Protein AF-A0A0J7KWU1-F1 (afdb_monomer)

Nearest PDB structures (foldseek):
  4lli-assembly2_B  TM=4.763E-01  e=1.725E-01  Homo sapiens
  7z87-assembly1_A  TM=1.620E-01  e=3.786E+00  Homo sapiens
  8j07-assembly1_3  TM=1.340E-01  e=7.946E+00  Homo sapiens
  5y81-assembly1_A  TM=1.396E-01  e=8.280E+00  Saccharomyces cerevisiae S288C

Structure (mmCIF, N/CA/C/O backbone):
data_AF-A0A0J7KWU1-F1
#
_entry.id   AF-A0A0J7KWU1-F1
#
loop_
_atom_site.group_PDB
_atom_site.id
_atom_site.type_symbol
_atom_site.label_atom_id
_atom_site.label_alt_id
_atom_site.label_comp_id
_atom_site.label_asym_id
_atom_site.label_entity_id
_atom_site.label_seq_id
_atom_site.pdbx_PDB_ins_code
_atom_site.Cartn_x
_atom_site.Cartn_y
_atom_site.Cartn_z
_atom_site.occupancy
_atom_site.B_iso_or_equiv
_atom_site.auth_seq_id
_atom_site.auth_comp_id
_atom_site.auth_asym_id
_atom_site.auth_atom_id
_atom_site.pdbx_PDB_model_num
ATOM 1 N N . ILE A 1 1 ? 26.276 33.000 -25.437 1.00 35.00 1 ILE A N 1
ATOM 2 C CA . ILE A 1 1 ? 26.823 32.645 -26.765 1.00 35.00 1 ILE A CA 1
ATOM 3 C C . ILE A 1 1 ? 26.092 31.384 -27.193 1.00 35.00 1 ILE A C 1
ATOM 5 O O . ILE A 1 1 ? 26.414 30.305 -26.711 1.00 35.00 1 ILE A O 1
ATOM 9 N N . GLU A 1 2 ? 25.012 31.550 -27.956 1.00 35.44 2 GLU A N 1
ATOM 10 C CA . GLU A 1 2 ? 24.309 30.435 -28.592 1.00 35.44 2 GLU A CA 1
ATOM 11 C C . GLU A 1 2 ? 25.286 29.764 -29.558 1.00 35.44 2 GLU A C 1
ATOM 13 O O . GLU A 1 2 ? 25.871 30.416 -30.420 1.00 35.44 2 GLU A O 1
ATOM 18 N N . THR A 1 3 ? 25.540 28.476 -29.362 1.00 36.31 3 THR A N 1
ATOM 19 C CA . THR A 1 3 ? 26.359 27.684 -30.277 1.00 36.31 3 THR A CA 1
ATOM 20 C C . THR A 1 3 ? 25.523 27.427 -31.527 1.00 36.31 3 THR A C 1
ATOM 22 O O . THR A 1 3 ? 24.647 26.562 -31.528 1.00 36.31 3 THR A O 1
ATOM 25 N N . GLU A 1 4 ? 25.758 28.209 -32.584 1.00 38.59 4 GLU A N 1
ATOM 26 C CA . GLU A 1 4 ? 25.229 27.937 -33.921 1.00 38.59 4 GLU A CA 1
ATOM 27 C C . GLU A 1 4 ? 25.581 26.493 -34.311 1.00 38.59 4 GLU A C 1
ATOM 29 O O . GLU A 1 4 ? 26.747 26.149 -34.517 1.00 38.59 4 GLU A O 1
ATOM 34 N N . LYS A 1 5 ? 24.572 25.616 -34.399 1.00 44.91 5 LYS A N 1
ATOM 35 C CA . LYS A 1 5 ? 24.733 24.302 -35.033 1.00 44.91 5 LYS A CA 1
ATOM 36 C C . LYS A 1 5 ? 25.151 24.547 -36.482 1.00 44.91 5 LYS A C 1
ATOM 38 O O . LYS A 1 5 ? 24.388 25.136 -37.247 1.00 44.91 5 LYS A O 1
ATOM 43 N N . SER A 1 6 ? 26.349 24.092 -36.847 1.00 48.72 6 SER A N 1
ATOM 44 C CA . SER A 1 6 ? 26.840 24.126 -38.224 1.00 48.72 6 SER A CA 1
ATOM 45 C C . SER A 1 6 ? 25.794 23.526 -39.168 1.00 48.72 6 SER A C 1
ATOM 47 O O . SER A 1 6 ? 25.198 22.484 -38.877 1.00 48.72 6 SER A O 1
ATOM 49 N N . ARG A 1 7 ? 25.521 24.209 -40.289 1.00 49.84 7 ARG A N 1
ATOM 50 C CA . ARG A 1 7 ? 24.571 23.713 -41.295 1.00 49.84 7 ARG A CA 1
ATOM 51 C C . ARG A 1 7 ? 25.030 22.319 -41.749 1.00 49.84 7 ARG A C 1
ATOM 53 O O . ARG A 1 7 ? 26.190 22.187 -42.147 1.00 49.84 7 ARG A O 1
ATOM 60 N N . PRO A 1 8 ? 24.171 21.285 -41.673 1.00 62.34 8 PRO A N 1
ATOM 61 C CA . PRO A 1 8 ? 24.564 19.935 -42.048 1.00 62.34 8 PRO A CA 1
ATOM 62 C C . PRO A 1 8 ? 24.969 19.913 -43.525 1.00 62.34 8 PRO A C 1
ATOM 64 O O . PRO A 1 8 ? 24.296 20.505 -44.368 1.00 62.34 8 PRO A O 1
ATOM 67 N N . SER A 1 9 ? 26.095 19.256 -43.820 1.00 75.19 9 SER A N 1
ATOM 68 C CA . SER A 1 9 ? 26.583 19.057 -45.189 1.00 75.19 9 SER A CA 1
ATOM 69 C C . SER A 1 9 ? 25.467 18.480 -46.072 1.00 75.19 9 SER A C 1
ATOM 71 O O . SER A 1 9 ? 24.746 17.595 -45.607 1.00 75.19 9 SER A O 1
ATOM 73 N N . PRO A 1 10 ? 25.341 18.893 -47.347 1.00 69.19 10 PRO A N 1
ATOM 74 C CA . PRO A 1 10 ? 24.378 18.297 -48.278 1.00 69.19 10 PRO A CA 1
ATOM 75 C C . PRO A 1 10 ? 24.605 16.790 -48.491 1.00 69.19 10 PRO A C 1
ATOM 77 O O . PRO A 1 10 ? 23.711 16.101 -48.971 1.00 69.19 10 PRO A O 1
ATOM 80 N N . PHE A 1 11 ? 25.775 16.269 -48.099 1.00 71.00 11 PHE A N 1
ATOM 81 C CA . PHE A 1 11 ? 26.112 14.847 -48.149 1.00 71.00 11 PHE A CA 1
ATOM 82 C C . PHE A 1 11 ? 25.804 14.075 -46.856 1.00 71.00 11 PHE A C 1
ATOM 84 O O . PHE A 1 11 ? 25.984 12.856 -46.808 1.00 71.00 11 PHE A O 1
ATOM 91 N N . ALA A 1 12 ? 25.353 14.754 -45.797 1.00 67.06 12 ALA A N 1
ATOM 92 C CA . ALA A 1 12 ? 25.044 14.112 -44.526 1.00 67.06 12 ALA A CA 1
ATOM 93 C C . ALA A 1 12 ? 23.902 13.094 -44.699 1.00 67.06 12 ALA A C 1
ATOM 95 O O . ALA A 1 12 ? 22.848 13.409 -45.249 1.00 67.06 12 ALA A O 1
ATOM 96 N N . ASN A 1 13 ? 24.119 11.866 -44.220 1.00 64.69 13 ASN A N 1
ATOM 97 C CA . ASN A 1 13 ? 23.164 10.749 -44.227 1.00 64.69 13 ASN A CA 1
ATOM 98 C C . ASN A 1 13 ? 22.720 10.223 -45.611 1.00 64.69 13 ASN A C 1
ATOM 100 O O . ASN A 1 13 ? 21.838 9.367 -45.666 1.00 64.69 13 ASN A O 1
ATOM 104 N N . LEU A 1 14 ? 23.341 10.646 -46.723 1.00 72.06 14 LEU A N 1
ATOM 105 C CA . LEU A 1 14 ? 22.993 10.138 -48.064 1.00 72.06 14 LEU A CA 1
ATOM 106 C C . LEU A 1 14 ? 23.242 8.629 -48.215 1.00 72.06 14 LEU A C 1
ATOM 108 O O . LEU A 1 14 ? 22.394 7.930 -48.757 1.00 72.06 14 LEU A O 1
ATOM 112 N N . ILE A 1 15 ? 24.371 8.121 -47.705 1.00 73.44 15 ILE A N 1
ATOM 113 C CA . ILE A 1 15 ? 24.688 6.682 -47.747 1.00 73.44 15 ILE A CA 1
ATOM 114 C C . ILE A 1 15 ? 23.747 5.900 -46.821 1.00 73.44 15 ILE A C 1
ATOM 116 O O . ILE A 1 15 ? 23.238 4.857 -47.214 1.00 73.44 15 ILE A O 1
ATOM 120 N N . GLY A 1 16 ? 23.466 6.424 -45.621 1.00 71.25 16 GLY A N 1
ATOM 121 C CA . GLY A 1 16 ? 22.577 5.781 -44.644 1.00 71.25 16 GLY A CA 1
ATOM 122 C C . GLY A 1 16 ? 21.168 5.538 -45.189 1.00 71.25 16 GLY A C 1
ATOM 123 O O . GLY A 1 16 ? 20.631 4.445 -45.025 1.00 71.25 16 GLY A O 1
ATOM 124 N N . ARG A 1 17 ? 20.618 6.498 -45.947 1.00 72.25 17 ARG A N 1
ATOM 125 C CA . ARG A 1 17 ? 19.301 6.377 -46.603 1.00 72.25 17 ARG A CA 1
ATOM 126 C C . ARG A 1 17 ? 19.184 5.182 -47.549 1.00 72.25 17 ARG A C 1
ATOM 128 O O . ARG A 1 17 ? 18.113 4.593 -47.641 1.00 72.25 17 ARG A O 1
ATOM 135 N N . CYS A 1 18 ? 20.264 4.785 -48.222 1.00 76.75 18 CYS A N 1
ATOM 136 C CA . CYS A 1 18 ? 20.250 3.614 -49.105 1.00 76.75 18 CYS A CA 1
ATOM 137 C C . CYS A 1 18 ? 20.049 2.297 -48.339 1.00 76.75 18 CYS A C 1
ATOM 139 O O . CYS A 1 18 ? 19.565 1.321 -48.910 1.00 76.75 18 CYS A O 1
ATOM 141 N N . PHE A 1 19 ? 20.416 2.266 -47.054 1.00 76.44 19 PHE A N 1
ATOM 142 C CA . PHE A 1 19 ? 20.331 1.077 -46.211 1.00 76.44 19 PHE A CA 1
ATOM 143 C C . PHE A 1 19 ? 19.084 1.046 -45.322 1.00 76.44 19 PHE A C 1
ATOM 145 O O . PHE A 1 19 ? 18.773 -0.015 -44.787 1.00 76.44 19 PHE A O 1
ATOM 152 N N . GLU A 1 20 ? 18.332 2.148 -45.207 1.00 74.62 20 GLU A N 1
ATOM 153 C CA . GLU A 1 20 ? 17.107 2.225 -44.395 1.00 74.62 20 GLU A CA 1
ATOM 154 C C . GLU A 1 20 ? 16.102 1.086 -44.648 1.00 74.62 20 GLU A C 1
ATOM 156 O O . GLU A 1 20 ? 15.631 0.518 -43.661 1.00 74.62 20 GLU A O 1
ATOM 161 N N . PRO A 1 21 ? 15.825 0.656 -45.900 1.00 78.12 21 PRO A N 1
ATOM 162 C CA . PRO A 1 21 ? 14.916 -0.468 -46.155 1.00 78.12 21 PRO A CA 1
ATOM 163 C C . PRO A 1 21 ? 15.378 -1.805 -45.551 1.00 78.12 21 PRO A C 1
ATOM 165 O O . PRO A 1 21 ? 14.559 -2.689 -45.310 1.00 78.12 21 PRO A O 1
ATOM 168 N N . TYR A 1 22 ? 16.680 -1.957 -45.296 1.00 81.56 22 TYR A N 1
ATOM 169 C CA . TYR A 1 22 ? 17.300 -3.188 -44.797 1.00 81.56 22 TYR A CA 1
ATOM 170 C C . TYR A 1 22 ? 17.599 -3.145 -43.291 1.00 81.56 22 TYR A C 1
ATOM 172 O O . TYR A 1 22 ? 17.928 -4.175 -42.700 1.00 81.56 22 TYR A O 1
ATOM 180 N N . LEU A 1 23 ? 17.449 -1.985 -42.638 1.00 83.19 23 LEU A N 1
ATOM 181 C CA . LEU A 1 23 ? 17.713 -1.824 -41.202 1.00 83.19 23 LEU A CA 1
ATOM 182 C C . LEU A 1 23 ? 16.728 -2.600 -40.307 1.00 83.19 23 LEU A C 1
ATOM 184 O O . LEU A 1 23 ? 17.005 -2.793 -39.126 1.00 83.19 23 LEU A O 1
ATOM 188 N N . ASN A 1 24 ? 15.636 -3.138 -40.855 1.00 83.44 24 ASN A N 1
ATOM 189 C CA . ASN A 1 24 ? 14.759 -4.067 -40.132 1.00 83.44 24 ASN A CA 1
ATOM 190 C C . ASN A 1 24 ? 15.507 -5.318 -39.640 1.00 83.44 24 ASN A C 1
ATOM 192 O O . ASN A 1 24 ? 15.252 -5.782 -38.533 1.00 83.44 24 ASN A O 1
ATOM 196 N N . ILE A 1 25 ? 16.503 -5.801 -40.393 1.00 88.00 25 ILE A N 1
ATOM 197 C CA . ILE A 1 25 ? 17.341 -6.946 -39.992 1.00 88.00 25 ILE A CA 1
ATOM 198 C C . ILE A 1 25 ? 18.116 -6.625 -38.703 1.00 88.00 25 ILE A C 1
ATOM 200 O O . ILE A 1 25 ? 18.295 -7.487 -37.838 1.00 88.00 25 ILE A O 1
ATOM 204 N N . TYR A 1 26 ? 18.552 -5.370 -38.542 1.00 87.38 26 TYR A N 1
ATOM 205 C CA . TYR A 1 26 ? 19.187 -4.912 -37.309 1.00 87.38 26 TYR A CA 1
ATOM 206 C C . TYR A 1 26 ? 18.194 -4.950 -36.141 1.00 87.38 26 TYR A C 1
ATOM 208 O O . TYR A 1 26 ? 18.527 -5.512 -35.100 1.00 87.38 26 TYR A O 1
ATOM 216 N N . ILE A 1 27 ? 16.963 -4.460 -36.323 1.00 91.81 27 ILE A N 1
ATOM 217 C CA . ILE A 1 27 ? 15.918 -4.514 -35.286 1.00 91.81 27 ILE A CA 1
ATOM 218 C C . ILE A 1 27 ? 15.585 -5.958 -34.890 1.00 91.81 27 ILE A C 1
ATOM 220 O O . ILE A 1 27 ? 15.532 -6.259 -33.701 1.00 91.81 27 ILE A O 1
ATOM 224 N N . GLU A 1 28 ? 15.455 -6.875 -35.848 1.00 92.50 28 GLU A N 1
ATOM 225 C CA . GLU A 1 28 ? 15.249 -8.300 -35.558 1.00 92.50 28 GLU A CA 1
ATOM 226 C C . GLU A 1 28 ? 16.415 -8.908 -34.770 1.00 92.50 28 GLU A C 1
ATOM 228 O O . GLU A 1 28 ? 16.214 -9.735 -33.879 1.00 92.50 28 GLU A O 1
ATOM 233 N N . SER A 1 29 ? 17.651 -8.502 -35.075 1.00 93.31 29 SER A N 1
ATOM 234 C CA . SER A 1 29 ? 18.819 -8.941 -34.309 1.00 93.31 29 SER A CA 1
ATOM 235 C C . SER A 1 29 ? 18.799 -8.404 -32.874 1.00 93.31 29 SER A C 1
ATOM 237 O O . SER A 1 29 ? 19.152 -9.133 -31.947 1.00 93.31 29 SER A O 1
ATOM 239 N N . LEU A 1 30 ? 18.341 -7.163 -32.669 1.00 93.06 30 LEU A N 1
ATOM 240 C CA . LEU A 1 30 ? 18.172 -6.576 -31.341 1.00 93.06 30 LEU A CA 1
ATOM 241 C C . LEU A 1 30 ? 17.066 -7.272 -30.547 1.00 93.06 30 LEU A C 1
ATOM 243 O O . LEU A 1 30 ? 17.256 -7.517 -29.358 1.00 93.06 30 LEU A O 1
ATOM 247 N N . ASP A 1 31 ? 15.951 -7.614 -31.194 1.00 95.25 31 ASP A N 1
ATOM 248 C CA . ASP A 1 31 ? 14.855 -8.368 -30.580 1.00 95.25 31 ASP A CA 1
ATOM 249 C C . ASP A 1 31 ? 15.355 -9.725 -30.065 1.00 95.25 31 ASP A C 1
ATOM 251 O O . ASP A 1 31 ? 15.197 -10.031 -28.885 1.00 95.25 31 ASP A O 1
ATOM 255 N N . ARG A 1 32 ? 16.085 -10.491 -30.891 1.00 96.00 32 ARG A N 1
ATOM 256 C CA . ARG A 1 32 ? 16.693 -11.764 -30.459 1.00 96.00 32 ARG A CA 1
ATOM 257 C C . ARG A 1 32 ? 17.649 -11.588 -29.277 1.00 96.00 32 ARG A C 1
ATOM 259 O O . ARG A 1 32 ? 17.499 -12.272 -28.272 1.00 96.00 32 ARG A O 1
ATOM 266 N N . ASN A 1 33 ? 18.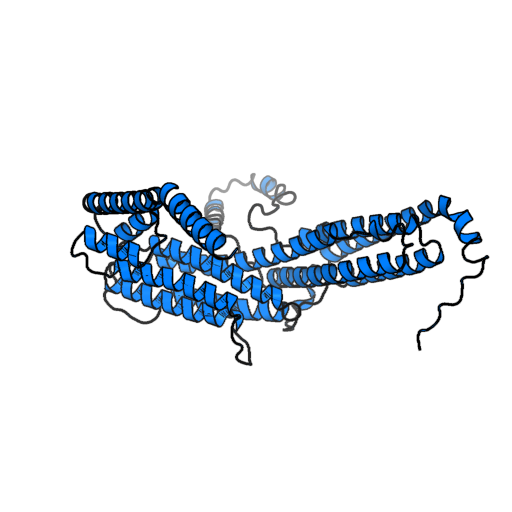562 -10.616 -29.348 1.00 95.62 33 ASN A N 1
ATOM 267 C CA . ASN A 1 33 ? 19.502 -10.344 -28.254 1.00 95.62 33 ASN A CA 1
ATOM 268 C C . ASN A 1 33 ? 18.788 -9.971 -26.941 1.00 95.62 33 ASN A C 1
ATOM 270 O O . ASN A 1 33 ? 19.231 -10.359 -25.861 1.00 95.62 33 ASN A O 1
ATOM 274 N N . LEU A 1 34 ? 17.692 -9.210 -27.015 1.00 96.19 34 LEU A N 1
ATOM 275 C CA . LEU A 1 34 ? 16.896 -8.842 -25.843 1.00 96.19 34 LEU A CA 1
ATOM 276 C C . LEU A 1 34 ? 16.072 -10.012 -25.302 1.00 96.19 34 LEU A C 1
ATOM 278 O O . LEU A 1 34 ? 15.903 -10.102 -24.086 1.00 96.19 34 LEU A O 1
ATOM 282 N N . ALA A 1 35 ? 15.593 -10.914 -26.165 1.00 96.69 35 ALA A N 1
ATOM 283 C CA . ALA A 1 35 ? 14.962 -12.162 -25.738 1.00 96.69 35 ALA A CA 1
ATOM 284 C C . ALA A 1 35 ? 15.938 -13.012 -24.918 1.00 96.69 35 ALA A C 1
ATOM 286 O O . ALA A 1 35 ? 15.632 -13.343 -23.773 1.00 96.69 35 ALA A O 1
ATOM 287 N N . ASP A 1 36 ? 17.140 -13.246 -25.450 1.00 96.50 36 ASP A N 1
ATOM 288 C CA . ASP A 1 36 ? 18.184 -14.023 -24.775 1.00 96.50 36 ASP A CA 1
ATOM 289 C C . ASP A 1 36 ? 18.595 -13.377 -23.442 1.00 96.50 36 ASP A C 1
ATOM 291 O O . ASP A 1 36 ? 18.768 -14.054 -22.425 1.00 96.50 36 ASP A O 1
ATOM 295 N N . LEU A 1 37 ? 18.711 -12.042 -23.417 1.00 95.06 37 LEU A N 1
ATOM 296 C CA . LEU A 1 37 ? 19.008 -11.297 -22.195 1.00 95.06 37 LEU A CA 1
ATOM 297 C C . LEU A 1 37 ? 17.896 -11.465 -21.147 1.00 95.06 37 LEU A C 1
ATOM 299 O O . LEU A 1 37 ? 18.186 -11.602 -19.958 1.00 95.06 37 LEU A O 1
ATOM 303 N N . MET A 1 38 ? 16.631 -11.484 -21.573 1.00 96.50 38 MET A N 1
ATOM 304 C CA . MET A 1 38 ? 15.495 -11.645 -20.670 1.00 96.50 38 MET A CA 1
ATOM 305 C C . MET A 1 38 ? 15.404 -13.064 -20.106 1.00 96.50 38 MET A C 1
ATOM 307 O O . MET A 1 38 ? 15.190 -13.226 -18.905 1.00 96.50 38 MET A O 1
ATOM 311 N N . ASP A 1 39 ? 15.647 -14.084 -20.928 1.00 95.25 39 ASP A N 1
ATOM 312 C CA . ASP A 1 39 ? 15.709 -15.477 -20.475 1.00 95.25 39 ASP A CA 1
ATOM 313 C C . ASP A 1 39 ? 16.848 -15.691 -19.475 1.00 95.25 39 ASP A C 1
ATOM 315 O O . ASP A 1 39 ? 16.664 -16.349 -18.442 1.00 95.25 39 ASP A O 1
ATOM 319 N N . LYS A 1 40 ? 18.000 -15.050 -19.711 1.00 94.69 40 LYS A N 1
ATOM 320 C CA . LYS A 1 40 ? 19.098 -15.016 -18.744 1.00 94.69 40 LYS A CA 1
ATOM 321 C C . LYS A 1 40 ? 18.660 -14.383 -17.422 1.00 94.69 40 LYS A C 1
ATOM 323 O O . LYS A 1 40 ? 18.870 -14.987 -16.375 1.00 94.69 40 LYS A O 1
ATOM 328 N N . PHE A 1 41 ? 18.002 -13.222 -17.448 1.00 94.25 41 PHE A N 1
ATOM 329 C CA . PHE A 1 41 ? 17.510 -12.579 -16.224 1.00 94.25 41 PHE A CA 1
ATOM 330 C C . PHE A 1 41 ? 16.499 -13.442 -15.460 1.00 94.25 41 PHE A C 1
ATOM 332 O O . PHE A 1 41 ? 16.544 -13.479 -14.231 1.00 94.25 41 PHE A O 1
ATOM 339 N N . VAL A 1 42 ? 15.615 -14.163 -16.158 1.00 93.56 42 VAL A N 1
ATOM 340 C CA . VAL A 1 42 ? 14.671 -15.108 -15.533 1.00 93.56 42 VAL A CA 1
ATOM 341 C C . VAL A 1 42 ? 15.410 -16.283 -14.885 1.00 93.56 42 VAL A C 1
ATOM 343 O O . VAL A 1 42 ? 15.024 -16.743 -13.809 1.00 93.56 42 VAL A O 1
ATOM 346 N N . SER A 1 43 ? 16.456 -16.802 -15.529 1.00 92.06 43 SER A N 1
ATOM 347 C CA . SER A 1 43 ? 17.288 -17.867 -14.960 1.00 92.06 43 SER A CA 1
ATOM 348 C C . SER A 1 43 ? 18.044 -17.381 -13.720 1.00 92.06 43 SER A C 1
ATOM 350 O O . SER A 1 43 ? 18.010 -18.034 -12.675 1.00 92.06 43 SER A O 1
ATOM 352 N N . ASP A 1 44 ? 18.658 -16.201 -13.804 1.00 88.56 44 ASP A N 1
ATOM 353 C CA . ASP A 1 44 ? 19.409 -15.589 -12.708 1.00 88.56 44 ASP A CA 1
ATOM 354 C C . ASP A 1 44 ? 18.496 -15.266 -11.515 1.00 88.56 44 ASP A C 1
ATOM 356 O O . ASP A 1 44 ? 18.884 -15.482 -10.369 1.00 88.56 44 ASP A O 1
ATOM 360 N N . SER A 1 45 ? 17.243 -14.850 -11.746 1.00 86.12 45 SER A N 1
ATOM 361 C CA . SER A 1 45 ? 16.293 -14.599 -10.652 1.00 86.12 45 SER A CA 1
ATOM 362 C C . SER A 1 45 ? 15.858 -15.873 -9.919 1.00 86.12 45 SER A C 1
ATOM 364 O O . SER A 1 45 ? 15.426 -15.800 -8.772 1.00 86.12 45 SER A O 1
ATOM 366 N N . LYS A 1 46 ? 15.952 -17.049 -10.559 1.00 84.88 46 LYS A N 1
ATOM 367 C CA . LYS A 1 46 ? 15.667 -18.341 -9.908 1.00 84.88 46 LYS A CA 1
ATOM 368 C C . LYS A 1 46 ? 16.819 -18.802 -9.020 1.00 84.88 46 LYS A C 1
ATOM 370 O O . LYS A 1 46 ? 16.569 -19.416 -7.988 1.00 84.88 46 LYS A O 1
ATOM 375 N N . THR A 1 47 ? 18.063 -18.534 -9.419 1.00 83.88 47 THR A N 1
ATOM 376 C CA . THR A 1 47 ? 19.258 -18.910 -8.646 1.00 83.88 47 THR A CA 1
ATOM 377 C C . THR A 1 47 ? 19.563 -17.899 -7.541 1.00 83.88 47 THR A C 1
ATOM 379 O O . THR A 1 47 ? 19.979 -18.285 -6.451 1.00 83.88 47 THR A O 1
ATOM 382 N N . GLN A 1 48 ? 19.317 -16.612 -7.797 1.00 79.62 48 GLN A N 1
ATOM 383 C CA . GLN A 1 48 ? 19.467 -15.511 -6.850 1.00 79.62 48 GLN A CA 1
ATOM 384 C C . GLN A 1 48 ? 18.176 -14.683 -6.816 1.00 79.62 48 GLN A C 1
ATOM 386 O O . GLN A 1 48 ? 18.027 -13.738 -7.597 1.00 79.62 48 GLN A O 1
ATOM 391 N N . PRO A 1 49 ? 17.227 -15.007 -5.917 1.00 78.88 49 PRO A N 1
ATOM 392 C CA . PRO A 1 49 ? 15.976 -14.270 -5.851 1.00 78.88 49 PRO A CA 1
ATOM 393 C C . PRO A 1 49 ? 16.206 -12.800 -5.463 1.00 78.88 49 PRO A C 1
ATOM 395 O O . PRO A 1 49 ? 17.152 -12.494 -4.726 1.00 78.88 49 PRO A O 1
ATOM 398 N N . PRO A 1 50 ? 15.341 -11.869 -5.914 1.00 78.25 50 PRO A N 1
ATOM 399 C CA . PRO A 1 50 ? 15.479 -10.455 -5.574 1.00 78.25 50 PRO A CA 1
ATOM 400 C C . PRO A 1 50 ? 15.556 -10.238 -4.057 1.00 78.25 50 PRO A C 1
ATOM 402 O O . PRO A 1 50 ? 14.810 -10.852 -3.293 1.00 78.25 50 PRO A O 1
ATOM 405 N N . GLY A 1 51 ? 16.484 -9.389 -3.614 1.00 69.31 51 GLY A N 1
ATOM 406 C CA . GLY A 1 51 ? 16.711 -9.103 -2.193 1.00 69.31 51 GLY A CA 1
ATOM 407 C C . GLY A 1 51 ? 17.457 -10.187 -1.396 1.00 69.31 51 GLY A C 1
ATOM 408 O O . GLY A 1 51 ? 17.676 -9.984 -0.204 1.00 69.31 51 GLY A O 1
ATOM 409 N N . ALA A 1 52 ? 17.894 -11.298 -2.012 1.00 66.62 52 ALA A N 1
ATOM 410 C CA . ALA A 1 52 ? 18.611 -12.379 -1.314 1.00 66.62 52 ALA A CA 1
ATOM 411 C C . ALA A 1 52 ? 19.969 -11.948 -0.727 1.00 66.62 52 ALA A C 1
ATOM 413 O O . ALA A 1 52 ? 20.342 -12.387 0.355 1.00 66.62 52 ALA A O 1
ATOM 414 N N . LYS A 1 53 ? 20.699 -11.056 -1.412 1.00 60.84 53 LYS A N 1
ATOM 415 C CA . LYS A 1 53 ? 22.010 -10.547 -0.953 1.00 60.84 53 LYS A CA 1
ATOM 416 C C . LYS A 1 53 ? 21.907 -9.520 0.181 1.00 60.84 53 LYS A C 1
ATOM 418 O O . LYS A 1 53 ? 22.897 -9.237 0.837 1.00 60.84 53 LYS A O 1
ATOM 423 N N . GLU A 1 54 ? 20.716 -8.976 0.427 1.00 56.38 54 GLU A N 1
ATOM 424 C CA . GLU A 1 54 ? 20.452 -7.998 1.496 1.00 56.38 54 GLU A CA 1
ATOM 425 C C . GLU A 1 54 ? 20.064 -8.661 2.825 1.00 56.38 54 GLU A C 1
ATOM 427 O O . GLU A 1 54 ? 19.693 -7.976 3.780 1.00 56.38 54 GLU A O 1
ATOM 432 N N . PHE A 1 55 ? 20.089 -9.996 2.881 1.00 51.84 55 PHE A N 1
ATOM 433 C CA . PHE A 1 55 ? 19.803 -10.760 4.091 1.00 51.84 55 PHE A CA 1
ATOM 434 C C . PHE A 1 55 ? 21.041 -10.982 4.973 1.00 51.84 55 PHE A C 1
ATOM 436 O O . PHE A 1 55 ? 20.902 -11.450 6.099 1.00 51.84 55 PHE A O 1
ATOM 443 N N . ASP A 1 56 ? 22.231 -10.556 4.536 1.00 50.31 56 ASP A N 1
ATOM 444 C CA . ASP A 1 56 ? 23.492 -10.710 5.282 1.00 50.31 56 ASP A CA 1
ATOM 445 C C . ASP A 1 56 ? 23.611 -9.764 6.506 1.00 50.31 56 ASP A C 1
ATOM 447 O O . ASP A 1 56 ? 24.691 -9.338 6.900 1.00 50.31 56 ASP A O 1
ATOM 451 N N . GLY A 1 57 ? 22.479 -9.377 7.106 1.00 50.72 57 GLY A N 1
ATOM 452 C CA . GLY A 1 57 ? 22.415 -8.543 8.310 1.00 50.72 57 GLY A CA 1
ATOM 453 C C . GLY A 1 57 ? 22.711 -7.055 8.098 1.00 50.72 57 GLY A C 1
ATOM 454 O O . GLY A 1 57 ? 22.781 -6.313 9.075 1.00 50.72 57 GLY A O 1
ATOM 455 N N . ILE A 1 58 ? 22.867 -6.596 6.853 1.00 50.34 58 ILE A N 1
ATOM 456 C CA . ILE A 1 58 ? 23.163 -5.191 6.552 1.00 50.34 58 ILE A CA 1
ATOM 457 C C . ILE A 1 58 ? 21.863 -4.375 6.575 1.00 50.34 58 ILE A C 1
ATOM 459 O O . ILE A 1 58 ? 21.032 -4.463 5.670 1.00 50.34 58 ILE A O 1
ATOM 463 N N . GLU A 1 59 ? 21.690 -3.564 7.619 1.00 54.69 59 GLU A N 1
ATOM 464 C CA . GLU A 1 59 ? 20.662 -2.522 7.672 1.00 54.69 59 GLU A CA 1
ATOM 465 C C . GLU A 1 59 ? 20.979 -1.437 6.628 1.00 54.69 59 GLU A C 1
ATOM 467 O O . GLU A 1 59 ? 22.047 -0.824 6.652 1.00 54.69 59 GLU A O 1
ATOM 472 N N . GLY A 1 60 ? 20.068 -1.201 5.679 1.00 61.66 60 GLY A N 1
ATOM 473 C CA . GLY A 1 60 ? 20.296 -0.237 4.604 1.00 61.66 60 GLY A CA 1
ATOM 474 C C . GLY A 1 60 ? 19.188 -0.199 3.546 1.00 61.66 60 GLY A C 1
ATOM 475 O O . GLY A 1 60 ? 18.244 -0.992 3.608 1.00 61.66 60 GLY A O 1
ATOM 476 N N . PRO A 1 61 ? 19.276 0.736 2.579 1.00 66.62 61 PRO A N 1
ATOM 477 C CA . PRO A 1 61 ? 18.352 0.802 1.450 1.00 66.62 61 PRO A CA 1
ATOM 478 C C . PRO A 1 61 ? 18.392 -0.493 0.645 1.00 66.62 61 PRO A C 1
ATOM 480 O O . PRO A 1 61 ? 19.472 -1.029 0.392 1.00 66.62 61 PRO A O 1
ATOM 483 N N . SER A 1 62 ? 17.232 -0.941 0.161 1.00 75.88 62 SER A N 1
ATOM 484 C CA . SER A 1 62 ? 17.223 -1.976 -0.863 1.00 75.88 62 SER A CA 1
ATOM 485 C C . SER A 1 62 ? 17.923 -1.466 -2.116 1.00 75.88 62 SER A C 1
ATOM 487 O O . SER A 1 62 ? 17.640 -0.380 -2.630 1.00 75.88 62 SER A O 1
ATOM 489 N N . SER A 1 63 ? 18.832 -2.291 -2.603 1.00 80.00 63 SER A N 1
ATOM 490 C CA . SER A 1 63 ? 19.520 -2.167 -3.868 1.00 80.00 63 SER A CA 1
ATOM 491 C C . SER A 1 63 ? 18.576 -2.467 -5.031 1.00 80.00 63 SER A C 1
ATOM 493 O O . SER A 1 63 ? 17.682 -3.316 -4.969 1.00 80.00 63 SER A O 1
ATOM 495 N N . VAL A 1 64 ? 18.773 -1.721 -6.114 1.00 86.31 64 VAL A N 1
ATOM 496 C CA . VAL A 1 64 ? 18.114 -1.970 -7.396 1.00 86.31 64 VAL A CA 1
ATOM 497 C C . VAL A 1 64 ? 18.738 -3.213 -8.028 1.00 86.31 64 VAL A C 1
ATOM 499 O O . VAL A 1 64 ? 19.957 -3.388 -7.981 1.00 86.31 64 VAL A O 1
ATOM 502 N N . LEU A 1 65 ? 17.919 -4.065 -8.647 1.00 87.56 65 LEU A N 1
ATOM 503 C CA . LEU A 1 65 ? 18.410 -5.248 -9.354 1.00 87.56 65 LEU A CA 1
ATOM 504 C C . LEU A 1 65 ? 19.397 -4.869 -10.465 1.00 87.56 65 LEU A C 1
ATOM 506 O O . LEU A 1 65 ? 19.108 -4.014 -11.305 1.00 87.56 65 LEU A O 1
ATOM 510 N N . SER A 1 66 ? 20.535 -5.565 -10.524 1.00 88.75 66 SER A N 1
ATOM 511 C CA . SER A 1 66 ? 21.557 -5.334 -11.553 1.00 88.75 66 SER A CA 1
ATOM 512 C C . SER A 1 66 ? 21.035 -5.603 -12.967 1.00 88.75 66 SER A C 1
ATOM 514 O O . SER A 1 66 ? 21.406 -4.887 -13.890 1.00 88.75 66 SER A O 1
ATOM 516 N N . SER A 1 67 ? 20.103 -6.551 -13.126 1.00 92.00 67 SER A N 1
ATOM 517 C CA . SER A 1 67 ? 19.428 -6.835 -14.401 1.00 92.00 67 SER A CA 1
ATOM 518 C C . SER A 1 67 ? 18.725 -5.606 -14.986 1.00 92.00 67 SER A C 1
ATOM 520 O O . SER A 1 67 ? 18.719 -5.414 -16.201 1.00 92.00 67 SER A O 1
ATOM 522 N N . CYS A 1 68 ? 18.191 -4.721 -14.138 1.00 93.12 68 CYS A N 1
ATOM 523 C CA . CYS A 1 68 ? 17.622 -3.458 -14.590 1.00 93.12 68 CYS A CA 1
ATOM 524 C C . CYS A 1 68 ? 18.702 -2.525 -15.152 1.00 93.12 68 CYS A C 1
ATOM 526 O O . CYS A 1 68 ? 18.511 -1.919 -16.206 1.00 93.12 68 CYS A O 1
ATOM 528 N N . ALA A 1 69 ? 19.832 -2.392 -14.453 1.00 91.19 69 ALA A N 1
ATOM 529 C CA . ALA A 1 69 ? 20.938 -1.556 -14.911 1.00 91.19 69 ALA A CA 1
ATOM 530 C C . ALA A 1 69 ? 21.485 -2.063 -16.255 1.00 91.19 69 ALA A C 1
ATOM 532 O O . ALA A 1 69 ? 21.654 -1.276 -17.188 1.00 91.19 69 ALA A O 1
ATOM 533 N N . ASP A 1 70 ? 21.668 -3.377 -16.383 1.00 93.25 70 ASP A N 1
ATOM 534 C CA . ASP A 1 70 ? 22.129 -4.023 -17.613 1.00 93.25 70 ASP A CA 1
ATOM 535 C C . ASP A 1 70 ? 21.165 -3.778 -18.787 1.00 93.25 70 ASP A C 1
ATOM 537 O O . ASP A 1 70 ? 21.611 -3.423 -19.883 1.00 93.25 70 ASP A O 1
ATOM 541 N N . LEU A 1 71 ? 19.847 -3.875 -18.555 1.00 95.75 71 LEU A N 1
ATOM 542 C CA . LEU A 1 71 ? 18.818 -3.601 -19.565 1.00 95.75 71 LEU A CA 1
ATOM 543 C C . LEU A 1 71 ? 18.900 -2.163 -20.098 1.00 95.75 71 LEU A C 1
ATOM 545 O O . LEU A 1 71 ? 18.964 -1.944 -21.309 1.00 95.75 71 LEU A O 1
ATOM 549 N N . PHE A 1 72 ? 18.945 -1.166 -19.212 1.00 95.56 72 PHE A N 1
ATOM 550 C CA . PHE A 1 72 ? 18.992 0.236 -19.640 1.00 95.56 72 PHE A CA 1
ATOM 551 C C . PHE A 1 72 ? 20.347 0.631 -20.244 1.00 95.56 72 PHE A C 1
ATOM 553 O O . PHE A 1 72 ? 20.398 1.464 -21.155 1.00 95.56 72 PHE A O 1
ATOM 560 N N . VAL A 1 73 ? 21.449 0.005 -19.817 1.00 94.62 73 VAL A N 1
ATOM 561 C CA . VAL A 1 73 ? 22.748 0.143 -20.492 1.00 94.62 73 VAL A CA 1
ATOM 562 C C . VAL A 1 73 ? 22.678 -0.423 -21.911 1.00 94.62 73 VAL A C 1
ATOM 564 O O . VAL A 1 73 ? 23.191 0.209 -22.840 1.00 94.62 73 VAL A O 1
ATOM 567 N N . PHE A 1 74 ? 22.021 -1.570 -22.106 1.00 95.19 74 PHE A N 1
ATOM 568 C CA . PHE A 1 74 ? 21.805 -2.149 -23.431 1.00 95.19 74 PHE A CA 1
ATOM 569 C C . PHE A 1 74 ? 20.960 -1.223 -24.319 1.00 95.19 74 PHE A C 1
ATOM 571 O O . PHE A 1 74 ? 21.372 -0.916 -25.440 1.00 95.19 74 PHE A O 1
ATOM 578 N N . TYR A 1 75 ? 19.851 -0.679 -23.806 1.00 96.69 75 TYR A N 1
ATOM 579 C CA . TYR A 1 75 ? 19.027 0.296 -24.534 1.00 96.69 75 TYR A CA 1
ATOM 580 C C . TYR A 1 75 ? 19.807 1.544 -24.934 1.00 96.69 75 TYR A C 1
ATOM 582 O O . TYR A 1 75 ? 19.729 1.983 -26.081 1.00 96.69 75 TYR A O 1
ATOM 590 N N . LYS A 1 76 ? 20.626 2.088 -24.027 1.00 94.06 76 LYS A N 1
ATOM 591 C CA . LYS A 1 76 ? 21.492 3.232 -24.333 1.00 94.06 76 LYS A CA 1
ATOM 592 C C . LYS A 1 76 ? 22.458 2.917 -25.476 1.00 94.06 76 LYS A C 1
ATOM 594 O O . LYS A 1 76 ? 22.622 3.748 -26.368 1.00 94.06 76 LYS A O 1
ATOM 599 N N . LYS A 1 77 ? 23.090 1.737 -25.467 1.00 93.19 77 LYS A N 1
ATOM 600 C CA . LYS A 1 77 ? 23.999 1.301 -26.541 1.00 93.19 77 LYS A CA 1
ATOM 601 C C . LYS A 1 77 ? 23.264 1.176 -27.878 1.00 93.19 77 LYS A C 1
ATOM 603 O O . LYS A 1 77 ? 23.734 1.739 -28.862 1.00 93.19 77 LYS A O 1
ATOM 608 N N . CYS A 1 78 ? 22.103 0.522 -27.892 1.00 92.56 78 CYS A N 1
ATOM 609 C CA . CYS A 1 78 ? 21.295 0.341 -29.101 1.00 92.56 78 CYS A CA 1
ATOM 610 C C . CYS A 1 78 ? 20.806 1.676 -29.666 1.00 92.56 78 CYS A C 1
ATOM 612 O O . CYS A 1 78 ? 20.912 1.913 -30.863 1.00 92.56 78 CYS A O 1
ATOM 614 N N . MET A 1 79 ? 20.350 2.590 -28.807 1.00 92.75 79 MET A N 1
ATOM 615 C CA . MET A 1 79 ? 19.946 3.933 -29.219 1.00 92.75 79 MET A CA 1
ATOM 616 C C . MET A 1 79 ? 21.118 4.702 -29.841 1.00 92.75 79 MET A C 1
ATOM 618 O O . MET A 1 79 ? 20.968 5.266 -30.919 1.00 92.75 79 MET A O 1
ATOM 622 N N . LEU A 1 80 ? 22.299 4.703 -29.209 1.00 90.88 80 LEU A N 1
ATOM 623 C CA . LEU A 1 80 ? 23.475 5.391 -29.755 1.00 90.88 80 LEU A CA 1
ATOM 624 C C . LEU A 1 80 ? 23.891 4.826 -31.119 1.00 90.88 80 LEU A C 1
ATOM 626 O O . LEU A 1 80 ? 24.160 5.601 -32.032 1.00 90.88 80 LEU A O 1
ATOM 630 N N . GLN A 1 81 ? 23.895 3.501 -31.272 1.00 88.75 81 GLN A N 1
ATOM 631 C CA . GLN A 1 81 ? 24.188 2.847 -32.549 1.00 88.75 81 GLN A CA 1
ATOM 632 C C . GLN A 1 81 ? 23.134 3.175 -33.610 1.00 88.75 81 GLN A C 1
ATOM 634 O O . GLN A 1 81 ? 23.484 3.588 -34.711 1.00 88.75 81 GLN A O 1
ATOM 639 N N . CYS A 1 82 ? 21.848 3.076 -33.269 1.00 87.50 82 CYS A N 1
ATOM 640 C CA . CYS A 1 82 ? 20.760 3.367 -34.196 1.00 87.50 82 CYS A CA 1
ATOM 641 C C . CYS A 1 82 ? 20.823 4.814 -34.701 1.00 87.50 82 CYS A C 1
ATOM 643 O O . CYS A 1 82 ? 20.700 5.040 -35.899 1.00 87.50 82 CYS A O 1
ATOM 645 N N . THR A 1 83 ? 21.142 5.780 -33.830 1.00 87.12 83 THR A N 1
ATOM 646 C CA . THR A 1 83 ? 21.264 7.197 -34.226 1.00 87.12 83 THR A CA 1
ATOM 647 C C . THR A 1 83 ? 22.418 7.495 -35.184 1.00 87.12 83 THR A C 1
ATOM 649 O O . THR A 1 83 ? 22.406 8.541 -35.828 1.00 87.12 83 THR A O 1
ATOM 652 N N . GLN A 1 84 ? 23.409 6.604 -35.294 1.00 84.94 84 GLN A N 1
ATOM 653 C CA . GLN A 1 84 ? 24.465 6.707 -36.309 1.00 84.94 84 GLN A CA 1
ATOM 654 C C . GLN A 1 84 ? 24.001 6.196 -37.681 1.00 84.94 84 GLN A C 1
ATOM 656 O O . GLN A 1 84 ? 24.609 6.543 -38.690 1.00 84.94 84 GLN A O 1
ATOM 661 N N . LEU A 1 85 ? 22.946 5.375 -37.718 1.00 81.88 85 LEU A N 1
ATOM 662 C CA . LEU A 1 85 ? 22.444 4.711 -38.922 1.00 81.88 85 LEU A CA 1
ATOM 663 C C . LEU A 1 85 ? 21.213 5.419 -39.505 1.00 81.88 85 LEU A C 1
ATOM 665 O O . LEU A 1 85 ? 21.168 5.669 -40.707 1.00 81.88 85 LEU A O 1
ATOM 669 N N . SER A 1 86 ? 20.222 5.745 -38.669 1.00 82.69 86 SER A N 1
ATOM 670 C CA . SER A 1 86 ? 19.004 6.462 -39.066 1.00 82.69 86 SER A CA 1
ATOM 671 C C . SER A 1 86 ? 18.338 7.143 -37.864 1.00 82.69 86 SER A C 1
ATOM 673 O O . SER A 1 86 ? 18.432 6.683 -36.725 1.00 82.69 86 SER A O 1
ATOM 675 N N . THR A 1 87 ? 17.630 8.241 -38.127 1.00 81.88 87 THR A N 1
ATOM 676 C CA . THR A 1 87 ? 16.824 8.998 -37.151 1.00 81.88 87 THR A CA 1
ATOM 677 C C . THR A 1 87 ? 15.324 8.978 -37.478 1.00 81.88 87 THR A C 1
ATOM 679 O O . THR A 1 87 ? 14.535 9.643 -36.804 1.00 81.88 87 THR A O 1
ATOM 682 N N . GLY A 1 88 ? 14.928 8.211 -38.502 1.00 83.88 88 GLY A N 1
ATOM 683 C CA . GLY A 1 88 ? 13.568 8.148 -39.038 1.00 83.88 88 GLY A CA 1
ATOM 684 C C . GLY A 1 88 ? 12.745 6.973 -38.500 1.00 83.88 88 GLY A C 1
ATOM 685 O O . GLY A 1 88 ? 12.688 6.725 -37.299 1.00 83.88 88 GLY A O 1
ATOM 686 N N . LEU A 1 89 ? 12.101 6.223 -39.401 1.00 85.69 89 LEU A N 1
ATOM 687 C CA . LEU A 1 89 ? 11.179 5.126 -39.062 1.00 85.69 89 LEU A CA 1
ATOM 688 C C . LEU A 1 89 ? 11.813 4.021 -38.201 1.00 85.69 89 LEU A C 1
ATOM 690 O O . LEU A 1 89 ? 11.148 3.471 -37.330 1.00 85.6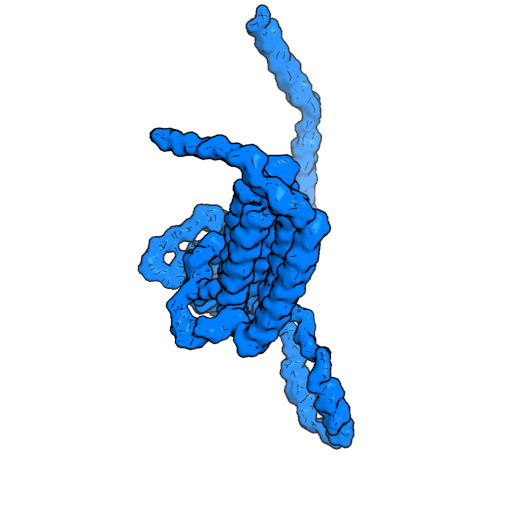9 89 LEU A O 1
ATOM 694 N N . ILE A 1 90 ? 13.103 3.739 -38.384 1.00 88.12 90 ILE A N 1
ATOM 695 C CA . ILE A 1 90 ? 13.811 2.696 -37.626 1.00 88.12 90 ILE A CA 1
ATOM 696 C C . ILE A 1 90 ? 13.888 3.028 -36.128 1.00 88.12 90 ILE A C 1
ATOM 698 O O . ILE A 1 90 ? 13.841 2.121 -35.300 1.00 88.12 90 ILE A O 1
ATOM 702 N N . MET A 1 91 ? 13.919 4.313 -35.754 1.00 90.19 91 MET A N 1
ATOM 703 C CA . MET A 1 91 ? 13.846 4.726 -34.346 1.00 90.19 91 MET A CA 1
ATOM 704 C C . MET A 1 91 ? 12.491 4.389 -33.712 1.00 90.19 91 MET A C 1
ATOM 706 O O . MET A 1 91 ? 12.430 4.100 -32.515 1.00 90.19 91 MET A O 1
ATOM 710 N N . LEU A 1 92 ? 11.409 4.390 -34.501 1.00 91.38 92 LEU A N 1
ATOM 711 C CA . LEU A 1 92 ? 10.096 3.947 -34.032 1.00 91.38 92 LEU A CA 1
ATOM 712 C C . LEU A 1 92 ? 10.089 2.440 -33.798 1.00 91.38 92 LEU A C 1
ATOM 714 O O . LEU A 1 92 ? 9.716 2.011 -32.713 1.00 91.38 92 LEU A O 1
ATOM 718 N N . SER A 1 93 ? 10.600 1.653 -34.746 1.00 92.38 93 SER A N 1
ATOM 719 C CA . SER A 1 93 ? 10.717 0.199 -34.577 1.00 92.38 93 SER A CA 1
ATOM 720 C C . SER A 1 93 ? 11.621 -0.174 -33.397 1.00 92.38 93 SER A C 1
ATOM 722 O O . SER A 1 93 ? 11.286 -1.063 -32.621 1.00 92.38 93 SER A O 1
ATOM 724 N N . LEU A 1 94 ? 12.724 0.553 -33.180 1.00 94.38 94 LEU A N 1
ATOM 725 C CA . LEU A 1 94 ? 13.563 0.393 -31.987 1.00 94.38 94 LEU A CA 1
ATOM 726 C C . LEU A 1 94 ? 12.779 0.674 -30.696 1.00 94.38 94 LEU A C 1
ATOM 728 O O . LEU A 1 94 ? 12.910 -0.055 -29.712 1.00 94.38 94 LEU A O 1
ATOM 732 N N . THR A 1 95 ? 11.968 1.734 -30.700 1.00 95.38 95 THR A N 1
ATOM 733 C CA . THR A 1 95 ? 11.118 2.101 -29.562 1.00 95.38 95 THR A CA 1
ATOM 734 C C . THR A 1 95 ? 10.094 1.006 -29.269 1.00 95.38 95 THR A C 1
ATOM 736 O O . THR A 1 95 ? 9.930 0.637 -28.109 1.00 95.38 95 THR A O 1
ATOM 739 N N . GLU A 1 96 ? 9.451 0.441 -30.292 1.00 96.06 96 GLU A N 1
ATOM 740 C CA . GLU A 1 96 ? 8.507 -0.677 -30.152 1.00 96.06 96 GLU A CA 1
ATOM 741 C C . GLU A 1 96 ? 9.179 -1.914 -29.537 1.00 96.06 96 GLU A C 1
ATOM 743 O O . GLU A 1 96 ? 8.630 -2.531 -28.617 1.00 96.06 96 GLU A O 1
ATOM 748 N N . THR A 1 97 ? 10.407 -2.232 -29.960 1.00 96.31 97 THR A N 1
ATOM 749 C CA . THR A 1 97 ? 11.208 -3.293 -29.337 1.00 96.31 97 THR A CA 1
ATOM 750 C C . THR A 1 97 ? 11.477 -2.982 -27.862 1.00 96.31 97 THR A C 1
ATOM 752 O O . THR A 1 97 ? 11.249 -3.832 -27.001 1.00 96.31 97 THR A O 1
ATOM 755 N N . PHE A 1 98 ? 11.891 -1.759 -27.513 1.00 97.62 98 PHE A N 1
ATOM 756 C CA . PHE A 1 98 ? 12.106 -1.387 -26.107 1.00 97.62 98 PHE A CA 1
ATOM 757 C C . PHE A 1 98 ? 10.824 -1.476 -25.274 1.00 97.62 98 PHE A C 1
ATOM 759 O O . PHE A 1 98 ? 10.862 -1.978 -24.150 1.00 97.62 98 PHE A O 1
ATOM 766 N N . GLN A 1 99 ? 9.684 -1.044 -25.816 1.00 98.19 99 GLN A N 1
ATOM 767 C CA . GLN A 1 99 ? 8.386 -1.169 -25.154 1.00 98.19 99 GLN A CA 1
ATOM 768 C C . GLN A 1 99 ? 8.062 -2.634 -24.846 1.00 98.19 99 GLN A C 1
ATOM 770 O O . GLN A 1 99 ? 7.721 -2.961 -23.708 1.00 98.19 99 GLN A O 1
ATOM 775 N N . LYS A 1 100 ? 8.218 -3.532 -25.831 1.00 97.94 100 LYS A N 1
ATOM 776 C CA . LYS A 1 100 ? 8.013 -4.979 -25.659 1.00 97.94 100 LYS A CA 1
ATOM 777 C C . LYS A 1 100 ? 8.833 -5.517 -24.484 1.00 97.94 100 LYS A C 1
ATOM 779 O O . LYS A 1 100 ? 8.267 -6.141 -23.588 1.00 97.94 100 LYS A O 1
ATOM 784 N N . TYR A 1 101 ? 10.133 -5.229 -24.437 1.00 98.06 101 TYR A N 1
ATOM 785 C CA . TYR A 1 101 ? 11.006 -5.777 -23.394 1.00 98.06 101 TYR A CA 1
ATOM 786 C C . TYR A 1 101 ? 10.890 -5.076 -22.035 1.00 98.06 101 TYR A C 1
ATOM 788 O O . TYR A 1 101 ? 11.130 -5.715 -21.013 1.00 98.06 101 TYR A O 1
ATOM 796 N N . LEU A 1 102 ? 10.431 -3.819 -21.976 1.00 98.31 102 LEU A N 1
ATOM 797 C CA . LEU A 1 102 ? 10.042 -3.180 -20.711 1.00 98.31 102 LEU A CA 1
ATOM 798 C C . LEU A 1 102 ? 8.809 -3.854 -20.098 1.00 98.31 102 LEU A C 1
ATOM 800 O O . LEU A 1 102 ? 8.784 -4.107 -18.892 1.00 98.31 102 LEU A O 1
ATOM 804 N N . ARG A 1 103 ? 7.804 -4.194 -20.920 1.00 98.00 103 ARG A N 1
ATOM 805 C CA . ARG A 1 103 ? 6.621 -4.954 -20.473 1.00 98.00 103 ARG A CA 1
ATOM 806 C C . ARG A 1 103 ? 7.015 -6.346 -19.985 1.00 98.00 103 ARG A C 1
ATOM 808 O O . ARG A 1 103 ? 6.593 -6.755 -18.906 1.00 98.00 103 ARG A O 1
ATOM 815 N N . GLU A 1 104 ? 7.847 -7.044 -20.751 1.00 97.12 104 GLU A N 1
ATOM 816 C CA . GLU A 1 104 ? 8.361 -8.366 -20.381 1.00 97.12 104 GLU A CA 1
ATOM 817 C C . GLU A 1 104 ? 9.157 -8.320 -19.076 1.00 97.12 104 GLU A C 1
ATOM 819 O O . GLU A 1 104 ? 8.929 -9.146 -18.198 1.00 97.12 104 GLU A O 1
ATOM 824 N N . TYR A 1 105 ? 10.019 -7.318 -18.887 1.00 97.62 105 TYR A N 1
ATOM 825 C CA . TYR A 1 105 ? 10.762 -7.147 -17.640 1.00 97.62 105 TYR A CA 1
ATOM 826 C C . TYR A 1 105 ? 9.826 -6.915 -16.443 1.00 97.62 105 TYR A C 1
ATOM 828 O O . TYR A 1 105 ? 9.962 -7.570 -15.405 1.00 97.62 105 TYR A O 1
ATOM 836 N N . ALA A 1 106 ? 8.826 -6.039 -16.591 1.00 97.38 106 ALA A N 1
ATOM 837 C CA . ALA A 1 106 ? 7.839 -5.785 -15.543 1.00 97.38 106 ALA A CA 1
ATOM 838 C C . ALA A 1 106 ? 7.076 -7.061 -15.142 1.00 97.38 106 ALA A C 1
ATOM 840 O O . ALA A 1 106 ? 6.851 -7.291 -13.956 1.00 97.38 106 ALA A O 1
ATOM 841 N N . ILE A 1 107 ? 6.711 -7.912 -16.101 1.00 94.94 107 ILE A N 1
ATOM 842 C CA . ILE A 1 107 ? 5.935 -9.131 -15.840 1.00 94.94 107 ILE A CA 1
ATOM 843 C C . ILE A 1 107 ? 6.843 -10.275 -15.364 1.00 94.94 107 ILE A C 1
ATOM 845 O O . ILE A 1 107 ? 6.680 -10.793 -14.258 1.00 94.94 107 ILE A O 1
ATOM 849 N N . LYS A 1 108 ? 7.816 -10.676 -16.188 1.00 94.44 108 LYS A N 1
ATOM 850 C CA . LYS A 1 108 ? 8.623 -11.884 -15.977 1.00 94.44 108 LYS A CA 1
ATOM 851 C C . LYS A 1 108 ? 9.625 -11.750 -14.839 1.00 94.44 108 LYS A C 1
ATOM 853 O O . LYS A 1 108 ? 9.871 -12.743 -14.159 1.00 94.44 108 LYS A O 1
ATOM 858 N N . ILE A 1 109 ? 10.186 -10.559 -14.627 1.00 94.25 109 ILE A N 1
ATOM 859 C CA . ILE A 1 109 ? 11.222 -10.339 -13.610 1.00 94.25 109 ILE A CA 1
ATOM 860 C C . ILE A 1 109 ? 10.629 -9.724 -12.349 1.00 94.25 109 ILE A C 1
ATOM 862 O O . ILE A 1 109 ? 10.919 -10.204 -11.259 1.00 94.25 109 ILE A O 1
ATOM 866 N N . LEU A 1 110 ? 9.782 -8.699 -12.460 1.00 95.38 110 LEU A N 1
ATOM 867 C CA . LEU A 1 110 ? 9.260 -8.029 -11.267 1.00 95.38 110 LEU A CA 1
ATOM 868 C C . LEU A 1 110 ? 8.021 -8.740 -10.705 1.00 95.38 110 LEU A C 1
ATOM 870 O O . LEU A 1 110 ? 8.066 -9.224 -9.578 1.00 95.38 110 LEU A O 1
ATOM 874 N N . GLN A 1 111 ? 6.933 -8.860 -11.472 1.00 94.06 111 GLN A N 1
ATOM 875 C CA . GLN A 1 111 ? 5.672 -9.424 -10.962 1.00 94.06 111 GLN A CA 1
ATOM 876 C C . GLN A 1 111 ? 5.783 -10.903 -10.585 1.00 94.06 111 GLN A C 1
ATOM 878 O O . GLN A 1 111 ? 5.350 -11.287 -9.503 1.00 94.06 111 GLN A O 1
ATOM 883 N N . ASN A 1 112 ? 6.397 -11.732 -11.432 1.00 93.06 112 ASN A N 1
ATOM 884 C CA . ASN A 1 112 ? 6.489 -13.175 -11.184 1.00 93.06 112 ASN A CA 1
ATOM 885 C C . ASN A 1 112 ? 7.376 -13.550 -9.985 1.00 93.06 112 ASN A C 1
ATOM 887 O O . ASN A 1 112 ? 7.260 -14.666 -9.478 1.00 93.06 112 ASN A O 1
ATOM 891 N N . ASN A 1 113 ? 8.248 -12.642 -9.533 1.00 91.06 113 ASN A N 1
ATOM 892 C CA . ASN A 1 113 ? 9.080 -12.846 -8.347 1.00 91.06 113 ASN A CA 1
ATOM 893 C C . ASN A 1 113 ? 8.431 -12.323 -7.054 1.00 91.06 113 ASN A C 1
ATOM 895 O O . ASN A 1 113 ? 8.983 -12.547 -5.973 1.00 91.06 113 ASN A O 1
ATOM 899 N N . LEU A 1 114 ? 7.276 -11.651 -7.127 1.00 91.50 114 LEU A N 1
ATOM 900 C CA . LEU A 1 114 ? 6.543 -11.242 -5.930 1.00 91.50 114 LEU A CA 1
ATOM 901 C C . LEU A 1 114 ? 5.877 -12.448 -5.248 1.00 91.50 114 LEU A C 1
ATOM 903 O O . LEU A 1 114 ? 5.432 -13.377 -5.931 1.00 91.50 114 LEU A O 1
ATOM 907 N N . PRO A 1 115 ? 5.780 -12.449 -3.905 1.00 86.25 115 PRO A N 1
ATOM 908 C CA . PRO A 1 115 ? 5.026 -13.464 -3.183 1.00 86.25 115 PRO A CA 1
ATOM 909 C C . PRO A 1 115 ? 3.574 -13.500 -3.664 1.00 86.25 115 PRO A C 1
ATOM 911 O O . PRO A 1 115 ? 2.910 -12.467 -3.769 1.00 86.25 115 PRO A O 1
ATOM 914 N N . LYS A 1 116 ? 3.067 -14.699 -3.959 1.00 78.69 116 LYS A N 1
ATOM 915 C CA . LYS A 1 116 ? 1.655 -14.880 -4.302 1.00 78.69 116 LYS A CA 1
ATOM 916 C C . LYS A 1 116 ? 0.838 -14.769 -3.019 1.00 78.69 116 LYS A C 1
ATOM 918 O O . LYS A 1 116 ? 1.049 -15.546 -2.091 1.00 78.69 116 LYS A O 1
ATOM 923 N N . VAL A 1 117 ? -0.088 -13.812 -2.977 1.00 56.94 117 VAL A N 1
ATOM 924 C CA . VAL A 1 117 ? -1.037 -13.646 -1.867 1.00 56.94 117 VAL A CA 1
ATOM 925 C C . VAL A 1 117 ? -1.770 -14.965 -1.630 1.00 56.94 117 VAL A C 1
ATOM 927 O O . VAL A 1 117 ? -2.289 -15.551 -2.578 1.00 56.94 117 VAL A O 1
ATOM 930 N N . GLY A 1 118 ? -1.790 -15.426 -0.377 1.00 48.66 118 GLY A N 1
ATOM 931 C CA . GLY A 1 118 ? -2.368 -16.697 0.060 1.00 48.66 118 GLY A CA 1
ATOM 932 C C . GLY A 1 118 ? -3.705 -17.033 -0.607 1.00 48.66 118 GLY A C 1
ATOM 933 O O . GLY A 1 118 ? -4.736 -16.433 -0.317 1.00 48.66 118 GLY A O 1
ATOM 934 N N . GLY A 1 119 ? -3.636 -18.022 -1.495 1.00 39.72 119 GLY A N 1
ATOM 935 C CA . GLY A 1 119 ? -4.715 -18.563 -2.309 1.00 39.72 119 GLY A CA 1
ATOM 936 C C . GLY A 1 119 ? -4.089 -19.447 -3.383 1.00 39.72 119 GLY A C 1
ATOM 937 O O . GLY A 1 119 ? -3.853 -18.999 -4.497 1.00 39.72 119 GLY A O 1
ATOM 938 N N . ASN A 1 120 ? -3.770 -20.684 -3.002 1.00 31.12 120 ASN A N 1
ATOM 939 C CA . ASN A 1 120 ? -2.988 -21.682 -3.736 1.00 31.12 120 ASN A CA 1
ATOM 940 C C . ASN A 1 120 ? -1.473 -21.479 -3.642 1.00 31.12 120 ASN A C 1
ATOM 942 O O . ASN A 1 120 ? -0.803 -20.982 -4.550 1.00 31.12 120 ASN A O 1
ATOM 946 N N . ALA A 1 121 ? -0.912 -22.062 -2.579 1.00 35.38 121 ALA A N 1
ATOM 947 C CA . ALA A 1 121 ? 0.309 -22.822 -2.762 1.00 35.38 121 ALA A CA 1
ATOM 948 C C . ALA A 1 121 ? 0.164 -23.644 -4.050 1.00 35.38 121 ALA A C 1
ATOM 950 O O . ALA A 1 121 ? -0.800 -24.389 -4.235 1.00 35.38 121 ALA A O 1
ATOM 951 N N . SER A 1 122 ? 1.123 -23.474 -4.947 1.00 33.50 122 SER A N 1
ATOM 952 C CA . SER A 1 122 ? 1.400 -24.385 -6.043 1.00 33.50 122 SER A CA 1
ATOM 953 C C . SER A 1 122 ? 1.790 -25.756 -5.470 1.00 33.50 122 SER A C 1
ATOM 955 O O . SER A 1 122 ? 2.938 -26.181 -5.571 1.00 33.50 122 SER A O 1
ATOM 957 N N . ILE A 1 123 ? 0.831 -26.472 -4.876 1.00 41.53 123 ILE A N 1
ATOM 958 C CA . ILE A 1 123 ? 0.844 -27.931 -4.786 1.00 41.53 123 ILE A CA 1
ATOM 959 C C . ILE A 1 123 ? 0.403 -28.411 -6.166 1.00 41.53 123 ILE A C 1
ATOM 961 O O . ILE A 1 123 ? -0.745 -28.764 -6.409 1.00 41.53 123 ILE A O 1
ATOM 965 N N . GLY A 1 124 ? 1.318 -28.311 -7.116 1.00 39.16 124 GLY A N 1
ATOM 966 C CA . GLY A 1 124 ? 1.046 -28.607 -8.508 1.00 39.16 124 GLY A CA 1
ATOM 967 C C . GLY A 1 124 ? 2.344 -28.918 -9.212 1.00 39.16 124 GLY A C 1
ATOM 968 O O . GLY A 1 124 ? 2.748 -28.122 -10.039 1.00 39.16 124 GLY A O 1
ATOM 969 N N . THR A 1 125 ? 3.004 -30.000 -8.770 1.00 35.88 125 THR A N 1
ATOM 970 C CA . THR A 1 125 ? 3.629 -31.053 -9.610 1.00 35.88 125 THR A CA 1
ATOM 971 C C . THR A 1 125 ? 4.538 -32.020 -8.835 1.00 35.88 125 THR A C 1
ATOM 973 O O . THR A 1 125 ? 4.924 -33.028 -9.411 1.00 35.88 125 THR A O 1
ATOM 976 N N . SER A 1 126 ? 4.834 -31.806 -7.542 1.00 41.12 126 SER A N 1
ATOM 977 C CA . SER A 1 126 ? 5.833 -32.651 -6.838 1.00 41.12 126 SER A CA 1
ATOM 978 C C . SER A 1 126 ? 5.339 -33.462 -5.630 1.00 41.12 126 SER A C 1
ATOM 980 O O . SER A 1 126 ? 6.108 -34.254 -5.101 1.00 41.12 126 SER A O 1
ATOM 982 N N . MET A 1 127 ? 4.075 -33.338 -5.201 1.00 41.31 127 MET A N 1
ATOM 983 C CA . MET A 1 127 ? 3.534 -34.117 -4.062 1.00 41.31 127 MET A CA 1
ATOM 984 C C . MET A 1 127 ? 2.554 -35.231 -4.456 1.00 41.31 127 MET A C 1
ATOM 986 O O . MET A 1 127 ? 2.261 -36.099 -3.638 1.00 41.31 127 MET A O 1
ATOM 990 N N . SER A 1 128 ? 2.107 -35.284 -5.714 1.00 39.91 128 SER A N 1
ATOM 991 C CA . SER A 1 128 ? 1.222 -36.348 -6.217 1.00 39.91 128 SER A CA 1
ATOM 992 C C . SER A 1 128 ? 1.876 -37.735 -6.199 1.00 39.91 128 SER A C 1
ATOM 994 O O . SER A 1 128 ? 1.168 -38.740 -6.192 1.00 39.91 128 SER A O 1
ATOM 996 N N . ASN A 1 129 ? 3.212 -37.792 -6.168 1.00 40.81 129 ASN A N 1
ATOM 997 C CA . ASN A 1 129 ? 3.960 -39.049 -6.159 1.00 40.81 129 ASN A CA 1
ATOM 998 C C . ASN A 1 129 ? 4.190 -39.583 -4.733 1.00 40.81 129 ASN A C 1
ATOM 1000 O O . ASN A 1 129 ? 4.193 -40.790 -4.546 1.00 40.81 129 ASN A O 1
ATOM 1004 N N . ILE A 1 130 ? 4.272 -38.722 -3.709 1.00 48.97 130 ILE A N 1
ATOM 1005 C CA . ILE A 1 130 ? 4.478 -39.162 -2.313 1.00 48.97 130 ILE A CA 1
ATOM 1006 C C . ILE A 1 130 ? 3.190 -39.691 -1.666 1.00 48.97 130 ILE A C 1
ATOM 1008 O O . ILE A 1 130 ? 3.233 -40.576 -0.817 1.00 48.97 130 ILE A O 1
ATOM 1012 N N . THR A 1 131 ? 2.021 -39.185 -2.074 1.00 42.72 131 THR A N 1
ATOM 1013 C CA . THR A 1 131 ? 0.733 -39.632 -1.511 1.00 42.72 131 THR A CA 1
ATOM 1014 C C . THR A 1 131 ? 0.230 -40.938 -2.133 1.00 42.72 131 THR A C 1
ATOM 1016 O O . THR A 1 131 ? -0.657 -41.577 -1.569 1.00 42.72 131 THR A O 1
ATOM 1019 N N . ARG A 1 132 ? 0.779 -41.357 -3.282 1.00 46.75 132 ARG A N 1
ATOM 1020 C CA . ARG A 1 132 ? 0.433 -42.645 -3.898 1.00 46.75 132 ARG A CA 1
ATOM 1021 C C . ARG A 1 132 ? 1.132 -43.812 -3.202 1.00 46.75 132 ARG A C 1
ATOM 1023 O O . ARG A 1 132 ? 0.452 -44.774 -2.872 1.00 46.75 132 ARG A O 1
ATOM 1030 N N . ASP A 1 133 ? 2.413 -43.663 -2.869 1.00 44.62 133 ASP A N 1
ATOM 1031 C CA . ASP A 1 133 ? 3.207 -44.744 -2.264 1.00 44.62 133 ASP A CA 1
ATOM 1032 C C . ASP A 1 133 ? 2.926 -44.968 -0.766 1.00 44.62 133 ASP A C 1
ATOM 1034 O O . ASP A 1 133 ? 3.236 -46.026 -0.230 1.00 44.62 133 ASP A O 1
ATOM 1038 N N . PHE A 1 134 ? 2.288 -44.015 -0.074 1.00 41.78 134 PHE A N 1
ATOM 1039 C CA . PHE A 1 134 ? 1.917 -44.170 1.344 1.00 41.78 134 PHE A CA 1
ATOM 1040 C C . PHE A 1 134 ? 0.488 -44.674 1.578 1.00 41.78 134 PHE A C 1
ATOM 1042 O O . PHE A 1 134 ? 0.115 -44.969 2.714 1.00 41.78 134 PHE A O 1
ATOM 1049 N N . ARG A 1 135 ? -0.333 -44.767 0.524 1.00 47.25 135 ARG A N 1
ATOM 1050 C CA . ARG A 1 135 ? -1.732 -45.206 0.643 1.00 47.25 135 ARG A CA 1
ATOM 1051 C C . ARG A 1 135 ? -1.862 -46.720 0.847 1.00 47.25 135 ARG A C 1
ATOM 1053 O O . ARG A 1 135 ? -2.895 -47.160 1.343 1.00 47.25 135 ARG A O 1
ATOM 1060 N N . ASP A 1 136 ? -0.806 -47.473 0.544 1.00 41.56 136 ASP A N 1
ATOM 1061 C CA . ASP A 1 136 ? -0.761 -48.933 0.677 1.00 41.56 136 ASP A CA 1
ATOM 1062 C C . ASP A 1 136 ? -0.299 -49.420 2.060 1.00 41.56 136 ASP A C 1
ATOM 1064 O O . ASP A 1 136 ? -0.294 -50.623 2.316 1.00 41.56 136 ASP A O 1
ATOM 1068 N N . LEU A 1 137 ? 0.025 -48.516 2.995 1.00 45.25 137 LEU A N 1
ATOM 1069 C CA . LEU A 1 137 ? 0.318 -48.893 4.378 1.00 45.25 137 LEU A CA 1
ATOM 1070 C C . LEU A 1 137 ? -0.836 -48.496 5.300 1.00 45.25 137 LEU A C 1
ATOM 1072 O O . LEU A 1 137 ? -0.868 -47.434 5.921 1.00 45.25 137 LEU A O 1
ATOM 1076 N N . SER A 1 138 ? -1.822 -49.384 5.372 1.00 48.25 138 SER A N 1
ATOM 1077 C CA . SER A 1 138 ? -2.929 -49.321 6.318 1.00 48.25 138 SER A CA 1
ATOM 1078 C C . SER A 1 138 ? -2.434 -49.483 7.761 1.00 48.25 138 SER A C 1
ATOM 1080 O O . SER A 1 138 ? -2.396 -50.589 8.296 1.00 48.25 138 SER A O 1
ATOM 1082 N N . THR A 1 139 ? -2.112 -48.368 8.416 1.00 44.97 139 THR A N 1
ATOM 1083 C CA . THR A 1 139 ? -1.983 -48.283 9.879 1.00 44.97 139 THR A CA 1
ATOM 1084 C C . THR A 1 139 ? -2.762 -47.067 10.374 1.00 44.97 139 THR A C 1
ATOM 1086 O O . THR A 1 139 ? -2.290 -45.931 10.410 1.00 44.97 139 THR A O 1
ATOM 1089 N N . SER A 1 140 ? -4.015 -47.324 10.744 1.00 51.31 140 SER A N 1
ATOM 1090 C CA . SER A 1 140 ? -5.071 -46.385 11.142 1.00 51.31 140 SER A CA 1
ATOM 1091 C C . SER A 1 140 ? -4.847 -45.672 12.490 1.00 51.31 140 SER A C 1
ATOM 1093 O O . SER A 1 140 ? -5.803 -45.420 13.215 1.00 51.31 140 SER A O 1
ATOM 1095 N N . GLY A 1 141 ? -3.601 -45.338 12.844 1.00 47.47 141 GLY A N 1
ATOM 1096 C CA . GLY A 1 141 ? -3.247 -44.717 14.132 1.00 47.47 141 GLY A CA 1
ATOM 1097 C C . GLY A 1 141 ? -2.404 -43.439 14.056 1.00 47.47 141 GLY A C 1
ATOM 1098 O O . GLY A 1 141 ? -2.298 -42.739 15.055 1.00 47.47 141 GLY A O 1
ATOM 1099 N N . PHE A 1 142 ? -1.828 -43.094 12.897 1.00 41.75 142 PHE A N 1
ATOM 1100 C CA . PHE A 1 142 ? -0.904 -41.948 12.771 1.00 41.75 142 PHE A CA 1
ATOM 1101 C C . PHE A 1 142 ? -1.442 -40.758 11.953 1.00 41.75 142 PHE A C 1
ATOM 1103 O O . PHE A 1 142 ? -0.843 -39.684 11.962 1.00 41.75 142 PHE A O 1
ATOM 1110 N N . ILE A 1 143 ? -2.593 -40.898 11.286 1.00 45.81 143 ILE A N 1
ATOM 1111 C CA . ILE A 1 143 ? -3.132 -39.867 10.371 1.00 45.81 143 ILE A CA 1
ATOM 1112 C C . ILE A 1 143 ? -3.974 -38.805 11.108 1.00 45.81 143 ILE A C 1
ATOM 1114 O O . ILE A 1 143 ? -4.115 -37.677 10.633 1.00 45.81 143 ILE A O 1
ATOM 1118 N N . GLN A 1 144 ? -4.466 -39.101 12.314 1.00 45.00 144 GLN A N 1
ATOM 1119 C CA . GLN A 1 144 ? -5.344 -38.185 13.051 1.00 45.00 144 GLN A CA 1
ATOM 1120 C C . GLN A 1 144 ? -4.603 -36.944 13.593 1.00 45.00 144 GLN A C 1
ATOM 1122 O O . GLN A 1 144 ? -5.178 -35.859 13.646 1.00 45.00 144 GLN A O 1
ATOM 1127 N N . ASN A 1 145 ? -3.300 -37.060 13.884 1.00 39.53 145 ASN A N 1
ATOM 1128 C CA . ASN A 1 145 ? -2.486 -35.930 14.353 1.00 39.53 145 ASN A CA 1
ATOM 1129 C C . ASN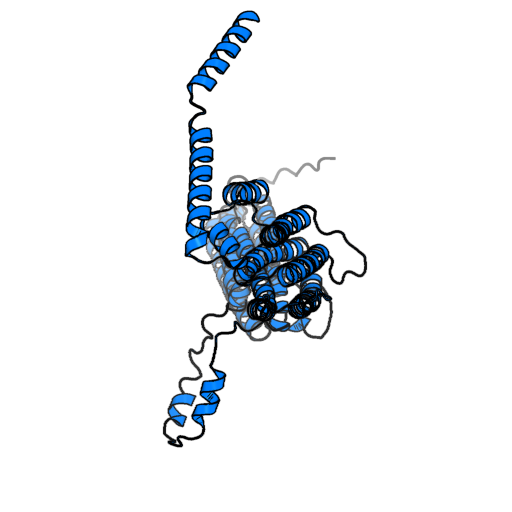 A 1 145 ? -2.008 -35.009 13.218 1.00 39.53 145 ASN A C 1
ATOM 1131 O O . ASN A 1 145 ? -1.774 -33.828 13.459 1.00 39.53 145 ASN A O 1
ATOM 1135 N N . PHE A 1 146 ? -1.926 -35.497 11.976 1.00 39.75 146 PHE A N 1
ATOM 1136 C CA . PHE A 1 146 ? -1.565 -34.664 10.820 1.00 39.75 146 PHE A CA 1
ATOM 1137 C C . PHE A 1 146 ? -2.755 -33.867 10.265 1.00 39.75 146 PHE A C 1
ATOM 1139 O O . PHE A 1 146 ? -2.572 -32.749 9.789 1.00 39.75 146 PHE A O 1
ATOM 1146 N N . GLN A 1 147 ? -3.987 -34.372 10.397 1.00 39.41 147 GLN A N 1
ATOM 1147 C CA . GLN A 1 147 ? -5.195 -33.603 10.062 1.00 39.41 147 GLN A CA 1
ATOM 1148 C C . GLN A 1 147 ? -5.478 -32.457 11.048 1.00 39.41 147 GLN A C 1
ATOM 1150 O O . GLN A 1 147 ? -6.104 -31.471 10.665 1.00 39.41 147 GLN A O 1
ATOM 1155 N N . SER A 1 148 ? -4.969 -32.531 12.284 1.00 31.34 148 SER A N 1
ATOM 1156 C CA . SER A 1 148 ? -5.061 -31.436 13.263 1.00 31.34 148 SER A CA 1
ATOM 1157 C C . SER A 1 148 ? -4.132 -30.252 12.944 1.00 31.34 148 SER A C 1
ATOM 1159 O O . SER A 1 148 ? -4.396 -29.146 13.404 1.00 31.34 148 SER A O 1
ATOM 1161 N N . PHE A 1 149 ? -3.082 -30.457 12.139 1.00 37.00 149 PHE A N 1
ATOM 1162 C CA . PHE A 1 149 ? -2.170 -29.400 11.669 1.00 37.00 149 PHE A CA 1
ATOM 1163 C C . PHE A 1 149 ? -2.655 -28.674 10.401 1.00 37.00 149 PHE A C 1
ATOM 1165 O O . PHE A 1 149 ? -2.042 -27.699 9.982 1.00 37.00 149 PHE A O 1
ATOM 1172 N N . LEU A 1 150 ? -3.763 -29.121 9.799 1.00 42.31 150 LEU A N 1
ATOM 1173 C CA . LEU A 1 150 ? -4.397 -28.492 8.630 1.00 42.31 150 LEU A CA 1
ATOM 1174 C C . LEU A 1 150 ? -5.708 -27.777 8.995 1.00 42.31 150 LEU A C 1
ATOM 1176 O O . LEU A 1 150 ? -6.588 -27.596 8.151 1.00 42.31 150 LEU A O 1
ATOM 1180 N N . LYS A 1 151 ? -5.859 -27.387 10.265 1.00 35.88 151 LYS A N 1
ATOM 1181 C CA . LYS A 1 151 ? -7.022 -26.647 10.745 1.00 35.88 151 LYS A CA 1
ATOM 1182 C C . LYS A 1 151 ? -6.738 -25.143 10.690 1.00 35.88 151 LYS A C 1
ATOM 1184 O O . LYS A 1 151 ? -5.854 -24.661 11.380 1.00 35.88 151 LYS A O 1
ATOM 1189 N N . GLU A 1 152 ? -7.568 -24.461 9.903 1.00 34.72 152 GLU A N 1
ATOM 1190 C CA . GLU A 1 152 ? -7.743 -23.004 9.790 1.00 34.72 152 GLU A CA 1
ATOM 1191 C C . GLU A 1 152 ? -6.709 -22.255 8.935 1.00 34.72 152 GLU A C 1
ATOM 1193 O O . GLU A 1 152 ? -5.508 -22.251 9.174 1.00 34.72 152 GLU A O 1
ATOM 1198 N N . GLY A 1 153 ? -7.221 -21.618 7.876 1.00 41.34 153 GLY A N 1
ATOM 1199 C CA . GLY A 1 153 ? -6.462 -20.800 6.939 1.00 41.34 153 GLY A CA 1
ATOM 1200 C C . GLY A 1 153 ? -5.996 -19.493 7.567 1.00 41.34 153 GLY A C 1
ATOM 1201 O O . GLY A 1 153 ? -6.551 -18.434 7.279 1.00 41.34 153 GLY A O 1
ATOM 1202 N N . GLU A 1 154 ? -4.956 -19.560 8.391 1.00 43.91 154 GLU A N 1
ATOM 1203 C CA . GLU A 1 154 ? -4.120 -18.400 8.667 1.00 43.91 154 GLU A CA 1
ATOM 1204 C C . GLU A 1 154 ? -3.304 -18.092 7.408 1.00 43.91 154 GLU A C 1
ATOM 1206 O O . GLU A 1 154 ? -2.519 -18.908 6.922 1.00 43.91 154 GLU A O 1
ATOM 1211 N N . ILE A 1 155 ? -3.516 -16.905 6.837 1.00 56.59 155 ILE A N 1
ATOM 1212 C CA . ILE A 1 155 ? -2.625 -16.373 5.807 1.00 56.59 155 ILE A CA 1
ATOM 1213 C C . ILE A 1 155 ? -1.254 -16.246 6.473 1.00 56.59 155 ILE A C 1
ATOM 1215 O O . ILE A 1 155 ? -1.084 -15.448 7.393 1.00 56.59 155 ILE A O 1
ATOM 1219 N N . ALA A 1 156 ? -0.295 -17.070 6.054 1.00 68.06 156 ALA A N 1
ATOM 1220 C CA . ALA A 1 156 ? 1.042 -17.039 6.624 1.00 68.06 156 ALA A CA 1
ATOM 1221 C C . ALA A 1 156 ? 1.662 -15.647 6.421 1.00 68.06 156 ALA A C 1
ATOM 1223 O O . ALA A 1 156 ? 1.657 -15.102 5.315 1.00 68.06 156 ALA A O 1
ATOM 1224 N N . ARG A 1 157 ? 2.180 -15.080 7.514 1.00 81.94 157 ARG A N 1
ATOM 1225 C CA . ARG A 1 157 ? 3.019 -13.875 7.528 1.00 81.94 157 ARG A CA 1
ATOM 1226 C C . ARG A 1 157 ? 4.182 -14.028 6.548 1.00 81.94 157 ARG A C 1
ATOM 1228 O O . ARG A 1 157 ? 4.797 -15.094 6.507 1.00 81.94 157 ARG A O 1
ATOM 1235 N N . TYR A 1 158 ? 4.555 -12.950 5.864 1.00 84.19 158 TYR A N 1
ATOM 1236 C CA . TYR A 1 158 ? 5.777 -12.957 5.069 1.00 84.19 158 TYR A CA 1
ATOM 1237 C C . TYR A 1 158 ? 7.008 -13.028 5.972 1.00 84.19 158 TYR A C 1
ATOM 1239 O O . TYR A 1 158 ? 7.096 -12.369 7.020 1.00 84.19 158 TYR A O 1
ATOM 1247 N N . SER A 1 159 ? 7.983 -13.823 5.538 1.00 85.38 159 SER A N 1
ATOM 1248 C CA . SER A 1 159 ? 9.303 -13.868 6.153 1.00 85.38 159 SER A CA 1
ATOM 1249 C C . SER A 1 159 ? 10.039 -12.536 5.944 1.00 85.38 159 SER A C 1
ATOM 1251 O O . SER A 1 159 ? 9.709 -11.738 5.061 1.00 85.38 159 SER A O 1
ATOM 1253 N N . LYS A 1 160 ? 11.086 -12.279 6.738 1.00 82.44 160 LYS A N 1
ATOM 1254 C CA . LYS A 1 160 ? 11.938 -11.090 6.539 1.00 82.44 160 LYS A CA 1
ATOM 1255 C C . LYS A 1 160 ? 12.574 -11.063 5.141 1.00 82.44 160 LYS A C 1
ATOM 1257 O O . LYS A 1 160 ? 12.780 -9.985 4.586 1.00 82.44 160 LYS A O 1
ATOM 1262 N N . GLU A 1 161 ? 12.867 -12.232 4.576 1.00 83.19 161 GLU A N 1
ATOM 1263 C CA . GLU A 1 161 ? 13.404 -12.381 3.220 1.00 83.19 161 GLU A CA 1
ATOM 1264 C C . GLU A 1 161 ? 12.371 -11.986 2.161 1.00 83.19 161 GLU A C 1
ATOM 1266 O O . GLU A 1 161 ? 12.691 -11.267 1.218 1.00 83.19 161 GLU A O 1
ATOM 1271 N N . GLU A 1 162 ? 11.113 -12.393 2.332 1.00 88.31 162 GLU A N 1
ATOM 1272 C CA . GLU A 1 162 ? 10.020 -12.031 1.426 1.00 88.31 162 GLU A CA 1
ATOM 1273 C C . GLU A 1 162 ? 9.693 -10.536 1.500 1.00 88.31 162 GLU A C 1
ATOM 1275 O O . GLU A 1 162 ? 9.531 -9.889 0.466 1.00 88.31 162 GLU A O 1
ATOM 1280 N N . GLN A 1 163 ? 9.680 -9.952 2.701 1.00 88.56 163 GLN A N 1
ATOM 1281 C CA . GLN A 1 163 ? 9.551 -8.502 2.873 1.00 88.56 163 GLN A CA 1
ATOM 1282 C C . GLN A 1 163 ? 10.693 -7.744 2.178 1.00 88.56 163 GLN A C 1
ATOM 1284 O O . GLN A 1 163 ? 10.449 -6.743 1.499 1.00 88.56 163 GLN A O 1
ATOM 1289 N N . SER A 1 164 ? 11.933 -8.234 2.310 1.00 87.88 164 SER A N 1
ATOM 1290 C CA . SER A 1 164 ? 13.104 -7.686 1.611 1.00 87.88 164 SER A CA 1
ATOM 1291 C C . SER A 1 164 ? 12.937 -7.761 0.096 1.00 87.88 164 SER A C 1
ATOM 1293 O O . SER A 1 164 ? 13.118 -6.767 -0.606 1.00 87.88 164 SER A O 1
ATOM 1295 N N . ARG A 1 165 ? 12.494 -8.917 -0.408 1.00 90.06 165 ARG A N 1
ATOM 1296 C CA . ARG A 1 165 ? 12.215 -9.138 -1.827 1.00 90.06 165 ARG A CA 1
ATOM 1297 C C . ARG A 1 165 ? 11.193 -8.141 -2.366 1.00 90.06 165 ARG A C 1
ATOM 1299 O O . ARG A 1 165 ? 11.440 -7.529 -3.404 1.00 90.06 165 ARG A O 1
ATOM 1306 N N . ILE A 1 166 ? 10.078 -7.940 -1.659 1.00 93.69 166 ILE A N 1
ATOM 1307 C CA . ILE A 1 166 ? 9.044 -6.971 -2.054 1.00 93.69 166 ILE A CA 1
ATOM 1308 C C . ILE A 1 166 ? 9.626 -5.549 -2.108 1.00 93.69 166 ILE A C 1
ATOM 1310 O O . ILE A 1 166 ? 9.371 -4.825 -3.071 1.00 93.69 166 ILE A O 1
ATOM 1314 N N . CYS A 1 167 ? 10.435 -5.154 -1.118 1.00 93.69 167 CYS A N 1
ATOM 1315 C CA . CYS A 1 167 ? 11.076 -3.834 -1.093 1.00 93.69 167 CYS A CA 1
ATOM 1316 C C . CYS A 1 167 ? 12.077 -3.650 -2.246 1.00 93.69 167 CYS A C 1
ATOM 1318 O O . CYS A 1 167 ? 12.046 -2.623 -2.919 1.00 93.69 167 CYS A O 1
ATOM 1320 N N . CYS A 1 168 ? 12.911 -4.653 -2.528 1.00 92.81 168 CYS A N 1
ATOM 1321 C CA . CYS A 1 168 ? 13.861 -4.639 -3.643 1.00 92.81 168 CYS A CA 1
ATOM 1322 C C . CYS A 1 168 ? 13.152 -4.521 -5.002 1.00 92.81 168 CYS A C 1
ATOM 1324 O O . CYS A 1 168 ? 13.536 -3.700 -5.842 1.00 92.81 168 CYS A O 1
ATOM 1326 N N . ILE A 1 169 ? 12.068 -5.277 -5.207 1.00 95.25 169 ILE A N 1
ATOM 1327 C CA . ILE A 1 169 ? 11.253 -5.195 -6.428 1.00 95.25 169 ILE A CA 1
ATOM 1328 C C . ILE A 1 169 ? 10.592 -3.818 -6.550 1.00 95.25 169 ILE A C 1
ATOM 1330 O O . ILE A 1 169 ? 10.590 -3.248 -7.639 1.00 95.25 169 ILE A O 1
ATOM 1334 N N . LEU A 1 170 ? 10.082 -3.251 -5.451 1.00 96.62 170 LEU A N 1
ATOM 1335 C CA . LEU A 1 170 ? 9.501 -1.905 -5.430 1.00 96.62 170 LEU A CA 1
ATOM 1336 C C . LEU A 1 170 ? 10.534 -0.843 -5.834 1.00 96.62 170 LEU A C 1
ATOM 1338 O O . LEU A 1 170 ? 10.272 -0.063 -6.749 1.00 96.62 170 LEU A O 1
ATOM 1342 N N . THR A 1 171 ? 11.714 -0.841 -5.209 1.00 94.62 171 THR A N 1
ATOM 1343 C CA . THR A 1 171 ? 12.803 0.095 -5.536 1.00 94.62 171 THR A CA 1
ATOM 1344 C C . THR A 1 171 ? 13.267 -0.076 -6.984 1.00 94.62 171 THR A C 1
ATOM 1346 O O . THR A 1 171 ? 13.516 0.906 -7.680 1.00 94.62 171 THR A O 1
ATOM 1349 N N . THR A 1 172 ? 13.328 -1.314 -7.479 1.00 95.50 172 THR A N 1
ATOM 1350 C CA . THR A 1 172 ? 13.684 -1.581 -8.877 1.00 95.50 172 THR A CA 1
ATOM 1351 C C . THR A 1 172 ? 12.621 -1.057 -9.839 1.00 95.50 172 THR A C 1
ATOM 1353 O O . THR A 1 172 ? 12.969 -0.410 -10.820 1.00 95.50 172 THR A O 1
ATOM 1356 N N . ALA A 1 173 ? 11.336 -1.282 -9.556 1.00 97.38 173 ALA A N 1
ATOM 1357 C CA . ALA A 1 173 ? 10.240 -0.780 -10.379 1.00 97.38 173 ALA A CA 1
ATOM 1358 C C . ALA A 1 173 ? 10.220 0.756 -10.434 1.00 97.38 173 ALA A C 1
ATOM 1360 O O . ALA A 1 173 ? 9.975 1.320 -11.497 1.00 97.38 173 ALA A O 1
ATOM 1361 N N . GLU A 1 174 ? 10.527 1.423 -9.320 1.00 95.75 174 GLU A N 1
ATOM 1362 C CA . GLU A 1 174 ? 10.686 2.879 -9.278 1.00 95.75 174 GLU A CA 1
ATOM 1363 C C . GLU A 1 174 ? 11.833 3.353 -10.172 1.00 95.75 174 GLU A C 1
ATOM 1365 O O . GLU A 1 174 ? 11.663 4.257 -10.989 1.00 95.75 174 GLU A O 1
ATOM 1370 N N . TYR A 1 175 ? 12.990 2.700 -10.079 1.00 95.31 175 TYR A N 1
ATOM 1371 C CA . TYR A 1 175 ? 14.114 3.026 -10.945 1.00 95.31 175 TYR A CA 1
ATOM 1372 C C . TYR A 1 175 ? 13.779 2.790 -12.429 1.00 95.31 175 TYR A C 1
ATOM 1374 O O . TYR A 1 175 ? 14.104 3.625 -13.276 1.00 95.31 175 TYR A O 1
ATOM 1382 N N . CYS A 1 176 ? 13.084 1.693 -12.761 1.00 97.25 176 CYS A N 1
ATOM 1383 C CA . CYS A 1 176 ? 12.604 1.439 -14.120 1.00 97.25 176 CYS A CA 1
ATOM 1384 C C . CYS A 1 176 ? 11.654 2.534 -14.605 1.00 97.25 176 CYS A C 1
ATOM 1386 O O . CYS A 1 176 ? 11.766 2.960 -15.752 1.00 97.25 176 CYS A O 1
ATOM 1388 N N . LEU A 1 177 ? 10.729 2.984 -13.756 1.00 97.00 177 LEU A N 1
ATOM 1389 C CA . LEU A 1 177 ? 9.766 4.032 -14.073 1.00 97.00 177 LEU A CA 1
ATOM 1390 C C . LEU A 1 177 ? 10.478 5.343 -14.433 1.00 97.00 177 LEU A C 1
ATOM 1392 O O . LEU A 1 177 ? 10.292 5.859 -15.537 1.00 97.00 177 LEU A O 1
ATOM 1396 N N . GLU A 1 178 ? 11.339 5.841 -13.541 1.00 95.94 178 GLU A N 1
ATOM 1397 C CA . GLU A 1 178 ? 12.087 7.085 -13.763 1.00 95.94 178 GLU A CA 1
ATOM 1398 C C . GLU A 1 178 ? 12.998 6.981 -14.994 1.00 95.94 178 GLU A C 1
ATOM 1400 O O . GLU A 1 178 ? 13.056 7.892 -15.824 1.00 95.94 178 GLU A O 1
ATOM 1405 N N . THR A 1 179 ? 13.681 5.846 -15.163 1.00 96.56 179 THR A N 1
ATOM 1406 C CA . THR A 1 179 ? 14.599 5.646 -16.293 1.00 96.56 179 THR A CA 1
ATOM 1407 C C . THR A 1 179 ? 13.847 5.487 -17.616 1.00 96.56 179 THR A C 1
ATOM 1409 O O . THR A 1 179 ? 14.321 5.961 -18.647 1.00 96.56 179 THR A O 1
ATOM 1412 N N . THR A 1 180 ? 12.646 4.900 -17.609 1.00 97.69 180 THR A N 1
ATOM 1413 C CA . THR A 1 180 ? 11.769 4.826 -18.792 1.00 97.69 180 THR A CA 1
ATOM 1414 C C . THR A 1 180 ? 11.319 6.219 -19.225 1.00 97.69 180 THR A C 1
ATOM 1416 O O . THR A 1 180 ? 11.356 6.529 -20.416 1.00 97.69 180 THR A O 1
ATOM 1419 N N . GLN A 1 181 ? 10.977 7.094 -18.274 1.00 96.75 181 GLN A N 1
ATOM 1420 C CA . GLN A 1 181 ? 10.638 8.488 -18.568 1.00 96.75 181 GLN A CA 1
ATOM 1421 C C . GLN A 1 181 ? 11.826 9.241 -19.197 1.00 96.75 181 GLN A C 1
ATOM 1423 O O . GLN A 1 181 ? 11.667 9.967 -20.181 1.00 96.75 181 GLN A O 1
ATOM 1428 N N . GLN A 1 182 ? 13.040 9.041 -18.672 1.00 96.81 182 GLN A N 1
ATOM 1429 C CA . GLN A 1 182 ? 14.259 9.623 -19.245 1.00 96.81 182 GLN A CA 1
ATOM 1430 C C . GLN A 1 182 ? 14.570 9.061 -20.641 1.00 96.81 182 GLN A C 1
ATOM 1432 O O . GLN A 1 182 ? 14.974 9.810 -21.535 1.00 96.81 182 GLN A O 1
ATOM 1437 N N . LEU A 1 183 ? 14.366 7.755 -20.839 1.00 96.38 183 LEU A N 1
ATOM 1438 C CA . LEU A 1 183 ? 14.551 7.073 -22.117 1.00 96.38 183 LEU A CA 1
ATOM 1439 C C . LEU A 1 183 ? 13.602 7.625 -23.184 1.00 96.38 183 LEU A C 1
ATOM 1441 O O . LEU A 1 183 ? 14.064 7.936 -24.278 1.00 96.38 183 LEU A O 1
ATOM 1445 N N . GLU A 1 184 ? 12.319 7.814 -22.864 1.00 96.50 184 GLU A N 1
ATOM 1446 C CA . GLU A 1 184 ? 11.339 8.432 -23.766 1.00 96.50 184 GLU A CA 1
ATOM 1447 C C . GLU A 1 184 ? 11.808 9.817 -24.228 1.00 96.50 184 GLU A C 1
ATOM 1449 O O . GLU A 1 184 ? 11.851 10.096 -25.428 1.00 96.50 184 GLU A O 1
ATOM 1454 N N . GLY A 1 185 ? 12.243 10.665 -23.289 1.00 95.75 185 GLY A N 1
ATOM 1455 C CA . GLY A 1 185 ? 12.773 11.991 -23.608 1.00 95.75 185 GLY A CA 1
ATOM 1456 C C . GLY A 1 185 ? 13.995 11.935 -24.530 1.00 95.75 185 GLY A C 1
ATOM 1457 O O . GLY A 1 185 ? 14.090 12.704 -25.487 1.00 95.75 185 GLY A O 1
ATOM 1458 N N . LYS A 1 186 ? 14.914 10.992 -24.290 1.00 95.38 186 LYS A N 1
ATOM 1459 C CA . LYS A 1 186 ? 16.119 10.824 -25.115 1.00 95.38 186 LYS A CA 1
ATOM 1460 C C . LYS A 1 186 ? 15.821 10.265 -26.502 1.00 95.38 186 LYS A C 1
ATOM 1462 O O . LYS A 1 186 ? 16.402 10.747 -27.471 1.00 95.38 186 LYS A O 1
ATOM 1467 N N . LEU A 1 187 ? 14.907 9.307 -26.613 1.00 94.69 187 LEU A N 1
ATOM 1468 C CA . LEU A 1 187 ? 14.450 8.782 -27.898 1.00 94.69 187 LEU A CA 1
ATOM 1469 C C . LEU A 1 187 ? 13.795 9.890 -28.730 1.00 94.69 187 LEU A C 1
ATOM 1471 O O . LEU A 1 187 ? 14.128 10.048 -29.904 1.00 94.69 187 LEU A O 1
ATOM 1475 N N . ARG A 1 188 ? 12.953 10.727 -28.110 1.00 95.50 188 ARG A N 1
ATOM 1476 C CA . ARG A 1 188 ? 12.343 11.895 -28.764 1.00 95.50 188 ARG A CA 1
ATOM 1477 C C . ARG A 1 188 ? 13.363 12.925 -29.236 1.00 95.50 188 ARG A C 1
ATOM 1479 O O . ARG A 1 188 ? 13.228 13.427 -30.348 1.00 95.50 188 ARG A O 1
ATOM 1486 N N . GLU A 1 189 ? 14.379 13.223 -28.423 1.00 93.81 189 GLU A N 1
ATOM 1487 C CA . GLU A 1 189 ? 15.461 14.165 -28.758 1.00 93.81 189 GLU A CA 1
ATOM 1488 C C . GLU A 1 189 ? 16.280 13.700 -29.974 1.00 93.81 189 GLU A C 1
ATOM 1490 O O . GLU A 1 189 ? 16.771 14.516 -30.756 1.00 93.81 189 GLU A O 1
ATOM 1495 N N . LYS A 1 190 ? 16.450 12.383 -30.119 1.00 89.94 190 LYS A N 1
ATOM 1496 C CA . LYS A 1 190 ? 17.284 11.757 -31.150 1.00 89.94 190 LYS A CA 1
ATOM 1497 C C . LYS A 1 190 ? 16.536 11.373 -32.429 1.00 89.94 190 LYS A C 1
ATOM 1499 O O . LYS A 1 190 ? 17.183 10.972 -33.392 1.00 89.94 190 LYS A O 1
ATOM 1504 N N . THR A 1 191 ? 15.214 11.497 -32.439 1.00 91.94 191 THR A N 1
ATOM 1505 C CA . THR A 1 191 ? 14.352 11.130 -33.568 1.00 91.94 191 THR A CA 1
ATOM 1506 C C . THR A 1 191 ? 13.940 12.371 -34.354 1.00 91.94 191 THR A C 1
ATOM 1508 O O . THR A 1 191 ? 13.757 13.449 -33.785 1.00 91.94 191 THR A O 1
ATOM 1511 N N . ASP A 1 192 ? 13.762 12.229 -35.667 1.00 88.38 192 ASP A N 1
ATOM 1512 C CA . ASP A 1 192 ? 13.282 13.311 -36.526 1.00 88.38 192 ASP A CA 1
ATOM 1513 C C . ASP A 1 192 ? 11.930 13.859 -36.039 1.00 88.38 192 ASP A C 1
ATOM 1515 O O . ASP A 1 192 ? 11.051 13.113 -35.594 1.00 88.38 192 ASP A O 1
ATOM 1519 N N . LYS A 1 193 ? 11.723 15.179 -36.172 1.00 88.00 193 LYS A N 1
ATOM 1520 C CA . LYS A 1 193 ? 10.530 15.874 -35.644 1.00 88.00 193 LYS A CA 1
ATOM 1521 C C . LYS A 1 193 ? 9.206 15.240 -36.087 1.00 88.00 193 LYS A C 1
ATOM 1523 O O . LYS A 1 193 ? 8.279 15.179 -35.293 1.00 88.00 193 LYS A O 1
ATOM 1528 N N . CYS A 1 194 ? 9.134 14.730 -37.318 1.00 89.19 194 CYS A N 1
ATOM 1529 C CA . CYS A 1 194 ? 7.937 14.091 -37.876 1.00 89.19 194 CYS A CA 1
ATOM 1530 C C . CYS A 1 194 ? 7.540 12.780 -37.172 1.00 89.19 194 CYS A C 1
ATOM 1532 O O . CYS A 1 194 ? 6.391 12.355 -37.277 1.00 89.19 194 CYS A O 1
ATOM 1534 N N . TYR A 1 195 ? 8.479 12.126 -36.483 1.00 88.38 195 TYR A N 1
ATOM 1535 C CA . TYR A 1 195 ? 8.270 10.841 -35.812 1.00 88.38 195 TYR A CA 1
ATOM 1536 C C . TYR A 1 195 ? 8.380 10.940 -34.286 1.00 88.38 195 TYR A C 1
ATOM 1538 O O . TYR A 1 195 ? 7.842 10.086 -33.590 1.00 88.38 195 TYR A O 1
ATOM 1546 N N . SER A 1 196 ? 9.011 11.992 -33.759 1.00 90.69 196 SER A N 1
ATOM 1547 C CA . SER A 1 196 ? 9.236 12.192 -32.321 1.00 90.69 196 SER A CA 1
ATOM 1548 C C . SER A 1 196 ? 7.947 12.107 -31.485 1.00 90.69 196 SER A C 1
ATOM 1550 O O . SER A 1 196 ? 7.920 11.433 -30.459 1.00 90.69 196 SER A O 1
ATOM 1552 N N . GLU A 1 197 ? 6.837 12.687 -31.954 1.00 91.94 197 GLU A N 1
ATOM 1553 C CA . GLU A 1 197 ? 5.547 12.643 -31.239 1.00 91.94 197 GLU A CA 1
ATOM 1554 C C . GLU A 1 197 ? 4.933 11.235 -31.148 1.00 91.94 197 GLU A C 1
ATOM 1556 O O . GLU A 1 197 ? 4.125 10.975 -30.260 1.00 91.94 197 GLU A O 1
ATOM 1561 N N . LYS A 1 198 ? 5.335 10.303 -32.023 1.00 92.94 198 LYS A N 1
ATOM 1562 C CA . LYS A 1 198 ? 4.855 8.911 -32.003 1.00 92.94 198 LYS A CA 1
ATOM 1563 C C . LYS A 1 198 ? 5.549 8.057 -30.939 1.00 92.94 198 LYS A C 1
ATOM 1565 O O . LYS A 1 198 ? 5.077 6.967 -30.632 1.00 92.94 198 LYS A O 1
ATOM 1570 N N . ILE A 1 199 ? 6.658 8.533 -30.373 1.00 94.75 199 ILE A N 1
ATOM 1571 C CA . ILE A 1 199 ? 7.386 7.844 -29.304 1.00 94.75 199 ILE A CA 1
ATOM 1572 C C . ILE A 1 199 ? 6.665 8.125 -27.991 1.00 94.75 199 ILE A C 1
ATOM 1574 O O . ILE A 1 199 ? 6.733 9.238 -27.470 1.00 94.75 199 ILE A O 1
ATOM 1578 N N . VAL A 1 200 ? 5.976 7.122 -27.455 1.00 95.19 200 VAL A N 1
ATOM 1579 C CA . VAL A 1 200 ? 5.214 7.212 -26.202 1.00 95.19 200 VAL A CA 1
ATOM 1580 C C . VAL A 1 200 ? 5.483 5.957 -25.384 1.00 95.19 200 VAL A C 1
ATOM 1582 O O . VAL A 1 200 ? 5.236 4.862 -25.875 1.00 95.19 200 VAL A O 1
ATOM 1585 N N . LEU A 1 201 ? 5.992 6.088 -24.155 1.00 97.06 201 LEU A N 1
ATOM 1586 C CA . LEU A 1 201 ? 6.254 4.948 -23.264 1.00 97.06 201 LEU A CA 1
ATOM 1587 C C . LEU A 1 201 ? 5.355 4.982 -22.011 1.00 97.06 201 LEU A C 1
ATOM 1589 O O . LEU A 1 201 ? 5.687 4.416 -20.967 1.00 97.06 201 LEU A O 1
ATOM 1593 N N . SER A 1 202 ? 4.211 5.673 -22.082 1.00 96.62 202 SER A N 1
ATOM 1594 C CA . SER A 1 202 ? 3.285 5.817 -20.951 1.00 96.62 202 SER A CA 1
ATOM 1595 C C . SER A 1 202 ? 2.725 4.473 -20.481 1.00 96.62 202 SER A C 1
ATOM 1597 O O . SER A 1 202 ? 2.616 4.242 -19.281 1.00 96.62 202 SER A O 1
ATOM 1599 N N . GLN A 1 203 ? 2.442 3.547 -21.402 1.00 97.12 203 GLN A N 1
ATOM 1600 C CA . GLN A 1 203 ? 1.904 2.233 -21.052 1.00 97.12 203 GLN A CA 1
ATOM 1601 C C . GLN A 1 203 ? 2.907 1.389 -20.250 1.00 97.12 203 GLN A C 1
ATOM 1603 O O . GLN A 1 203 ? 2.515 0.617 -19.370 1.00 97.12 203 GLN A O 1
ATOM 1608 N N . GLU A 1 204 ? 4.198 1.527 -20.546 1.00 97.19 204 GLU A N 1
ATOM 1609 C CA . GLU A 1 204 ? 5.298 0.863 -19.848 1.00 97.19 204 GLU A CA 1
ATOM 1610 C C . GLU A 1 204 ? 5.497 1.478 -18.462 1.00 97.19 204 GLU A C 1
ATOM 1612 O O . GLU A 1 204 ? 5.611 0.742 -17.481 1.00 97.19 204 GLU A O 1
ATOM 1617 N N . GLN A 1 205 ? 5.454 2.812 -18.367 1.00 97.88 205 GLN A N 1
ATOM 1618 C CA . GLN A 1 205 ? 5.460 3.537 -17.092 1.00 97.88 205 GLN A CA 1
ATOM 1619 C C . GLN A 1 205 ? 4.289 3.091 -16.198 1.00 97.88 205 GLN A C 1
ATOM 1621 O O . GLN A 1 205 ? 4.492 2.750 -15.030 1.00 97.88 205 GLN A O 1
ATOM 1626 N N . ASP A 1 206 ? 3.082 2.970 -16.756 1.00 97.81 206 ASP A N 1
ATOM 1627 C CA . ASP A 1 206 ? 1.903 2.468 -16.043 1.00 97.81 206 ASP A CA 1
ATOM 1628 C C . ASP A 1 206 ? 2.098 1.040 -15.518 1.00 97.81 206 ASP A C 1
ATOM 1630 O O . ASP A 1 206 ? 1.632 0.703 -14.427 1.00 97.81 206 ASP A O 1
ATOM 1634 N N . ASN A 1 207 ? 2.800 0.179 -16.259 1.00 97.75 207 ASN A N 1
ATOM 1635 C CA . ASN A 1 207 ? 3.091 -1.177 -15.798 1.00 97.75 207 ASN A CA 1
ATOM 1636 C C . ASN A 1 207 ? 4.023 -1.174 -14.581 1.00 97.75 207 ASN A C 1
ATOM 1638 O O . ASN A 1 207 ? 3.748 -1.894 -13.620 1.00 97.75 207 ASN A O 1
ATOM 1642 N N . PHE A 1 208 ? 5.055 -0.328 -14.555 1.00 98.12 208 PHE A N 1
ATOM 1643 C CA . PHE A 1 208 ? 5.895 -0.167 -13.363 1.00 98.12 208 PHE A CA 1
ATOM 1644 C C . PHE A 1 208 ? 5.118 0.440 -12.188 1.00 98.12 208 PHE A C 1
ATOM 1646 O O . PHE A 1 208 ? 5.219 -0.060 -11.067 1.00 98.12 208 PHE A O 1
ATOM 1653 N N . HIS A 1 209 ? 4.245 1.424 -12.432 1.00 97.81 209 HIS A N 1
ATOM 1654 C CA . HIS A 1 209 ? 3.334 1.948 -11.408 1.00 97.81 209 HIS A CA 1
ATOM 1655 C C . HIS A 1 209 ? 2.420 0.869 -10.806 1.00 97.81 209 HIS A C 1
ATOM 1657 O O . HIS A 1 209 ? 2.196 0.860 -9.588 1.00 97.81 209 HIS A O 1
ATOM 1663 N N . LYS A 1 210 ? 1.906 -0.057 -11.627 1.00 97.75 210 LYS A N 1
ATOM 1664 C CA . LYS A 1 210 ? 1.116 -1.210 -11.160 1.00 97.75 210 LYS A CA 1
ATOM 1665 C C . LYS A 1 210 ? 1.948 -2.139 -10.277 1.00 97.75 210 LYS A C 1
ATOM 1667 O O . LYS A 1 210 ? 1.461 -2.538 -9.223 1.00 97.75 210 LYS A O 1
ATOM 1672 N N . VAL A 1 211 ? 3.197 -2.433 -10.657 1.00 97.75 211 VAL A N 1
ATOM 1673 C CA . VAL A 1 211 ? 4.122 -3.237 -9.833 1.00 97.75 211 VAL A CA 1
ATOM 1674 C C . VAL A 1 211 ? 4.351 -2.581 -8.474 1.00 97.75 211 VAL A C 1
ATOM 1676 O O . VAL A 1 211 ? 4.132 -3.220 -7.450 1.00 97.75 211 VAL A O 1
ATOM 1679 N N . ILE A 1 212 ? 4.702 -1.292 -8.450 1.00 97.75 212 ILE A N 1
ATOM 1680 C CA . ILE A 1 212 ? 4.910 -0.528 -7.209 1.00 97.75 212 ILE A CA 1
ATOM 1681 C C . ILE A 1 212 ? 3.658 -0.581 -6.325 1.00 97.75 212 ILE A C 1
ATOM 1683 O O . ILE A 1 212 ? 3.736 -0.869 -5.130 1.00 97.75 212 ILE A O 1
ATOM 1687 N N . SER A 1 213 ? 2.486 -0.338 -6.918 1.00 97.31 213 SER A N 1
ATOM 1688 C CA . SER A 1 213 ? 1.207 -0.361 -6.203 1.00 97.31 213 SER A CA 1
ATOM 1689 C C . SER A 1 213 ? 0.903 -1.734 -5.604 1.00 97.31 213 SER A C 1
ATOM 1691 O O . SER A 1 213 ? 0.407 -1.801 -4.477 1.00 97.31 213 SER A O 1
ATOM 1693 N N . HIS A 1 214 ? 1.225 -2.810 -6.328 1.00 97.12 214 HIS A N 1
ATOM 1694 C CA . HIS A 1 214 ? 1.065 -4.177 -5.848 1.00 97.12 214 HIS A CA 1
ATOM 1695 C C . HIS A 1 214 ? 2.022 -4.479 -4.689 1.00 97.12 214 HIS A C 1
ATOM 1697 O O . HIS A 1 214 ? 1.566 -4.947 -3.651 1.00 97.12 214 HIS A O 1
ATOM 1703 N N . CYS A 1 215 ? 3.304 -4.107 -4.787 1.00 97.00 215 CYS A N 1
ATOM 1704 C CA . CYS A 1 215 ? 4.265 -4.247 -3.687 1.00 97.00 215 CYS A CA 1
ATOM 1705 C C . CYS A 1 215 ? 3.779 -3.562 -2.401 1.00 97.00 215 CYS A C 1
ATOM 1707 O O . CYS A 1 215 ? 3.813 -4.157 -1.326 1.00 97.00 215 CYS A O 1
ATOM 1709 N N . ILE A 1 216 ? 3.275 -2.327 -2.506 1.00 96.94 216 ILE A N 1
ATOM 1710 C CA . ILE A 1 216 ? 2.724 -1.599 -1.354 1.00 96.94 216 ILE A CA 1
ATOM 1711 C C . ILE A 1 216 ? 1.535 -2.355 -0.755 1.00 96.94 216 ILE A C 1
ATOM 1713 O O . ILE A 1 216 ? 1.439 -2.466 0.463 1.00 96.94 216 ILE A O 1
ATOM 1717 N N . GLN A 1 217 ? 0.636 -2.882 -1.589 1.00 96.12 217 GLN A N 1
ATOM 1718 C CA . GLN A 1 217 ? -0.516 -3.655 -1.123 1.00 96.12 217 GLN A CA 1
ATOM 1719 C C . GLN A 1 217 ? -0.095 -4.933 -0.384 1.00 96.12 217 GLN A C 1
ATOM 1721 O O . GLN A 1 217 ? -0.665 -5.222 0.665 1.00 96.12 217 GLN A O 1
ATOM 1726 N N . LEU A 1 218 ? 0.915 -5.654 -0.881 1.00 95.06 218 LEU A N 1
ATOM 1727 C CA . LEU A 1 218 ? 1.454 -6.848 -0.221 1.00 95.06 218 LEU A CA 1
ATOM 1728 C C . LEU A 1 218 ? 2.010 -6.521 1.169 1.00 95.06 218 LEU A C 1
ATOM 1730 O O . LEU A 1 218 ? 1.706 -7.224 2.129 1.00 95.06 218 LEU A O 1
ATOM 1734 N N . LEU A 1 219 ? 2.779 -5.434 1.293 1.00 95.50 219 LEU A N 1
ATOM 1735 C CA . LEU A 1 219 ? 3.316 -4.993 2.584 1.00 95.50 219 LEU A CA 1
ATOM 1736 C C . LEU A 1 219 ? 2.203 -4.573 3.553 1.00 95.50 219 LEU A C 1
ATOM 1738 O O . LEU A 1 219 ? 2.274 -4.893 4.738 1.00 95.50 219 LEU A O 1
ATOM 1742 N N . VAL A 1 220 ? 1.175 -3.861 3.067 1.00 96.12 220 VAL A N 1
ATOM 1743 C CA . VAL A 1 220 ? 0.010 -3.486 3.890 1.00 96.12 220 VAL A CA 1
ATOM 1744 C C . VAL A 1 220 ? -0.682 -4.739 4.416 1.00 96.12 220 VAL A C 1
ATOM 1746 O O . VAL A 1 220 ? -0.884 -4.851 5.621 1.00 96.12 220 VAL A O 1
ATOM 1749 N N . GLN A 1 221 ? -0.975 -5.696 3.534 1.00 93.56 221 GLN A N 1
ATOM 1750 C CA . GLN A 1 221 ? -1.654 -6.935 3.897 1.00 93.56 221 GLN A CA 1
ATOM 1751 C C . GLN A 1 221 ? -0.859 -7.755 4.922 1.00 93.56 221 GLN A C 1
ATOM 1753 O O . GLN A 1 221 ? -1.439 -8.304 5.857 1.00 93.56 221 GLN A O 1
ATOM 1758 N N . ASP A 1 222 ? 0.462 -7.832 4.775 1.00 93.38 222 ASP A N 1
ATOM 1759 C CA . ASP A 1 222 ? 1.336 -8.532 5.720 1.00 93.38 222 ASP A CA 1
ATOM 1760 C C . ASP A 1 222 ? 1.297 -7.918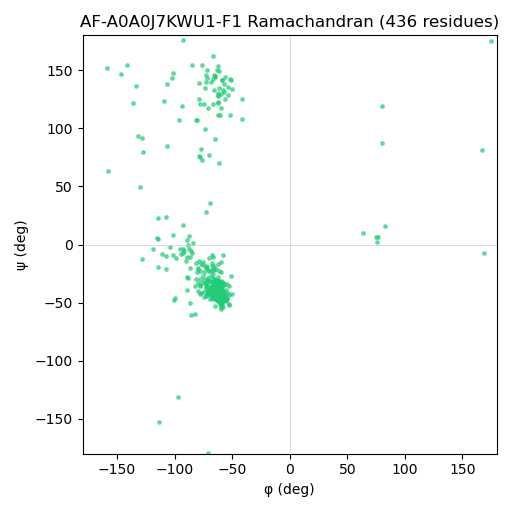 7.127 1.00 93.38 222 ASP A C 1
ATOM 1762 O O . ASP A 1 222 ? 1.242 -8.636 8.133 1.00 93.38 222 ASP A O 1
ATOM 1766 N N . LEU A 1 223 ? 1.284 -6.584 7.208 1.00 94.62 223 LEU A N 1
ATOM 1767 C CA . LEU A 1 223 ? 1.182 -5.883 8.483 1.00 94.62 223 LEU A CA 1
ATOM 1768 C C . LEU A 1 223 ? -0.219 -6.015 9.095 1.00 94.62 223 LEU A C 1
ATOM 1770 O O . LEU A 1 223 ? -0.339 -6.241 10.295 1.00 94.62 223 LEU A O 1
ATOM 1774 N N . GLU A 1 224 ? -1.280 -5.941 8.289 1.00 93.88 224 GLU A N 1
ATOM 1775 C CA . GLU A 1 224 ? -2.651 -6.186 8.759 1.00 93.88 224 GLU A CA 1
ATOM 1776 C C . GLU A 1 224 ? -2.827 -7.609 9.294 1.00 93.88 224 GLU A C 1
ATOM 1778 O O . GLU A 1 224 ? -3.449 -7.805 10.337 1.00 93.88 224 GLU A O 1
ATOM 1783 N N . THR A 1 225 ? -2.248 -8.594 8.605 1.00 92.44 225 THR A N 1
ATOM 1784 C CA . THR A 1 225 ? -2.280 -10.003 9.016 1.00 92.44 225 THR A CA 1
ATOM 1785 C C . THR A 1 225 ? -1.575 -10.192 10.359 1.00 92.44 225 THR A C 1
ATOM 1787 O O . THR A 1 225 ? -2.072 -10.925 11.210 1.00 92.44 225 THR A O 1
ATOM 1790 N N . ALA A 1 226 ? -0.481 -9.460 10.611 1.00 92.38 226 ALA A N 1
ATOM 1791 C CA . ALA A 1 226 ? 0.190 -9.467 11.914 1.00 92.38 226 ALA A CA 1
ATOM 1792 C C . ALA A 1 226 ? -0.704 -8.960 13.058 1.00 92.38 226 ALA A C 1
ATOM 1794 O O . ALA A 1 226 ? -0.565 -9.403 14.193 1.00 92.38 226 ALA A O 1
ATOM 1795 N N . CYS A 1 227 ? -1.628 -8.040 12.779 1.00 95.19 227 CYS A N 1
ATOM 1796 C CA . CYS A 1 227 ? -2.531 -7.494 13.790 1.00 95.19 227 CYS A CA 1
ATOM 1797 C C . CYS A 1 227 ? -3.805 -8.338 14.001 1.00 95.19 227 CYS A C 1
ATOM 1799 O O . CYS A 1 227 ? -4.542 -8.084 14.956 1.00 95.19 227 CYS A O 1
ATOM 1801 N N . GLU A 1 228 ? -4.089 -9.325 13.143 1.00 92.69 228 GLU A N 1
ATOM 1802 C CA . GLU A 1 228 ? -5.391 -10.008 13.119 1.00 92.69 228 GLU A CA 1
ATOM 1803 C C . GLU A 1 228 ? -5.660 -10.860 14.361 1.00 92.69 228 GLU A C 1
ATOM 1805 O O . GLU A 1 228 ? -6.775 -10.860 14.890 1.00 92.69 228 GLU A O 1
ATOM 1810 N N . SER A 1 229 ? -4.644 -11.562 14.862 1.00 92.88 229 SER A N 1
ATOM 1811 C CA . SER A 1 229 ? -4.770 -12.406 16.057 1.00 92.88 229 SER A CA 1
ATOM 1812 C C . SER A 1 229 ? -5.102 -11.573 17.301 1.00 92.88 229 SER A C 1
ATOM 1814 O O . SER A 1 229 ? -5.974 -11.935 18.096 1.00 92.88 229 SER A O 1
ATOM 1816 N N . ALA A 1 230 ? -4.475 -10.403 17.436 1.00 95.81 230 ALA A N 1
ATOM 1817 C CA . ALA A 1 230 ? -4.745 -9.453 18.508 1.00 95.81 230 ALA A CA 1
ATOM 1818 C C . ALA A 1 230 ? -6.158 -8.854 18.400 1.00 95.81 230 ALA A C 1
ATOM 1820 O O . ALA A 1 230 ? -6.893 -8.830 19.388 1.00 95.81 230 ALA A O 1
ATOM 1821 N N . LEU A 1 231 ? -6.589 -8.458 17.197 1.00 95.88 231 LEU A N 1
ATOM 1822 C CA . LEU A 1 231 ? -7.961 -7.995 16.955 1.00 95.88 231 LEU A CA 1
ATOM 1823 C C . LEU A 1 231 ? -9.003 -9.091 17.230 1.00 95.88 231 LEU A C 1
ATOM 1825 O O . LEU A 1 231 ? -10.063 -8.824 17.789 1.00 95.88 231 LEU A O 1
ATOM 1829 N N . THR A 1 232 ? -8.699 -10.344 16.899 1.00 94.56 232 THR A N 1
ATOM 1830 C CA . THR A 1 232 ? -9.565 -11.483 17.230 1.00 94.56 232 THR A CA 1
ATOM 1831 C C . THR A 1 232 ? -9.659 -11.671 18.743 1.00 94.56 232 THR A C 1
ATOM 1833 O O . THR A 1 232 ? -10.748 -11.887 19.275 1.00 94.56 232 THR A O 1
ATOM 1836 N N . THR A 1 233 ? -8.537 -11.533 19.450 1.00 95.38 233 THR A N 1
ATOM 1837 C CA . THR A 1 233 ? -8.479 -11.630 20.915 1.00 95.38 233 THR A CA 1
ATOM 1838 C C . THR A 1 233 ? -9.339 -10.550 21.568 1.00 95.38 233 THR A C 1
ATOM 1840 O O . THR A 1 233 ? -10.147 -10.871 22.434 1.00 95.38 233 THR A O 1
ATOM 1843 N N . MET A 1 234 ? -9.259 -9.306 21.085 1.00 96.19 234 MET A N 1
ATOM 1844 C CA . MET A 1 234 ? -10.101 -8.182 21.519 1.00 96.19 234 MET A CA 1
ATOM 1845 C C . MET A 1 234 ? -11.602 -8.507 21.454 1.00 96.19 234 MET A C 1
ATOM 1847 O O . MET A 1 234 ? -12.337 -8.216 22.395 1.00 96.19 234 MET A O 1
ATOM 1851 N N . THR A 1 235 ? -12.070 -9.153 20.382 1.00 95.44 235 THR A N 1
ATOM 1852 C CA . THR A 1 235 ? -13.497 -9.513 20.249 1.00 95.44 235 THR A CA 1
ATOM 1853 C C . THR A 1 235 ? -13.954 -10.638 21.176 1.00 95.44 235 THR A C 1
ATOM 1855 O O . THR A 1 235 ? -15.152 -10.776 21.409 1.00 95.44 235 THR A O 1
ATOM 1858 N N . LYS A 1 236 ? -13.023 -11.442 21.704 1.00 95.56 236 LYS A N 1
ATOM 1859 C CA . LYS A 1 236 ? -13.313 -12.551 22.627 1.00 95.56 236 LYS A CA 1
ATOM 1860 C C . LYS A 1 236 ? -13.313 -12.120 24.096 1.00 95.56 236 LYS A C 1
ATOM 1862 O O . LYS A 1 236 ? -13.713 -12.909 24.949 1.00 95.56 236 LYS A O 1
ATOM 1867 N N . VAL A 1 237 ? -12.860 -10.904 24.404 1.00 94.38 237 VAL A N 1
ATOM 1868 C CA . VAL A 1 237 ? -12.878 -10.368 25.769 1.00 94.38 237 VAL A CA 1
ATOM 1869 C C . VAL A 1 237 ? -14.324 -10.176 26.225 1.00 94.38 237 VAL A C 1
ATOM 1871 O O . VAL A 1 237 ? -15.148 -9.597 25.515 1.00 94.38 237 VAL A O 1
ATOM 1874 N N . GLN A 1 238 ? -14.632 -10.637 27.438 1.00 94.44 238 GLN A N 1
ATOM 1875 C CA . GLN A 1 238 ? -15.933 -10.425 28.062 1.00 94.44 238 GLN A CA 1
ATOM 1876 C C . GLN A 1 238 ? -16.019 -9.006 28.640 1.00 94.44 238 GLN A C 1
ATOM 1878 O O . GLN A 1 238 ? -15.918 -8.780 29.841 1.00 94.44 238 GLN A O 1
ATOM 1883 N N . TRP A 1 239 ? -16.208 -8.021 27.766 1.00 95.56 239 TRP A N 1
ATOM 1884 C CA . TRP A 1 239 ? -16.226 -6.602 28.136 1.00 95.56 239 TRP A CA 1
ATOM 1885 C C . TRP A 1 239 ? -17.307 -6.227 29.161 1.00 95.56 239 TRP A C 1
ATOM 1887 O O . TRP A 1 239 ? -17.159 -5.247 29.882 1.00 95.56 239 TRP A O 1
ATOM 1897 N N . SER A 1 240 ? -18.380 -7.012 29.266 1.00 93.19 240 SER A N 1
ATOM 1898 C CA . SER A 1 240 ? -19.434 -6.818 30.264 1.00 93.19 240 SER A CA 1
ATOM 1899 C C . SER A 1 240 ? -19.032 -7.199 31.693 1.00 93.19 240 SER A C 1
ATOM 1901 O O . SER A 1 240 ? -19.731 -6.806 32.623 1.00 93.19 240 SER A O 1
ATOM 1903 N N . SER A 1 241 ? -17.968 -7.991 31.877 1.00 93.56 241 SER A N 1
ATOM 1904 C CA . SER A 1 241 ? -17.464 -8.411 33.195 1.00 93.56 241 SER A CA 1
ATOM 1905 C C . SER A 1 241 ? -16.244 -7.608 33.648 1.00 93.56 241 SER A C 1
ATOM 1907 O O . SER A 1 241 ? -15.597 -7.972 34.624 1.00 93.56 241 SER A O 1
ATOM 1909 N N . VAL A 1 242 ? -15.883 -6.548 32.922 1.00 92.38 242 VAL A N 1
ATOM 1910 C CA . VAL A 1 242 ? -14.794 -5.652 33.316 1.00 92.38 242 VAL A CA 1
ATOM 1911 C C . VAL A 1 242 ? -15.317 -4.718 34.404 1.00 92.38 242 VAL A C 1
ATOM 1913 O O . VAL A 1 242 ? -16.290 -4.000 34.177 1.00 92.38 242 VAL A O 1
ATOM 1916 N N . GLU A 1 243 ? -14.690 -4.747 35.579 1.00 92.12 243 GLU A N 1
ATOM 1917 C CA . GLU A 1 243 ? -15.113 -3.969 36.757 1.00 92.12 243 GLU A CA 1
ATOM 1918 C C . GLU A 1 243 ? -14.184 -2.793 37.075 1.00 92.12 243 GLU A C 1
ATOM 1920 O O . GLU A 1 243 ? -14.607 -1.836 37.720 1.00 92.12 243 GLU A O 1
ATOM 1925 N N . VAL A 1 244 ? -12.938 -2.827 36.593 1.00 90.94 244 VAL A N 1
ATOM 1926 C CA . VAL A 1 244 ? -11.928 -1.790 36.842 1.00 90.94 244 VAL A CA 1
ATOM 1927 C C . VAL A 1 244 ? -11.237 -1.415 35.534 1.00 90.94 244 VAL A C 1
ATOM 1929 O O . VAL A 1 244 ? -10.875 -2.295 34.753 1.00 90.94 244 VAL A O 1
ATOM 1932 N N . VAL A 1 245 ? -11.041 -0.112 35.317 1.00 91.81 245 VAL A N 1
ATOM 1933 C CA . VAL A 1 245 ? -10.181 0.408 34.245 1.00 91.81 245 VAL A CA 1
ATOM 1934 C C . VAL A 1 245 ? -8.728 0.303 34.697 1.00 91.81 245 VAL A C 1
ATOM 1936 O O . VAL A 1 245 ? -8.371 0.797 35.766 1.00 91.81 245 VAL A O 1
ATOM 1939 N N . GLY A 1 246 ? -7.903 -0.362 33.897 1.00 90.69 246 GLY A N 1
ATOM 1940 C CA . GLY A 1 246 ? -6.469 -0.495 34.122 1.00 90.69 246 GLY A CA 1
ATOM 1941 C C . GLY A 1 246 ? -5.654 0.222 33.050 1.00 90.69 246 GLY A C 1
ATOM 1942 O O . GLY A 1 246 ? -6.107 1.176 32.418 1.00 90.69 246 GLY A O 1
ATOM 1943 N N . ASP A 1 247 ? -4.439 -0.274 32.831 1.00 92.94 247 ASP A N 1
ATOM 1944 C CA . ASP A 1 247 ? -3.599 0.136 31.706 1.00 92.94 247 ASP A CA 1
ATOM 1945 C C . ASP A 1 247 ? -4.139 -0.404 30.370 1.00 92.94 247 ASP A C 1
ATOM 1947 O O . ASP A 1 247 ? -5.151 -1.104 30.310 1.00 92.94 247 ASP A O 1
ATOM 1951 N N . GLN A 1 248 ? -3.445 -0.099 29.271 1.00 91.75 248 GLN A N 1
ATOM 1952 C CA . GLN A 1 248 ? -3.807 -0.607 27.949 1.00 91.75 248 GLN A CA 1
ATOM 1953 C C . GLN A 1 248 ? -3.853 -2.142 27.903 1.00 91.75 248 GLN A C 1
ATOM 1955 O O . GLN A 1 248 ? -2.962 -2.836 28.405 1.00 91.75 248 GLN A O 1
ATOM 1960 N N . SER A 1 249 ? -4.871 -2.673 27.233 1.00 95.69 249 SER A N 1
ATOM 1961 C CA . SER A 1 249 ? -5.095 -4.111 27.113 1.00 95.69 249 SER A CA 1
ATOM 1962 C C . SER A 1 249 ? -3.956 -4.834 26.382 1.00 95.69 249 SER A C 1
ATOM 1964 O O . SER A 1 249 ? -3.300 -4.300 25.486 1.00 95.69 249 SER A O 1
ATOM 1966 N N . ASN A 1 250 ? -3.780 -6.126 26.673 1.00 95.25 250 ASN A N 1
ATOM 1967 C CA . ASN A 1 250 ? -2.722 -6.943 26.066 1.00 95.25 250 ASN A CA 1
ATOM 1968 C C . ASN A 1 250 ? -2.769 -6.992 24.532 1.00 95.25 250 ASN A C 1
ATOM 1970 O O . ASN A 1 250 ? -1.718 -6.987 23.897 1.00 95.25 250 ASN A O 1
ATOM 1974 N N . TYR A 1 251 ? -3.956 -6.978 23.916 1.00 96.75 251 TYR A N 1
ATOM 1975 C CA . TYR A 1 251 ? -4.046 -6.956 22.453 1.00 96.75 251 TYR A CA 1
ATOM 1976 C C . TYR A 1 251 ? -3.457 -5.666 21.855 1.00 96.75 251 TYR A C 1
ATOM 1978 O O . TYR A 1 251 ? -2.856 -5.710 20.783 1.00 96.75 251 TYR A O 1
ATOM 1986 N N . VAL A 1 252 ? -3.565 -4.532 22.560 1.00 97.69 252 VAL A N 1
ATOM 1987 C CA . VAL A 1 252 ? -2.944 -3.260 22.164 1.00 97.69 252 VAL A CA 1
ATOM 1988 C C . VAL A 1 252 ? -1.425 -3.385 22.225 1.00 97.69 252 VAL A C 1
ATOM 1990 O O . VAL A 1 252 ? -0.750 -3.027 21.261 1.00 97.69 252 VAL A O 1
ATOM 1993 N N . ASN A 1 253 ? -0.888 -3.969 23.305 1.00 96.38 253 ASN A N 1
ATOM 1994 C CA . ASN A 1 253 ? 0.546 -4.251 23.438 1.00 96.38 253 ASN A CA 1
ATOM 1995 C C . ASN A 1 253 ? 1.065 -5.096 22.266 1.00 96.38 253 ASN A C 1
ATOM 1997 O O . ASN A 1 253 ? 2.078 -4.751 21.657 1.00 96.38 253 ASN A O 1
ATOM 2001 N N . THR A 1 254 ? 0.349 -6.166 21.912 1.00 96.06 254 THR A N 1
ATOM 2002 C CA . THR A 1 254 ? 0.702 -7.046 20.790 1.00 96.06 254 THR A CA 1
ATOM 2003 C C . THR A 1 254 ? 0.691 -6.303 19.454 1.00 96.06 254 THR A C 1
ATOM 2005 O O . THR A 1 254 ? 1.658 -6.399 18.698 1.00 96.06 254 THR A O 1
ATOM 2008 N N . ILE A 1 255 ? -0.348 -5.506 19.171 1.00 96.88 255 ILE A N 1
ATOM 2009 C CA . ILE A 1 255 ? -0.415 -4.697 17.943 1.00 96.88 255 ILE A CA 1
ATOM 2010 C C . ILE A 1 255 ? 0.771 -3.732 17.883 1.00 96.88 255 ILE A C 1
ATOM 2012 O O . ILE A 1 255 ? 1.509 -3.730 16.899 1.00 96.88 255 ILE A O 1
ATOM 2016 N N . ILE A 1 256 ? 1.006 -2.953 18.942 1.00 96.06 256 ILE A N 1
ATOM 2017 C CA . ILE A 1 256 ? 2.107 -1.982 18.997 1.00 96.06 256 ILE A CA 1
ATOM 2018 C C . ILE A 1 256 ? 3.464 -2.675 18.818 1.00 96.06 256 ILE A C 1
ATOM 2020 O O . ILE A 1 256 ? 4.326 -2.144 18.114 1.00 96.06 256 ILE A O 1
ATOM 2024 N N . ALA A 1 257 ? 3.662 -3.860 19.400 1.00 94.69 257 ALA A N 1
ATOM 2025 C CA . ALA A 1 257 ? 4.884 -4.638 19.225 1.00 94.69 257 ALA A CA 1
ATOM 2026 C C . ALA A 1 257 ? 5.110 -5.028 17.753 1.00 94.69 257 ALA A C 1
ATOM 2028 O O . ALA A 1 257 ? 6.201 -4.797 17.226 1.00 94.69 257 ALA A O 1
ATOM 2029 N N . HIS A 1 258 ? 4.080 -5.523 17.056 1.00 93.75 258 HIS A N 1
ATOM 2030 C CA . HIS A 1 258 ? 4.173 -5.851 15.628 1.00 93.75 258 HIS A CA 1
ATOM 2031 C C . HIS A 1 258 ? 4.494 -4.628 14.758 1.00 93.75 258 HIS A C 1
ATOM 2033 O O . HIS A 1 258 ? 5.335 -4.719 13.856 1.00 93.75 258 HIS A O 1
ATOM 2039 N N . LEU A 1 259 ? 3.884 -3.473 15.055 1.00 94.44 259 LEU A N 1
ATOM 2040 C CA . LEU A 1 259 ? 4.186 -2.212 14.371 1.00 94.44 259 LEU A CA 1
ATOM 2041 C C . LEU A 1 259 ? 5.651 -1.808 14.591 1.00 94.44 259 LEU A C 1
ATOM 2043 O O . LEU A 1 259 ? 6.375 -1.544 13.632 1.00 94.44 259 LEU A O 1
ATOM 2047 N N . ARG A 1 260 ? 6.121 -1.816 15.844 1.00 91.88 260 ARG A N 1
ATOM 2048 C CA . ARG A 1 260 ? 7.500 -1.435 16.198 1.00 91.88 260 ARG A CA 1
ATOM 2049 C C . ARG A 1 260 ? 8.552 -2.367 15.607 1.00 91.88 260 ARG A C 1
ATOM 2051 O O . ARG A 1 260 ? 9.647 -1.908 15.307 1.00 91.88 260 ARG A O 1
ATOM 2058 N N . GLN A 1 261 ? 8.225 -3.642 15.422 1.00 89.94 261 GLN A N 1
ATOM 2059 C CA . GLN A 1 261 ? 9.127 -4.616 14.816 1.00 89.94 261 GLN A CA 1
ATOM 2060 C C . GLN A 1 261 ? 9.207 -4.471 13.290 1.00 89.94 261 GLN A C 1
ATOM 2062 O O . GLN A 1 261 ? 10.288 -4.578 12.720 1.00 89.94 261 GLN A O 1
ATOM 2067 N N . THR A 1 262 ? 8.075 -4.238 12.621 1.00 90.94 262 THR A N 1
ATOM 2068 C CA . THR A 1 262 ? 7.993 -4.315 11.151 1.00 90.94 262 THR A CA 1
ATOM 2069 C C . THR A 1 262 ? 8.311 -2.983 10.472 1.00 90.94 262 THR A C 1
ATOM 2071 O O . THR A 1 262 ? 8.977 -2.945 9.435 1.00 90.94 262 THR A O 1
ATOM 2074 N N . ILE A 1 263 ? 7.847 -1.870 11.051 1.00 92.75 263 ILE A N 1
ATOM 2075 C CA . ILE A 1 263 ? 7.938 -0.548 10.422 1.00 92.75 263 ILE A CA 1
ATOM 2076 C C . ILE A 1 263 ? 9.385 -0.095 10.177 1.00 92.75 263 ILE A C 1
ATOM 2078 O O . ILE A 1 263 ? 9.653 0.334 9.052 1.00 92.75 263 ILE A O 1
ATOM 2082 N N . PRO A 1 264 ? 10.328 -0.191 11.140 1.00 90.50 264 PRO A N 1
ATOM 2083 C CA . PRO A 1 264 ? 11.707 0.237 10.906 1.00 90.50 264 PRO A CA 1
ATOM 2084 C C . PRO A 1 264 ? 12.369 -0.538 9.764 1.00 90.50 264 PRO A C 1
ATOM 2086 O O . PRO A 1 264 ? 12.968 0.070 8.885 1.00 90.50 264 PRO A O 1
ATOM 2089 N N . THR A 1 265 ? 12.163 -1.859 9.700 1.00 88.31 265 THR A N 1
ATOM 2090 C CA . THR A 1 265 ? 12.729 -2.700 8.637 1.00 88.31 265 THR A CA 1
ATOM 2091 C C . THR A 1 265 ? 12.238 -2.284 7.249 1.00 88.31 265 THR A C 1
ATOM 2093 O O . THR A 1 265 ? 13.050 -2.112 6.343 1.00 88.31 265 THR A O 1
ATOM 2096 N N . ILE A 1 266 ? 10.928 -2.077 7.067 1.00 91.44 266 ILE A N 1
ATOM 2097 C CA . ILE A 1 266 ? 10.381 -1.622 5.776 1.00 91.44 266 ILE A CA 1
ATOM 2098 C C . ILE A 1 266 ? 10.880 -0.209 5.448 1.00 91.44 266 ILE A C 1
ATOM 2100 O O . ILE A 1 266 ? 11.259 0.076 4.312 1.00 91.44 266 ILE A O 1
ATOM 2104 N N . ARG A 1 267 ? 10.901 0.685 6.440 1.00 91.12 267 ARG A N 1
ATOM 2105 C CA . ARG A 1 267 ? 11.361 2.067 6.276 1.00 91.12 267 ARG A CA 1
ATOM 2106 C C . ARG A 1 267 ? 12.805 2.133 5.789 1.00 91.12 267 ARG A C 1
ATOM 2108 O O . ARG A 1 267 ? 13.088 2.908 4.878 1.00 91.12 267 ARG A O 1
ATOM 2115 N N . ASP A 1 268 ? 13.698 1.362 6.400 1.00 88.81 268 ASP A N 1
ATOM 2116 C CA . ASP A 1 268 ? 15.128 1.415 6.093 1.00 88.81 268 ASP A CA 1
ATOM 2117 C C . ASP A 1 268 ? 15.405 0.884 4.686 1.00 88.81 268 ASP A C 1
ATOM 2119 O O . ASP A 1 268 ? 16.103 1.545 3.910 1.00 88.81 268 ASP A O 1
ATOM 2123 N N . ARG A 1 269 ? 14.725 -0.201 4.291 1.00 87.12 269 ARG A N 1
ATOM 2124 C CA . ARG A 1 269 ? 14.784 -0.736 2.922 1.00 87.12 269 ARG A CA 1
ATOM 2125 C C . ARG A 1 269 ? 14.224 0.231 1.877 1.00 87.12 269 ARG A C 1
ATOM 2127 O O . ARG A 1 269 ? 14.773 0.335 0.785 1.00 87.12 269 ARG A O 1
ATOM 2134 N N . LEU A 1 270 ? 13.170 0.979 2.205 1.00 90.94 270 LEU A N 1
ATOM 2135 C CA . LEU A 1 270 ? 12.549 1.966 1.308 1.00 90.94 270 LEU A CA 1
ATOM 2136 C C . LEU A 1 270 ? 13.104 3.391 1.480 1.00 90.94 270 LEU A C 1
ATOM 2138 O O . LEU A 1 270 ? 12.485 4.363 1.038 1.00 90.94 270 LEU A O 1
ATOM 2142 N N . SER A 1 271 ? 14.265 3.552 2.119 1.00 87.56 271 SER A N 1
ATOM 2143 C CA . SER A 1 271 ? 14.838 4.872 2.413 1.00 87.56 271 SER A CA 1
ATOM 2144 C C . SER A 1 271 ? 15.164 5.692 1.156 1.00 87.56 271 SER A C 1
ATOM 2146 O O . SER A 1 271 ? 14.988 6.913 1.171 1.00 87.56 271 SER A O 1
ATOM 2148 N N . SER A 1 272 ? 15.536 5.035 0.051 1.00 86.81 272 SER A N 1
ATOM 2149 C CA . SER A 1 272 ? 15.757 5.651 -1.269 1.00 86.81 272 SER A CA 1
ATOM 2150 C C . SER A 1 272 ? 14.464 6.107 -1.958 1.00 86.81 272 SER A C 1
ATOM 2152 O O . SER A 1 272 ? 14.497 7.010 -2.788 1.00 86.81 272 SER A O 1
ATOM 2154 N N . CYS A 1 273 ? 13.308 5.549 -1.585 1.00 88.50 273 CYS A N 1
ATOM 2155 C CA . CYS A 1 273 ? 12.011 5.820 -2.204 1.00 88.50 273 CYS A CA 1
ATOM 2156 C C . CYS A 1 273 ? 10.926 6.168 -1.161 1.00 88.50 273 CYS A C 1
ATOM 2158 O O . CYS A 1 273 ? 9.794 5.678 -1.174 1.00 88.50 273 CYS A O 1
ATOM 2160 N N . ARG A 1 274 ? 11.256 7.104 -0.258 1.00 89.56 274 ARG A N 1
ATOM 2161 C CA . ARG A 1 274 ? 10.451 7.504 0.918 1.00 89.56 274 ARG A CA 1
ATOM 2162 C C . ARG A 1 274 ? 8.975 7.845 0.643 1.00 89.56 274 ARG A C 1
ATOM 2164 O O . ARG A 1 274 ? 8.133 7.704 1.539 1.00 89.56 274 ARG A O 1
ATOM 2171 N N . LYS A 1 275 ? 8.639 8.297 -0.571 1.00 92.81 275 LYS A N 1
ATOM 2172 C CA . LYS A 1 275 ? 7.248 8.556 -0.986 1.00 92.81 275 LYS A CA 1
ATOM 2173 C C . LYS A 1 275 ? 6.379 7.295 -0.888 1.00 92.81 275 LYS A C 1
ATOM 2175 O O . LYS A 1 275 ? 5.247 7.379 -0.413 1.00 92.81 275 LYS A O 1
ATOM 2180 N N . TYR A 1 276 ? 6.930 6.127 -1.217 1.00 94.94 276 TYR A N 1
ATOM 2181 C CA . TYR A 1 276 ? 6.211 4.855 -1.154 1.00 94.94 276 TYR A CA 1
ATOM 2182 C C . TYR A 1 276 ? 6.098 4.307 0.260 1.00 94.94 276 TYR A C 1
ATOM 2184 O O . TYR A 1 276 ? 5.039 3.797 0.608 1.00 94.94 276 TYR A O 1
ATOM 2192 N N . PHE A 1 277 ? 7.104 4.512 1.115 1.00 94.38 277 PHE A N 1
ATOM 2193 C CA . PHE A 1 277 ? 6.962 4.232 2.548 1.00 94.38 277 PHE A CA 1
ATOM 2194 C C . PHE A 1 277 ? 5.818 5.050 3.170 1.00 94.38 277 PHE A C 1
ATOM 2196 O O . PHE A 1 277 ? 4.967 4.520 3.879 1.00 94.38 277 PHE A O 1
ATOM 2203 N N . THR A 1 278 ? 5.738 6.340 2.834 1.00 93.75 278 THR A N 1
ATOM 2204 C CA . THR A 1 278 ? 4.636 7.204 3.289 1.00 93.75 278 THR A CA 1
ATOM 2205 C C . THR A 1 278 ? 3.278 6.705 2.787 1.00 93.75 278 THR A C 1
ATOM 2207 O O . THR A 1 278 ? 2.307 6.675 3.545 1.00 93.75 278 THR A O 1
ATOM 2210 N N . GLN A 1 279 ? 3.201 6.293 1.517 1.00 95.56 279 GLN A N 1
ATOM 2211 C CA . GLN A 1 279 ? 1.984 5.734 0.928 1.00 95.56 279 GLN A CA 1
ATOM 2212 C C . GLN A 1 279 ? 1.585 4.402 1.581 1.00 95.56 279 GLN A C 1
ATOM 2214 O O . GLN A 1 279 ? 0.399 4.181 1.821 1.00 95.56 279 GLN A O 1
ATOM 2219 N N . PHE A 1 280 ? 2.557 3.549 1.905 1.00 97.12 280 PHE A N 1
ATOM 2220 C CA . PHE A 1 280 ? 2.369 2.317 2.666 1.00 97.12 280 PHE A CA 1
ATOM 2221 C C . PHE A 1 280 ? 1.752 2.602 4.040 1.00 97.12 280 PHE A C 1
ATOM 2223 O O . PHE A 1 280 ? 0.677 2.077 4.327 1.00 97.12 280 PHE A O 1
ATOM 2230 N N . CYS A 1 281 ? 2.345 3.500 4.840 1.00 96.75 281 CYS A N 1
ATOM 2231 C CA . CYS A 1 281 ? 1.789 3.881 6.143 1.00 96.75 281 CYS A CA 1
ATOM 2232 C C . CYS A 1 281 ? 0.355 4.404 6.008 1.00 96.75 281 CYS A C 1
ATOM 2234 O O . CYS A 1 281 ? -0.523 3.993 6.759 1.00 96.75 281 CYS A O 1
ATOM 2236 N N . LEU A 1 282 ? 0.100 5.287 5.035 1.00 96.38 282 LEU A N 1
ATOM 2237 C CA . LEU A 1 282 ? -1.228 5.856 4.800 1.00 96.38 282 LEU A CA 1
ATOM 2238 C C . LEU A 1 282 ? -2.269 4.786 4.456 1.00 96.38 282 LEU A C 1
ATOM 2240 O O . LEU A 1 282 ? -3.368 4.801 5.017 1.00 96.38 282 LEU A O 1
ATOM 2244 N N . LYS A 1 283 ? -1.940 3.867 3.540 1.00 97.44 283 LYS A N 1
ATOM 2245 C CA . LYS A 1 283 ? -2.842 2.778 3.148 1.00 97.44 283 LYS A CA 1
ATOM 2246 C C . LYS A 1 283 ? -3.092 1.816 4.306 1.00 97.44 283 LYS A C 1
ATOM 2248 O O . LYS A 1 283 ? -4.249 1.470 4.536 1.00 97.44 283 LYS A O 1
ATOM 2253 N N . PHE A 1 284 ? -2.049 1.453 5.053 1.00 98.00 284 PHE A N 1
ATOM 2254 C CA . PHE A 1 284 ? -2.177 0.632 6.255 1.00 98.00 284 PHE A CA 1
ATOM 2255 C C . PHE A 1 284 ? -3.076 1.301 7.294 1.00 98.00 284 PHE A C 1
ATOM 2257 O O . PHE A 1 284 ? -4.070 0.717 7.694 1.00 98.00 284 PHE A O 1
ATOM 2264 N N . ALA A 1 285 ? -2.806 2.550 7.677 1.00 97.75 285 ALA A N 1
ATOM 2265 C CA . ALA A 1 285 ? -3.617 3.236 8.679 1.00 97.75 285 ALA A CA 1
ATOM 2266 C C . ALA A 1 285 ? -5.088 3.344 8.251 1.00 97.75 285 ALA A C 1
ATOM 2268 O O . ALA A 1 285 ? -5.983 3.078 9.044 1.00 97.75 285 ALA A O 1
ATOM 2269 N N . SER A 1 286 ? -5.353 3.680 6.985 1.00 96.94 286 SER A N 1
ATOM 2270 C CA . SER A 1 286 ? -6.728 3.804 6.477 1.00 96.94 286 SER A CA 1
ATOM 2271 C C . SER A 1 286 ? -7.500 2.480 6.546 1.00 96.94 286 SER A C 1
ATOM 2273 O O . SER A 1 286 ? -8.655 2.460 6.970 1.00 96.94 286 SER A O 1
ATOM 2275 N N . SER A 1 287 ? -6.863 1.379 6.142 1.00 97.56 287 SER A N 1
ATOM 2276 C CA . SER A 1 287 ? -7.463 0.037 6.131 1.00 97.56 287 SER A CA 1
ATOM 2277 C C . SER A 1 287 ? -7.578 -0.555 7.539 1.00 97.56 287 SER A C 1
ATOM 2279 O O . SER A 1 287 ? -8.664 -0.982 7.938 1.00 97.56 287 SER A O 1
ATOM 2281 N N . PHE A 1 288 ? -6.519 -0.452 8.344 1.00 98.00 288 PHE A N 1
ATOM 2282 C CA . PHE A 1 288 ? -6.497 -0.882 9.739 1.00 98.00 288 PHE A CA 1
ATOM 2283 C C . PHE A 1 288 ? -7.550 -0.164 10.588 1.00 98.00 288 PHE A C 1
ATOM 2285 O O . PHE A 1 288 ? -8.261 -0.823 11.339 1.00 98.00 288 PHE A O 1
ATOM 2292 N N . ILE A 1 289 ? -7.711 1.160 10.458 1.00 98.00 289 ILE A N 1
ATOM 2293 C CA . ILE A 1 289 ? -8.731 1.908 11.215 1.00 98.00 289 ILE A CA 1
ATOM 2294 C C . ILE A 1 289 ? -10.138 1.428 10.847 1.00 98.00 289 ILE A C 1
ATOM 2296 O O . ILE A 1 289 ? -10.961 1.197 11.733 1.00 98.00 289 ILE A O 1
ATOM 2300 N N . ALA A 1 290 ? -10.419 1.235 9.554 1.00 96.31 290 ALA A N 1
ATOM 2301 C CA . ALA A 1 290 ? -11.705 0.699 9.118 1.00 96.31 290 ALA A CA 1
ATOM 2302 C C . ALA A 1 290 ? -11.957 -0.699 9.711 1.00 96.31 290 ALA A C 1
ATOM 2304 O O . ALA A 1 290 ? -13.052 -0.977 10.204 1.00 96.31 290 ALA A O 1
ATOM 2305 N N . LYS A 1 291 ? -10.931 -1.559 9.735 1.00 96.81 291 LYS A N 1
ATOM 2306 C CA . LYS A 1 291 ? -10.998 -2.894 10.340 1.00 96.81 291 LYS A CA 1
ATOM 2307 C C . LYS A 1 291 ? -11.191 -2.837 11.855 1.00 96.81 291 LYS A C 1
ATOM 2309 O O . LYS A 1 291 ? -12.042 -3.549 12.377 1.00 96.81 291 LYS A O 1
ATOM 2314 N N . LEU A 1 292 ? -10.476 -1.960 12.557 1.00 97.69 292 LEU A N 1
ATOM 2315 C CA . LEU A 1 292 ? -10.620 -1.739 13.996 1.00 97.69 292 LEU A CA 1
ATOM 2316 C C . LEU A 1 292 ? -12.059 -1.351 14.347 1.00 97.69 292 LEU A C 1
ATOM 2318 O O . LEU A 1 292 ? -12.651 -1.959 15.232 1.00 97.69 292 LEU A O 1
ATOM 2322 N N . VAL A 1 293 ? -12.659 -0.413 13.606 1.00 96.19 293 VAL A N 1
ATOM 2323 C CA . VAL A 1 293 ? -14.070 -0.027 13.784 1.00 96.19 293 VAL A CA 1
ATOM 2324 C C . VAL A 1 293 ? -15.008 -1.222 13.580 1.00 96.19 293 VAL A C 1
ATOM 2326 O O . VAL A 1 293 ? -15.933 -1.430 14.365 1.00 96.19 293 VAL A O 1
ATOM 2329 N N . GLN A 1 294 ? -14.753 -2.068 12.579 1.00 95.50 294 GLN A N 1
ATOM 2330 C CA . GLN A 1 294 ? -15.540 -3.288 12.377 1.00 95.50 294 GLN A CA 1
ATOM 2331 C C . GLN A 1 294 ? -15.418 -4.284 13.539 1.00 95.50 294 GLN A C 1
ATOM 2333 O O . GLN A 1 294 ? -16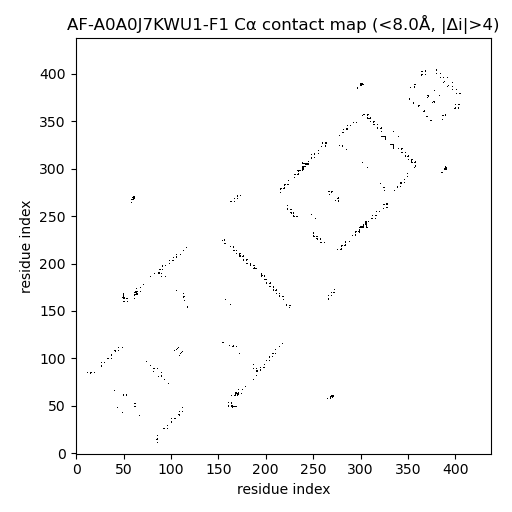.409 -4.939 13.867 1.00 95.50 294 GLN A O 1
ATOM 2338 N N . GLN A 1 295 ? -14.242 -4.411 14.160 1.00 96.56 295 GLN A N 1
ATOM 2339 C CA . GLN A 1 295 ? -14.033 -5.288 15.318 1.00 96.56 295 GLN A CA 1
ATOM 2340 C C . GLN A 1 295 ? -14.614 -4.686 16.607 1.00 96.56 295 GLN A C 1
ATOM 2342 O O . GLN A 1 295 ? -15.182 -5.420 17.414 1.00 96.56 295 GLN A O 1
ATOM 2347 N N . LEU A 1 296 ? -14.592 -3.356 16.764 1.00 96.75 296 LEU A N 1
ATOM 2348 C CA . LEU A 1 296 ? -15.258 -2.657 17.870 1.00 96.75 296 LEU A CA 1
ATOM 2349 C C . LEU A 1 296 ? -16.753 -2.984 17.917 1.00 96.75 296 LEU A C 1
ATOM 2351 O O . LEU A 1 296 ? -17.265 -3.340 18.972 1.00 96.75 296 LEU A O 1
ATOM 2355 N N . PHE A 1 297 ? -17.440 -2.990 16.771 1.00 96.00 297 PHE A N 1
ATOM 2356 C CA . PHE A 1 297 ? -18.857 -3.376 16.713 1.00 96.00 297 PHE A CA 1
ATOM 2357 C C . PHE A 1 297 ? -19.147 -4.827 17.134 1.00 96.00 297 PHE A C 1
ATOM 2359 O O . PHE A 1 297 ? -20.304 -5.175 17.390 1.00 96.00 297 PHE A O 1
ATOM 2366 N N . LYS A 1 298 ? -18.128 -5.693 17.175 1.00 96.19 298 LYS A N 1
ATOM 2367 C CA . LYS A 1 298 ? -18.247 -7.075 17.663 1.00 96.19 298 LYS A CA 1
ATOM 2368 C C . LYS A 1 298 ? -17.978 -7.196 19.162 1.00 96.19 298 LYS A C 1
ATOM 2370 O O . LYS A 1 298 ? -18.333 -8.217 19.739 1.00 96.19 298 LYS A O 1
ATOM 2375 N N . CYS A 1 299 ? -17.397 -6.175 19.789 1.00 95.25 299 CYS A N 1
ATOM 2376 C CA . CYS A 1 299 ? -17.184 -6.118 21.230 1.00 95.25 299 CYS A CA 1
ATOM 2377 C C . CYS A 1 299 ? -18.517 -5.780 21.907 1.00 95.25 299 CYS A C 1
ATOM 2379 O O . CYS A 1 299 ? -18.824 -4.617 22.157 1.00 95.25 299 CYS A O 1
ATOM 2381 N N . LYS A 1 300 ? -19.359 -6.796 22.109 1.00 92.88 300 LYS A N 1
ATOM 2382 C CA . LYS A 1 300 ? -20.700 -6.648 22.680 1.00 92.88 300 LYS A CA 1
ATOM 2383 C C . LYS A 1 300 ? -21.099 -7.869 23.518 1.00 92.88 300 LYS A C 1
ATOM 2385 O O . LYS A 1 300 ? -20.751 -8.985 23.132 1.00 92.88 300 LYS A O 1
ATOM 2390 N N . PRO A 1 301 ? -21.886 -7.693 24.593 1.00 93.62 301 PRO A N 1
ATOM 2391 C CA . PRO A 1 301 ? -22.337 -6.414 25.153 1.00 93.62 301 PRO A CA 1
ATOM 2392 C C . PRO A 1 301 ? -21.231 -5.695 25.951 1.00 93.62 301 PRO A C 1
ATOM 2394 O O . PRO A 1 301 ? -20.318 -6.335 26.470 1.00 93.62 301 PRO A O 1
ATOM 2397 N N . LEU A 1 302 ? -21.329 -4.367 26.056 1.00 94.38 302 LEU A N 1
ATOM 2398 C CA . LEU A 1 302 ? -20.444 -3.515 26.857 1.00 94.38 302 LEU A CA 1
ATOM 2399 C C . LEU A 1 302 ? -21.168 -3.019 28.114 1.00 94.38 302 LEU A C 1
ATOM 2401 O O . LEU A 1 302 ? -22.322 -2.598 28.042 1.00 94.38 302 LEU A O 1
ATOM 2405 N N . ASN A 1 303 ? -20.473 -3.022 29.253 1.00 92.62 303 ASN A N 1
ATOM 2406 C CA . ASN A 1 303 ? -20.852 -2.211 30.411 1.00 92.62 303 ASN A CA 1
ATOM 2407 C C . ASN A 1 303 ? -20.101 -0.855 30.355 1.00 92.62 303 ASN A C 1
ATOM 2409 O O . ASN A 1 303 ? -19.287 -0.630 29.456 1.00 92.62 303 ASN A O 1
ATOM 2413 N N . ALA A 1 304 ? -20.371 0.060 31.294 1.00 90.94 304 ALA A N 1
ATOM 2414 C CA . ALA A 1 304 ? -19.736 1.384 31.294 1.00 90.94 304 ALA A CA 1
ATOM 2415 C C . ALA A 1 304 ? -18.201 1.310 31.423 1.00 90.94 304 ALA A C 1
ATOM 2417 O O . ALA A 1 304 ? -17.495 1.975 30.670 1.00 90.94 304 ALA A O 1
ATOM 2418 N N . VAL A 1 305 ? -17.697 0.455 32.319 1.00 94.06 305 VAL A N 1
ATOM 2419 C CA . VAL A 1 305 ? -16.260 0.331 32.617 1.00 94.06 305 VAL A CA 1
ATOM 2420 C C . VAL A 1 305 ? -15.488 -0.324 31.464 1.00 94.06 305 VAL A C 1
ATOM 2422 O O . VAL A 1 305 ? -14.430 0.146 31.065 1.00 94.06 305 VAL A O 1
ATOM 2425 N N . GLY A 1 306 ? -16.028 -1.381 30.863 1.00 95.38 306 GLY A N 1
ATOM 2426 C CA . GLY A 1 306 ? -15.459 -2.046 29.693 1.00 95.38 306 GLY A CA 1
ATOM 2427 C C . GLY A 1 306 ? -15.461 -1.152 28.453 1.00 95.38 306 GLY A C 1
ATOM 2428 O O . GLY A 1 306 ? -14.516 -1.194 27.667 1.00 95.38 306 GLY A O 1
ATOM 2429 N N . ALA A 1 307 ? -16.478 -0.300 28.290 1.00 95.06 307 ALA A N 1
ATOM 2430 C CA . ALA A 1 307 ? -16.476 0.722 27.246 1.00 95.06 307 ALA A CA 1
ATOM 2431 C C . ALA A 1 307 ? -15.411 1.809 27.498 1.00 95.06 307 ALA A C 1
ATOM 2433 O O . ALA A 1 307 ? -14.760 2.244 26.548 1.00 95.06 307 ALA A O 1
ATOM 2434 N N . GLU A 1 308 ? -15.186 2.198 28.757 1.00 95.62 308 GLU A N 1
ATOM 2435 C CA . GLU A 1 308 ? -14.110 3.117 29.148 1.00 95.62 308 GLU A CA 1
ATOM 2436 C C . GLU A 1 308 ? -12.718 2.522 28.878 1.00 95.62 308 GLU A C 1
ATOM 2438 O O . GLU A 1 308 ? -11.872 3.181 28.273 1.00 95.62 308 GLU A O 1
ATOM 2443 N N . GLN A 1 309 ? -12.505 1.246 29.216 1.00 97.12 309 GLN A N 1
ATOM 2444 C CA . GLN A 1 309 ? -11.265 0.528 28.911 1.00 97.12 309 GLN A CA 1
ATOM 2445 C C . GLN A 1 309 ? -11.008 0.439 27.397 1.00 97.12 309 GLN A C 1
ATOM 2447 O O . GLN A 1 309 ? -9.902 0.720 26.936 1.00 97.12 309 GLN A O 1
ATOM 2452 N N . LEU A 1 310 ? -12.029 0.108 26.597 1.00 96.81 310 LEU A N 1
ATOM 2453 C CA . LEU A 1 310 ? -11.920 0.122 25.134 1.00 96.81 310 LEU A CA 1
ATOM 2454 C C . LEU A 1 310 ? -11.592 1.516 24.590 1.00 96.81 310 LEU A C 1
ATOM 2456 O O . LEU A 1 310 ? -10.861 1.637 23.606 1.00 96.81 310 LEU A O 1
ATOM 2460 N N . LEU A 1 311 ? -12.126 2.575 25.203 1.00 97.44 311 LEU A N 1
ATOM 2461 C CA . LEU A 1 311 ? -11.848 3.947 24.786 1.00 97.44 311 LEU A CA 1
ATOM 2462 C C . LEU A 1 311 ? -10.380 4.315 25.043 1.00 97.44 311 LEU A C 1
ATOM 2464 O O . LEU A 1 311 ? -9.752 4.923 24.171 1.00 97.44 311 LEU A O 1
ATOM 2468 N N . LEU A 1 312 ? -9.824 3.902 26.186 1.00 97.25 312 LEU A N 1
ATOM 2469 C CA . LEU A 1 312 ? -8.396 4.025 26.491 1.00 97.25 312 LEU A CA 1
ATOM 2470 C C . LEU A 1 312 ? -7.555 3.261 25.462 1.00 97.25 312 LEU A C 1
ATOM 2472 O O . LEU A 1 312 ? -6.637 3.827 24.868 1.00 97.25 312 LEU A O 1
ATOM 2476 N N . ASP A 1 313 ? -7.904 2.008 25.181 1.00 98.00 313 ASP A N 1
ATOM 2477 C CA . ASP A 1 313 ? -7.187 1.179 24.212 1.00 98.00 313 ASP A CA 1
ATOM 2478 C C . ASP A 1 313 ? -7.165 1.802 22.804 1.00 98.00 313 ASP A C 1
ATOM 2480 O O . ASP A 1 313 ? -6.118 1.870 22.152 1.00 98.00 313 ASP A O 1
ATOM 2484 N N . VAL A 1 314 ? -8.312 2.307 22.332 1.00 97.81 314 VAL A N 1
ATOM 2485 C CA . VAL A 1 314 ? -8.428 3.015 21.046 1.00 97.81 314 VAL A CA 1
ATOM 2486 C C . VAL A 1 314 ? -7.568 4.279 21.045 1.00 97.81 314 VAL A C 1
ATOM 2488 O O . VAL A 1 314 ? -6.911 4.571 20.042 1.00 97.81 314 VAL A O 1
ATOM 2491 N N . HIS A 1 315 ? -7.513 5.009 22.159 1.00 97.50 315 HIS A N 1
ATOM 2492 C CA . HIS A 1 315 ? -6.636 6.167 22.289 1.00 97.50 315 HIS A CA 1
ATOM 2493 C C . HIS A 1 315 ? -5.152 5.782 22.170 1.00 97.50 315 HIS A C 1
ATOM 2495 O O . HIS A 1 315 ? -4.397 6.441 21.455 1.00 97.50 315 HIS A O 1
ATOM 2501 N N . MET A 1 316 ? -4.735 4.677 22.786 1.00 97.75 316 MET A N 1
ATOM 2502 C CA . MET A 1 316 ? -3.356 4.188 22.688 1.00 97.75 316 MET A CA 1
ATOM 2503 C C . MET A 1 316 ? -2.997 3.699 21.281 1.00 97.75 316 MET A C 1
ATOM 2505 O O . MET A 1 316 ? -1.904 3.961 20.779 1.00 97.75 316 MET A O 1
ATOM 2509 N N . LEU A 1 317 ? -3.933 3.062 20.576 1.00 97.94 317 LEU A N 1
ATOM 2510 C CA . LEU A 1 317 ? -3.741 2.740 19.161 1.00 97.94 317 LEU A CA 1
ATOM 2511 C C . LEU A 1 317 ? -3.638 4.007 18.300 1.00 97.94 317 LEU A C 1
ATOM 2513 O O . LEU A 1 317 ? -2.862 4.041 17.347 1.00 97.94 317 LEU A O 1
ATOM 2517 N N . LYS A 1 318 ? -4.370 5.074 18.636 1.00 97.81 318 LYS A N 1
ATOM 2518 C CA . LYS A 1 318 ? -4.310 6.355 17.917 1.00 97.81 318 LYS A CA 1
ATOM 2519 C C . LYS A 1 318 ? -2.942 7.007 18.066 1.00 97.81 318 LYS A C 1
ATOM 2521 O O . LYS A 1 318 ? -2.397 7.459 17.061 1.00 97.81 318 LYS A O 1
ATOM 2526 N N . THR A 1 319 ? -2.378 7.043 19.273 1.00 95.81 319 THR A N 1
ATOM 2527 C CA . THR A 1 319 ? -1.028 7.589 19.490 1.00 95.81 319 THR A CA 1
ATOM 2528 C C . THR A 1 319 ? 0.018 6.771 18.733 1.00 95.81 319 THR A C 1
ATOM 2530 O O . THR A 1 319 ? 0.799 7.340 17.972 1.00 95.81 319 THR A O 1
ATOM 2533 N N . ALA A 1 320 ? -0.051 5.437 18.804 1.00 95.38 320 ALA A N 1
ATOM 2534 C CA . ALA A 1 320 ? 0.845 4.555 18.057 1.00 95.38 320 ALA A CA 1
ATOM 2535 C C . ALA A 1 320 ? 0.746 4.745 16.531 1.00 95.38 320 ALA A C 1
ATOM 2537 O O . ALA A 1 320 ? 1.766 4.791 15.843 1.00 95.38 320 ALA A O 1
ATOM 2538 N N . LEU A 1 321 ? -0.467 4.896 15.986 1.00 96.31 321 LEU A N 1
ATOM 2539 C CA . LEU A 1 321 ? -0.669 5.163 14.560 1.00 96.31 321 LEU A CA 1
ATOM 2540 C C . LEU A 1 321 ? -0.150 6.546 14.153 1.00 96.31 321 LEU A C 1
ATOM 2542 O O . LEU A 1 321 ? 0.388 6.684 13.057 1.00 96.31 321 LEU A O 1
ATOM 2546 N N . LEU A 1 322 ? -0.276 7.572 14.995 1.00 94.88 322 LEU A N 1
ATOM 2547 C CA . LEU A 1 322 ? 0.262 8.904 14.700 1.00 94.88 322 LEU A CA 1
ATOM 2548 C C . LEU A 1 322 ? 1.792 8.903 14.603 1.00 94.88 322 LEU A C 1
ATOM 2550 O O . LEU A 1 322 ? 2.345 9.568 13.722 1.00 94.88 322 LEU A O 1
ATOM 2554 N N . ASP A 1 323 ? 2.447 8.097 15.435 1.00 91.69 323 ASP A N 1
ATOM 2555 C CA . ASP A 1 323 ? 3.902 7.935 15.450 1.00 91.69 323 ASP A CA 1
ATOM 2556 C C . ASP A 1 323 ? 4.415 6.906 14.429 1.00 91.69 323 ASP A C 1
ATOM 2558 O O . ASP A 1 323 ? 5.625 6.791 14.212 1.00 91.69 323 ASP A O 1
ATOM 2562 N N . LEU A 1 324 ? 3.522 6.178 13.751 1.00 91.38 324 LEU A N 1
ATOM 2563 C CA . LEU A 1 324 ? 3.870 5.095 12.826 1.00 91.38 324 LEU A CA 1
ATOM 2564 C C . LEU A 1 324 ? 4.893 5.516 11.754 1.00 91.38 324 LEU A C 1
ATOM 2566 O O . LEU A 1 324 ? 5.932 4.865 11.659 1.00 91.38 324 LEU A O 1
ATOM 2570 N N . PRO A 1 325 ? 4.713 6.617 10.988 1.00 90.12 325 PRO A N 1
ATOM 2571 C CA . PRO A 1 325 ? 5.680 6.996 9.954 1.00 90.12 325 PRO A CA 1
ATOM 2572 C C . PRO A 1 325 ? 7.028 7.436 10.529 1.00 90.12 325 PRO A C 1
ATOM 2574 O O . PRO A 1 325 ? 8.005 7.538 9.791 1.00 90.12 325 PRO A O 1
ATOM 2577 N N . SER A 1 326 ? 7.068 7.732 11.828 1.00 87.38 326 SER A N 1
ATOM 2578 C CA . SER A 1 326 ? 8.238 8.218 12.551 1.00 87.38 326 SER A CA 1
ATOM 2579 C C . SER A 1 326 ? 8.894 7.135 13.415 1.00 87.38 326 SER A C 1
ATOM 2581 O O . SER A 1 326 ? 9.938 7.373 14.025 1.00 87.38 326 SER A O 1
ATOM 2583 N N . THR A 1 327 ? 8.314 5.935 13.448 1.00 83.62 327 THR A N 1
ATOM 2584 C CA . THR A 1 327 ? 8.751 4.844 14.316 1.00 83.62 327 THR A CA 1
ATOM 2585 C C . THR A 1 327 ? 10.179 4.421 13.976 1.00 83.62 327 THR A C 1
ATOM 2587 O O . THR A 1 327 ? 10.520 4.169 12.818 1.00 83.62 327 THR A O 1
ATOM 2590 N N . GLY A 1 328 ? 11.023 4.381 15.011 1.00 72.31 328 GLY A N 1
ATOM 2591 C CA . GLY A 1 328 ? 12.430 3.990 14.952 1.00 72.31 328 GLY A CA 1
ATOM 2592 C C . GLY A 1 328 ? 13.385 5.037 14.373 1.00 72.31 328 GLY A C 1
ATOM 2593 O O . GLY A 1 328 ? 14.508 4.671 14.028 1.00 72.31 328 GLY A O 1
ATOM 2594 N N . TYR A 1 329 ? 12.958 6.272 14.070 1.00 75.88 329 TYR A N 1
ATOM 2595 C CA . TYR A 1 329 ? 13.901 7.292 13.588 1.00 75.88 329 TYR A CA 1
ATOM 2596 C C . TYR A 1 329 ? 14.762 7.756 14.765 1.00 75.88 329 TYR A C 1
ATOM 2598 O O . TYR A 1 329 ? 14.228 8.070 15.823 1.00 75.88 329 TYR A O 1
ATOM 2606 N N . GLN A 1 330 ? 16.077 7.876 14.566 1.00 65.31 330 GLN A N 1
ATOM 2607 C CA . GLN A 1 330 ? 16.955 8.466 15.585 1.00 65.31 330 GLN A CA 1
ATOM 2608 C C . GLN A 1 330 ? 16.703 9.974 15.770 1.00 65.31 330 GLN A C 1
ATOM 2610 O O . GLN A 1 330 ? 16.904 10.510 16.854 1.00 65.31 330 GLN A O 1
ATOM 2615 N N . VAL A 1 331 ? 16.220 10.657 14.721 1.00 70.81 331 VAL A N 1
ATOM 2616 C CA . VAL A 1 331 ? 15.827 12.074 14.762 1.00 70.81 331 VAL A CA 1
ATOM 2617 C C . VAL A 1 331 ? 14.304 12.180 14.670 1.00 70.81 331 VAL A C 1
ATOM 2619 O O . VAL A 1 331 ? 13.740 11.713 13.675 1.00 70.81 331 VAL A O 1
ATOM 2622 N N . PRO A 1 332 ? 13.619 12.819 15.635 1.00 64.50 332 PRO A N 1
ATOM 2623 C CA . PRO A 1 332 ? 12.167 12.930 15.621 1.00 64.50 332 PRO A CA 1
ATOM 2624 C C . PRO A 1 332 ? 11.708 13.706 14.383 1.00 64.50 332 PRO A C 1
ATOM 2626 O O . PRO A 1 332 ? 11.938 14.907 14.239 1.00 64.50 332 PRO A O 1
ATOM 2629 N N . ARG A 1 333 ? 11.051 13.004 13.458 1.00 74.56 333 ARG A N 1
ATOM 2630 C CA . ARG A 1 333 ? 10.396 13.603 12.292 1.00 74.56 333 ARG A CA 1
ATOM 2631 C C . ARG A 1 333 ? 8.898 13.663 12.536 1.00 74.56 333 ARG A C 1
ATOM 2633 O O . ARG A 1 333 ? 8.325 12.748 13.115 1.00 74.56 333 ARG A O 1
ATOM 2640 N N . LYS A 1 334 ? 8.247 14.729 12.072 1.00 77.94 334 LYS A N 1
ATOM 2641 C CA . LYS A 1 334 ? 6.783 14.815 12.105 1.00 77.94 334 LYS A CA 1
ATOM 2642 C C . LYS A 1 334 ? 6.188 14.006 10.954 1.00 77.94 334 LYS A C 1
ATOM 2644 O O . LYS A 1 334 ? 6.701 14.056 9.833 1.00 77.94 334 LYS A O 1
ATOM 2649 N N . ALA A 1 335 ? 5.106 13.286 11.238 1.00 86.06 335 ALA A N 1
ATOM 2650 C CA . ALA A 1 335 ? 4.332 12.598 10.218 1.00 86.06 335 ALA A CA 1
ATOM 2651 C C . ALA A 1 335 ? 3.737 13.604 9.204 1.00 86.06 335 ALA A C 1
ATOM 2653 O O . ALA A 1 335 ? 3.438 14.748 9.570 1.00 86.06 335 ALA A O 1
ATOM 2654 N N . PRO A 1 336 ? 3.558 13.214 7.929 1.00 90.62 336 PRO A N 1
ATOM 2655 C CA . PRO A 1 336 ? 2.950 14.080 6.921 1.00 90.62 336 PRO A CA 1
ATOM 2656 C C . PRO A 1 336 ? 1.536 14.528 7.307 1.00 90.62 336 PRO A C 1
ATOM 2658 O O . PRO A 1 336 ? 0.732 13.733 7.784 1.00 90.62 336 PRO A O 1
ATOM 2661 N N . VAL A 1 337 ? 1.187 15.786 7.017 1.00 92.69 337 VAL A N 1
ATOM 2662 C CA . VAL A 1 337 ? -0.111 16.379 7.401 1.00 92.69 337 VAL A CA 1
ATOM 2663 C C . VAL A 1 337 ? -1.299 15.570 6.873 1.00 92.69 337 VAL A C 1
ATOM 2665 O O . VAL A 1 337 ? -2.262 15.341 7.602 1.00 92.69 337 VAL A O 1
ATOM 2668 N N . THR A 1 338 ? -1.233 15.112 5.621 1.00 93.06 338 THR A N 1
ATOM 2669 C CA . THR A 1 338 ? -2.284 14.283 5.009 1.00 93.06 338 THR A CA 1
ATOM 2670 C C . THR A 1 338 ? -2.486 12.973 5.769 1.00 93.06 338 THR A C 1
ATOM 2672 O O . THR A 1 338 ? -3.623 12.575 5.999 1.00 93.06 338 THR A O 1
ATOM 2675 N N . TYR A 1 339 ? -1.395 12.343 6.216 1.00 95.44 339 TYR A N 1
ATOM 2676 C CA . TYR A 1 339 ? -1.437 11.127 7.024 1.00 95.44 339 TYR A CA 1
ATOM 2677 C C . TYR A 1 339 ? -2.090 11.386 8.384 1.00 95.44 339 TYR A C 1
ATOM 2679 O O . TYR A 1 339 ? -3.081 10.745 8.734 1.00 95.44 339 TYR A O 1
ATOM 2687 N N . THR A 1 340 ? -1.599 12.392 9.111 1.00 95.94 340 THR A N 1
ATOM 2688 C CA . THR A 1 340 ? -2.115 12.762 10.433 1.00 95.94 340 THR A CA 1
ATOM 2689 C C . THR A 1 340 ? -3.610 13.071 10.391 1.00 95.94 340 THR A C 1
ATOM 2691 O O . THR A 1 340 ? -4.352 12.618 11.257 1.00 95.94 340 THR A O 1
ATOM 2694 N N . LYS A 1 341 ? -4.085 13.787 9.362 1.00 96.62 341 LYS A N 1
ATOM 2695 C CA . LYS A 1 341 ? -5.515 14.092 9.191 1.00 96.62 341 LYS A CA 1
ATOM 2696 C C . LYS A 1 341 ? -6.376 12.832 9.067 1.00 96.62 341 LYS A C 1
ATOM 2698 O O . LYS A 1 341 ? -7.445 12.781 9.671 1.00 96.62 341 LYS A O 1
ATOM 2703 N N . VAL A 1 342 ? -5.920 11.830 8.313 1.00 96.50 342 VAL A N 1
ATOM 2704 C CA . VAL A 1 342 ? -6.645 10.560 8.144 1.00 96.50 342 VAL A CA 1
ATOM 2705 C C . VAL A 1 342 ? -6.712 9.790 9.461 1.00 96.50 342 VAL A C 1
ATOM 2707 O O . VAL A 1 342 ? -7.802 9.383 9.860 1.00 96.50 342 VAL A O 1
ATOM 2710 N N . VAL A 1 343 ? -5.588 9.6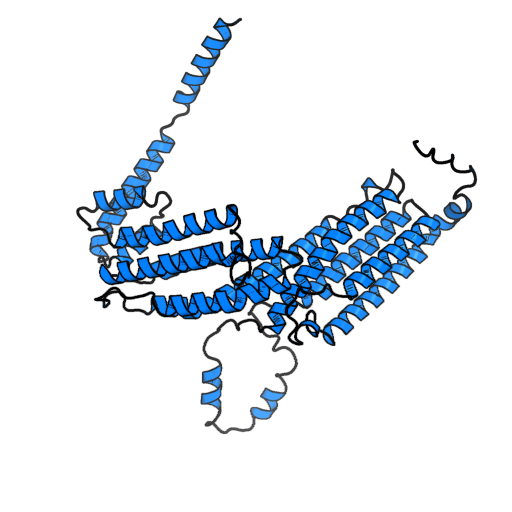61 10.175 1.00 97.62 343 VAL A N 1
ATOM 2711 C CA . VAL A 1 343 ? -5.544 8.962 11.472 1.00 97.62 343 VAL A CA 1
ATOM 2712 C C . VAL A 1 343 ? -6.423 9.660 12.506 1.00 97.62 343 VAL A C 1
ATOM 2714 O O . VAL A 1 343 ? -7.248 9.011 13.142 1.00 97.62 343 VAL A O 1
ATOM 2717 N N . VAL A 1 344 ? -6.304 10.986 12.649 1.00 97.19 344 VAL A N 1
ATOM 2718 C CA . VAL A 1 344 ? -7.104 11.754 13.615 1.00 97.19 344 VAL A CA 1
ATOM 2719 C C . VAL A 1 344 ? -8.593 11.624 13.318 1.00 97.19 344 VAL A C 1
ATOM 2721 O O . VAL A 1 344 ? -9.353 11.318 14.231 1.00 97.19 344 VAL A O 1
ATOM 2724 N N . LYS A 1 345 ? -9.017 11.816 12.061 1.00 95.56 345 LYS A N 1
ATOM 2725 C CA . LYS A 1 345 ? -10.434 11.711 11.682 1.00 95.56 345 LYS A CA 1
ATOM 2726 C C . LYS A 1 345 ? -10.971 10.296 11.913 1.00 95.56 345 LYS A C 1
ATOM 2728 O O . LYS A 1 345 ? -12.035 10.138 12.504 1.00 95.56 345 LYS A O 1
ATOM 2733 N N . GLY A 1 346 ? -10.241 9.279 11.457 1.00 94.69 346 GLY A N 1
ATOM 2734 C CA . GLY A 1 346 ? -10.664 7.884 11.558 1.00 94.69 346 GLY A CA 1
ATOM 2735 C C . GLY A 1 346 ? -10.739 7.387 13.004 1.00 94.69 346 GLY A C 1
ATOM 2736 O O . GLY A 1 346 ? -11.736 6.787 13.397 1.00 94.69 346 GLY A O 1
ATOM 2737 N N . MET A 1 347 ? -9.735 7.698 13.824 1.00 97.56 347 MET A N 1
ATOM 2738 C CA . MET A 1 347 ? -9.731 7.312 15.238 1.00 97.56 347 MET A CA 1
ATOM 2739 C C . MET A 1 347 ? -10.725 8.126 16.070 1.00 97.56 347 MET A C 1
ATOM 2741 O O . MET A 1 347 ? -11.336 7.568 16.972 1.00 97.56 347 MET A O 1
ATOM 2745 N N . ALA A 1 348 ? -10.961 9.405 15.748 1.00 96.00 348 ALA A N 1
ATOM 2746 C CA . ALA A 1 348 ? -12.003 10.195 16.412 1.00 96.00 348 ALA A CA 1
ATOM 2747 C C . ALA A 1 348 ? -13.403 9.597 16.201 1.00 96.00 348 ALA A C 1
ATOM 2749 O O . ALA A 1 348 ? -14.220 9.625 17.117 1.00 96.00 348 ALA A O 1
ATOM 2750 N N . ASN A 1 349 ? -13.667 9.015 15.026 1.00 94.44 349 ASN A N 1
ATOM 2751 C CA . ASN A 1 349 ? -14.900 8.271 14.774 1.00 94.44 349 ASN A CA 1
ATOM 2752 C C . ASN A 1 349 ? -15.022 7.045 15.701 1.00 94.44 349 ASN A C 1
ATOM 2754 O O . ASN A 1 349 ? -16.054 6.855 16.338 1.00 94.44 349 ASN A O 1
ATOM 2758 N N . ALA A 1 350 ? -13.951 6.253 15.838 1.00 95.81 350 ALA A N 1
ATOM 2759 C CA . ALA A 1 350 ? -13.913 5.102 16.745 1.00 95.81 350 ALA A CA 1
ATOM 2760 C C . ALA A 1 350 ? -14.106 5.506 18.222 1.00 95.81 350 ALA A C 1
ATOM 2762 O O . ALA A 1 350 ? -14.920 4.909 18.926 1.00 95.81 350 ALA A O 1
ATOM 2763 N N . GLU A 1 351 ? -13.415 6.560 18.671 1.00 96.94 351 GLU A N 1
ATOM 2764 C CA . GLU A 1 351 ? -13.570 7.141 20.012 1.00 96.94 351 GLU A CA 1
ATOM 2765 C C . GLU A 1 351 ? -15.017 7.614 20.245 1.00 96.94 351 GLU A C 1
ATOM 2767 O O . GLU A 1 351 ? -15.578 7.407 21.320 1.00 96.94 351 GLU A O 1
ATOM 2772 N N . MET A 1 352 ? -15.643 8.239 19.242 1.00 95.50 352 MET A N 1
ATOM 2773 C CA . MET A 1 352 ? -17.009 8.752 19.349 1.00 95.50 352 MET A CA 1
ATOM 2774 C C . MET A 1 352 ? -18.052 7.635 19.460 1.00 95.50 352 MET A C 1
ATOM 2776 O O . MET A 1 352 ? -18.978 7.758 20.261 1.00 95.50 352 MET A O 1
ATOM 2780 N N . ILE A 1 353 ? -17.889 6.532 18.720 1.00 95.00 353 ILE A N 1
ATOM 2781 C CA . ILE A 1 353 ? -18.759 5.349 18.839 1.00 95.00 353 ILE A CA 1
ATOM 2782 C C . ILE A 1 353 ? -18.784 4.855 20.290 1.00 95.00 353 ILE A C 1
ATOM 2784 O O . ILE A 1 353 ? -19.859 4.656 20.852 1.00 95.00 353 ILE A O 1
ATOM 2788 N N . LEU A 1 354 ? -17.616 4.715 20.924 1.00 95.44 354 LEU A N 1
ATOM 2789 C CA . LEU A 1 354 ? -17.518 4.259 22.313 1.00 95.44 354 LEU A CA 1
ATOM 2790 C C . LEU A 1 354 ? -18.119 5.268 23.299 1.00 95.44 354 LEU A C 1
ATOM 2792 O O . LEU A 1 354 ? -18.878 4.872 24.181 1.00 95.44 354 LEU A O 1
ATOM 2796 N N . LYS A 1 355 ? -17.880 6.572 23.106 1.00 94.75 355 LYS A N 1
ATOM 2797 C CA . LYS A 1 355 ? -18.487 7.633 23.933 1.00 94.75 355 LYS A CA 1
ATOM 2798 C C . LYS A 1 355 ? -20.016 7.623 23.881 1.00 94.75 355 LYS A C 1
ATOM 2800 O O . LYS A 1 355 ? -20.658 7.823 24.907 1.00 94.75 355 LYS A O 1
ATOM 2805 N N . ILE A 1 356 ? -20.601 7.362 22.712 1.00 93.31 356 ILE A N 1
ATOM 2806 C CA . ILE A 1 356 ? -22.055 7.206 22.556 1.00 93.31 356 ILE A CA 1
ATOM 2807 C C . ILE A 1 356 ? -22.545 5.940 23.266 1.00 93.31 356 ILE A C 1
ATOM 2809 O O . ILE A 1 356 ? -23.579 5.964 23.924 1.00 93.31 356 ILE A O 1
ATOM 2813 N N . VAL A 1 357 ? -21.816 4.825 23.178 1.00 92.50 357 VAL A N 1
ATOM 2814 C CA . VAL A 1 357 ? -22.199 3.607 23.913 1.00 92.50 357 VAL A CA 1
ATOM 2815 C C . VAL A 1 357 ? -22.153 3.835 25.429 1.00 92.50 357 VAL A C 1
ATOM 2817 O O . VAL A 1 357 ? -22.999 3.298 26.143 1.00 92.50 357 VAL A O 1
ATOM 2820 N N . MET A 1 358 ? -21.240 4.674 25.922 1.00 90.44 358 MET A N 1
ATOM 2821 C CA . MET A 1 358 ? -21.142 5.042 27.339 1.00 90.44 358 MET A CA 1
ATOM 2822 C C . MET A 1 358 ? -22.225 6.021 27.813 1.00 90.44 358 MET A C 1
ATOM 2824 O O . MET A 1 358 ? -22.511 6.047 29.008 1.00 90.44 358 MET A O 1
ATOM 2828 N N . SER A 1 359 ? -22.844 6.813 26.928 1.00 90.38 359 SER A N 1
ATOM 2829 C CA . SER A 1 359 ? -23.817 7.827 27.356 1.00 90.38 359 SER A CA 1
ATOM 2830 C C . SER A 1 359 ? -25.077 7.200 27.962 1.00 90.38 359 SER A C 1
ATOM 2832 O O . SER A 1 359 ? -25.513 6.113 27.572 1.00 90.38 359 SER A O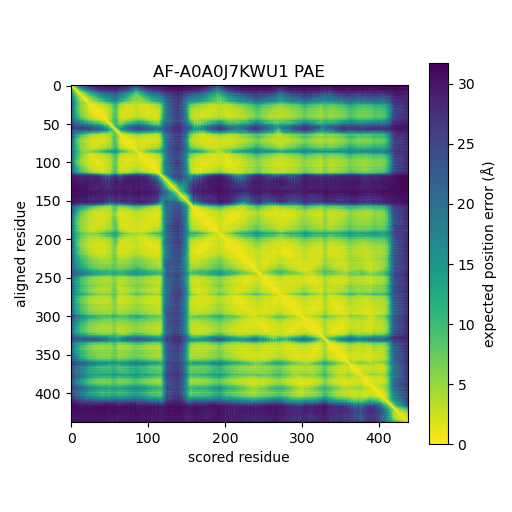 1
ATOM 2834 N N . SER A 1 360 ? -25.673 7.857 28.956 1.00 87.19 360 SER A N 1
ATOM 2835 C CA . SER A 1 360 ? -26.962 7.441 29.513 1.00 87.19 360 SER A CA 1
ATOM 2836 C C . SER A 1 360 ? -28.069 7.566 28.461 1.00 87.19 360 SER A C 1
ATOM 2838 O O . SER A 1 360 ? -28.061 8.473 27.631 1.00 87.19 360 SER A O 1
ATOM 2840 N N . ILE A 1 361 ? -29.039 6.647 28.492 1.00 87.44 361 ILE A N 1
ATOM 2841 C CA . ILE A 1 361 ? -30.263 6.772 27.693 1.00 87.44 361 ILE A CA 1
ATOM 2842 C C . ILE A 1 361 ? -31.329 7.384 28.592 1.00 87.44 361 ILE A C 1
ATOM 2844 O O . ILE A 1 361 ? -31.843 6.708 29.479 1.00 87.44 361 IL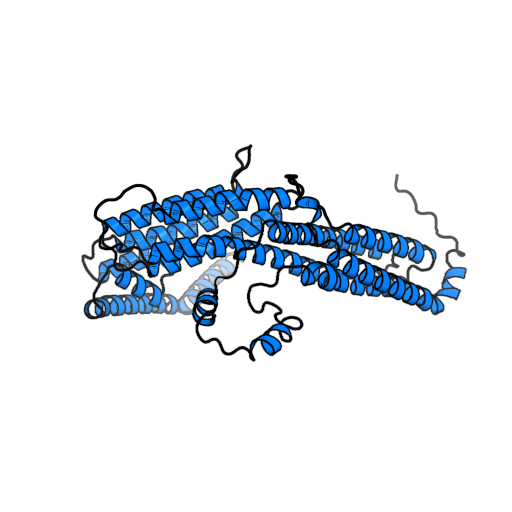E A O 1
ATOM 2848 N N . GLU A 1 362 ? -31.659 8.648 28.351 1.00 85.56 362 GLU A N 1
ATOM 2849 C CA . GLU A 1 362 ? -32.795 9.315 28.999 1.00 85.56 362 GLU A CA 1
ATOM 2850 C C . GLU A 1 362 ? -34.088 9.061 28.216 1.00 85.56 362 GLU A C 1
ATOM 2852 O O . GLU A 1 362 ? -35.088 8.606 28.766 1.00 85.56 362 GLU A O 1
ATOM 2857 N N . SER A 1 363 ? -34.049 9.291 26.900 1.00 89.62 363 SER A N 1
ATOM 2858 C CA . SER A 1 363 ? -35.143 9.005 25.975 1.00 89.62 363 SER A CA 1
ATOM 2859 C C . SER A 1 363 ? -34.601 8.472 24.645 1.00 89.62 363 SER A C 1
ATOM 2861 O O . SER A 1 363 ? -33.470 8.774 24.249 1.00 89.62 363 SER A O 1
ATOM 2863 N N . ALA A 1 364 ? -35.413 7.693 23.923 1.00 87.12 364 ALA A N 1
ATOM 2864 C CA . ALA A 1 364 ? -35.029 7.202 22.599 1.00 87.12 364 ALA A CA 1
ATOM 2865 C C . ALA A 1 364 ? -34.762 8.356 21.616 1.00 87.12 364 ALA A C 1
ATOM 2867 O O . ALA A 1 364 ? -33.805 8.308 20.838 1.00 87.12 364 ALA A O 1
ATOM 2868 N N . THR A 1 365 ? -35.552 9.429 21.718 1.00 88.56 365 THR A N 1
ATOM 2869 C CA . THR A 1 365 ? -35.494 10.566 20.798 1.00 88.56 365 THR A CA 1
ATOM 2870 C C . THR A 1 365 ? -34.197 11.341 20.979 1.00 88.56 365 THR A C 1
ATOM 2872 O O . THR A 1 365 ? -33.540 11.700 19.999 1.00 88.56 365 THR A O 1
ATOM 2875 N N . ASP A 1 366 ? -33.814 11.589 22.230 1.00 89.50 366 ASP A N 1
ATOM 2876 C CA . ASP A 1 366 ? -32.619 12.366 22.550 1.00 89.50 366 ASP A CA 1
ATOM 2877 C C . ASP A 1 366 ? -31.353 11.567 22.253 1.00 89.50 366 ASP A C 1
ATOM 2879 O O . ASP A 1 366 ? -30.405 12.109 21.685 1.00 89.50 366 ASP A O 1
ATOM 2883 N N . PHE A 1 367 ? -31.378 10.253 22.496 1.00 91.50 367 PHE A N 1
ATOM 2884 C CA . PHE A 1 367 ? -30.276 9.368 22.130 1.00 91.50 367 PHE A CA 1
ATOM 2885 C C . PHE A 1 367 ? -30.051 9.313 20.608 1.00 91.50 367 PHE A C 1
ATOM 2887 O O . PHE A 1 367 ? -28.918 9.435 20.136 1.00 91.50 367 PHE A O 1
ATOM 2894 N N . VAL A 1 368 ? -31.120 9.195 19.810 1.00 90.94 368 VAL A N 1
ATOM 2895 C CA . VAL A 1 368 ? -31.033 9.224 18.338 1.00 90.94 368 VAL A CA 1
ATOM 2896 C C . VAL A 1 368 ? -30.478 10.564 17.840 1.00 90.94 368 VAL A C 1
ATOM 2898 O O . VAL A 1 368 ? -29.609 10.579 16.962 1.00 90.94 368 VAL A O 1
ATOM 2901 N N . LYS A 1 369 ? -30.936 11.689 18.408 1.00 89.50 369 LYS A N 1
ATOM 2902 C CA . LYS A 1 369 ? -30.405 13.024 18.083 1.00 89.50 369 LYS A CA 1
ATOM 2903 C C . LYS A 1 369 ? -28.921 13.130 18.422 1.00 89.50 369 LYS A C 1
ATOM 2905 O O . LYS A 1 369 ? -28.147 13.572 17.578 1.00 89.50 369 LYS A O 1
ATOM 2910 N N . GLN A 1 370 ? -28.511 12.678 19.608 1.00 90.19 370 GLN A N 1
ATOM 2911 C CA . GLN A 1 370 ? -27.109 12.658 20.026 1.00 90.19 370 GLN A CA 1
ATOM 2912 C C . GLN A 1 370 ? -26.246 11.856 19.039 1.00 90.19 370 GLN A C 1
ATOM 2914 O O . GLN A 1 370 ? -25.203 12.341 18.597 1.00 90.19 370 GLN A O 1
ATOM 2919 N N . CYS A 1 371 ? -26.705 10.667 18.633 1.00 90.25 371 CYS A N 1
ATOM 2920 C CA . CYS A 1 371 ? -26.003 9.833 17.658 1.00 90.25 371 CYS A CA 1
ATOM 2921 C C . CYS A 1 371 ? -25.809 10.555 16.320 1.00 90.25 371 CYS A C 1
ATOM 2923 O O . CYS A 1 371 ? -24.707 10.552 15.787 1.00 90.25 371 CYS A O 1
ATOM 2925 N N . ARG A 1 372 ? -26.848 11.215 15.793 1.00 88.38 372 ARG A N 1
ATOM 2926 C CA . ARG A 1 372 ? -26.778 11.962 14.523 1.00 88.38 372 ARG A CA 1
ATOM 2927 C C . ARG A 1 372 ? -25.894 13.203 14.604 1.00 88.38 372 ARG A C 1
ATOM 2929 O O . ARG A 1 372 ? -25.203 13.515 13.642 1.00 88.38 372 ARG A O 1
ATOM 2936 N N . MET A 1 373 ? -25.907 13.900 15.738 1.00 89.38 373 MET A N 1
ATOM 2937 C CA . MET A 1 373 ? -25.077 15.088 15.945 1.00 89.38 373 MET A CA 1
ATOM 2938 C C . MET A 1 373 ? -23.588 14.745 15.984 1.00 89.38 373 MET A C 1
ATOM 2940 O O . MET A 1 373 ? -22.765 15.480 15.444 1.00 89.38 373 MET A O 1
ATOM 2944 N N . HIS A 1 374 ? -23.237 13.630 16.621 1.00 89.31 374 HIS A N 1
ATOM 2945 C CA . HIS A 1 374 ? -21.847 13.213 16.774 1.00 89.31 374 HIS A CA 1
ATOM 2946 C C . HIS A 1 374 ? -21.335 12.331 15.627 1.00 89.31 374 HIS A C 1
ATOM 2948 O O . HIS A 1 374 ? -20.140 12.358 15.338 1.00 89.31 374 HIS A O 1
ATOM 2954 N N . LEU A 1 375 ? -22.224 11.586 14.964 1.00 90.00 375 LEU A N 1
ATOM 2955 C CA . LEU A 1 375 ? -21.947 10.723 13.816 1.00 90.00 375 LEU A CA 1
ATOM 2956 C C . LEU A 1 375 ? -22.919 11.067 12.665 1.00 90.00 375 LEU A C 1
ATOM 2958 O O . LEU A 1 375 ? -23.920 10.373 12.466 1.00 90.00 375 LEU A O 1
ATOM 2962 N N . PRO A 1 376 ? -22.656 12.139 11.893 1.00 85.50 376 PRO A N 1
ATOM 2963 C CA . PRO A 1 376 ? -23.575 12.606 10.848 1.00 85.50 376 PRO A CA 1
ATOM 2964 C C . PRO A 1 376 ? -23.757 11.601 9.700 1.00 85.50 376 PRO A C 1
ATOM 2966 O O . PRO A 1 376 ? -24.856 11.478 9.161 1.00 85.50 376 PRO A O 1
ATOM 2969 N N . ASP A 1 377 ? -22.711 10.834 9.379 1.00 86.00 377 ASP A N 1
ATOM 2970 C CA . ASP A 1 377 ? -22.701 9.847 8.289 1.00 86.00 377 ASP A CA 1
ATOM 2971 C C . ASP A 1 377 ? -23.206 8.451 8.719 1.00 86.00 377 ASP A C 1
ATOM 2973 O O . ASP A 1 377 ? -23.118 7.489 7.950 1.00 86.00 377 ASP A O 1
ATOM 2977 N N . LEU A 1 378 ? -23.732 8.322 9.946 1.00 89.31 378 LEU A N 1
ATOM 2978 C CA . LEU A 1 378 ? -24.131 7.045 10.540 1.00 89.31 378 LEU A CA 1
ATOM 2979 C C . LEU A 1 378 ? -25.258 6.369 9.749 1.00 89.31 378 LEU A C 1
ATOM 2981 O O . LEU A 1 378 ? -26.354 6.916 9.600 1.00 89.31 378 LEU A O 1
ATOM 2985 N N . GLN A 1 379 ? -25.010 5.138 9.302 1.00 90.06 379 GLN A N 1
ATOM 2986 C CA . GLN A 1 379 ? -26.005 4.330 8.594 1.00 90.06 379 GLN A CA 1
ATOM 2987 C C . GLN A 1 379 ? -26.915 3.573 9.571 1.00 90.06 379 GLN A C 1
ATOM 2989 O O . GLN A 1 379 ? -26.501 3.222 10.677 1.00 90.06 379 GLN A O 1
ATOM 2994 N N . SER A 1 380 ? -28.143 3.229 9.160 1.00 90.12 380 SER A N 1
ATOM 2995 C CA . SER A 1 380 ? -29.082 2.503 10.036 1.00 90.12 380 SER A CA 1
ATOM 2996 C C . SER A 1 380 ? -28.530 1.141 10.497 1.00 90.12 380 SER A C 1
ATOM 2998 O O . SER A 1 380 ? -28.803 0.705 11.614 1.00 90.12 380 SER A O 1
ATOM 3000 N N . SER A 1 381 ? -27.715 0.478 9.666 1.00 91.50 381 SER A N 1
ATOM 3001 C CA . SER A 1 381 ? -27.046 -0.789 10.002 1.00 91.50 381 SER A CA 1
ATOM 3002 C C . SER A 1 381 ? -25.941 -0.629 11.052 1.00 91.50 381 SER A C 1
ATOM 3004 O O . SER A 1 381 ? -25.705 -1.546 11.836 1.00 91.50 381 SER A O 1
ATOM 3006 N N . GLU A 1 382 ? -25.267 0.520 11.092 1.00 91.88 382 GLU A N 1
ATOM 3007 C CA . GLU A 1 382 ? -24.258 0.846 12.103 1.00 91.88 382 GLU A CA 1
ATOM 3008 C C . GLU A 1 382 ? -24.913 1.299 13.403 1.00 91.88 382 GLU A C 1
ATOM 3010 O O . GLU A 1 382 ? -24.513 0.850 14.474 1.00 91.88 382 GLU A O 1
ATOM 3015 N N . PHE A 1 383 ? -25.985 2.091 13.320 1.00 94.44 383 PHE A N 1
ATOM 3016 C CA . PHE A 1 383 ? -26.782 2.465 14.487 1.00 94.44 383 PHE A CA 1
ATOM 3017 C C . PHE A 1 383 ? -27.322 1.227 15.218 1.00 94.44 383 PHE A C 1
ATOM 3019 O O . PHE A 1 383 ? -27.183 1.105 16.432 1.00 94.44 383 PHE A O 1
ATOM 3026 N N . GLN A 1 384 ? -27.820 0.240 14.470 1.00 94.44 384 GLN A N 1
ATOM 3027 C CA . GLN A 1 384 ? -28.214 -1.062 15.009 1.00 94.44 384 GLN A CA 1
ATOM 3028 C C . GLN A 1 384 ? -27.076 -1.767 15.777 1.00 94.44 384 GLN A C 1
ATOM 3030 O O . GLN A 1 384 ? -27.324 -2.390 16.811 1.00 94.44 384 GLN A O 1
ATOM 3035 N N . LYS A 1 385 ? -25.828 -1.675 15.298 1.00 95.50 385 LYS A N 1
ATOM 3036 C CA . LYS A 1 385 ? -24.660 -2.245 15.989 1.00 95.50 385 LYS A CA 1
ATOM 3037 C C . LYS A 1 385 ? -24.331 -1.482 17.274 1.00 95.50 385 LYS A C 1
ATOM 3039 O O . LYS A 1 385 ? -23.981 -2.124 18.254 1.00 95.50 385 LYS A O 1
ATOM 3044 N N . ILE A 1 386 ? -24.490 -0.156 17.298 1.00 94.94 386 ILE A N 1
ATOM 3045 C CA . ILE A 1 386 ? -24.309 0.668 18.508 1.00 94.94 386 ILE A CA 1
ATOM 3046 C C . ILE A 1 386 ? -25.312 0.260 19.597 1.00 94.94 386 ILE A C 1
ATOM 3048 O O . ILE A 1 386 ? -24.925 0.063 20.748 1.00 94.94 386 ILE A O 1
ATOM 3052 N N . LEU A 1 387 ? -26.585 0.060 19.236 1.00 94.50 387 LEU A N 1
ATOM 3053 C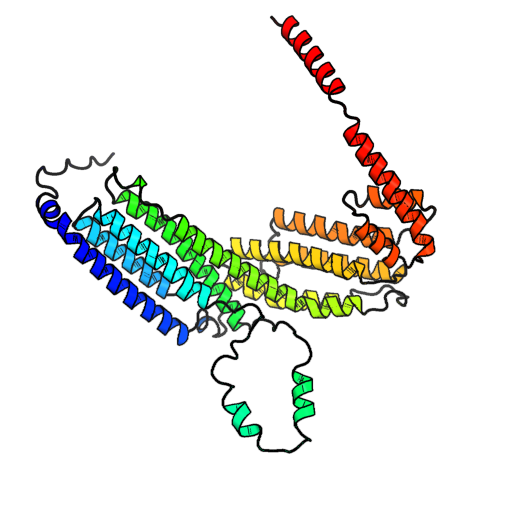 CA . LEU A 1 387 ? -27.607 -0.416 20.178 1.00 94.50 387 LEU A CA 1
ATOM 3054 C C . LEU A 1 387 ? -27.286 -1.820 20.718 1.00 94.50 387 LEU A C 1
ATOM 3056 O O . LEU A 1 387 ? -27.468 -2.086 21.906 1.00 94.50 387 LEU A O 1
ATOM 3060 N N . ASP A 1 388 ? -26.773 -2.704 19.857 1.00 94.50 388 ASP A N 1
ATOM 3061 C CA . ASP A 1 388 ? -26.314 -4.037 20.254 1.00 94.50 388 ASP A CA 1
ATOM 3062 C C . ASP A 1 388 ? -25.093 -3.975 21.195 1.00 94.50 388 ASP A C 1
ATOM 3064 O O . ASP A 1 388 ? -25.032 -4.739 22.156 1.00 94.50 388 ASP A O 1
ATOM 3068 N N . MET A 1 389 ? -24.130 -3.076 20.947 1.00 95.00 389 MET A N 1
ATOM 3069 C CA . MET A 1 389 ? -22.975 -2.857 21.833 1.00 95.00 389 MET A CA 1
ATOM 3070 C C . MET A 1 389 ? -23.412 -2.408 23.221 1.00 95.00 389 MET A C 1
ATOM 3072 O O . MET A 1 389 ? -22.879 -2.890 24.215 1.00 95.00 389 MET A O 1
ATOM 3076 N N . LYS A 1 390 ? -24.425 -1.542 23.292 1.00 92.31 390 LYS A N 1
ATOM 3077 C CA . LYS A 1 390 ? -24.995 -1.064 24.553 1.00 92.31 390 LYS A CA 1
ATOM 3078 C C . LYS A 1 390 ? -25.776 -2.135 25.327 1.00 92.31 390 LYS A C 1
ATOM 3080 O O . LYS A 1 390 ? -26.115 -1.917 26.484 1.00 92.31 390 LYS A O 1
ATOM 3085 N N . GLY A 1 391 ? -26.059 -3.285 24.707 1.00 91.56 391 GLY A N 1
ATOM 3086 C CA . GLY A 1 391 ? -26.732 -4.418 25.347 1.00 91.56 391 GLY A CA 1
ATOM 3087 C C . GLY A 1 391 ? -28.260 -4.320 25.401 1.00 91.56 391 GLY A C 1
ATOM 3088 O O . GLY A 1 391 ? -28.881 -5.067 26.153 1.00 91.56 391 GLY A O 1
ATOM 3089 N N . LEU A 1 392 ? -28.879 -3.434 24.609 1.00 90.75 392 LEU A N 1
ATOM 3090 C CA . LEU A 1 392 ? -30.341 -3.299 24.550 1.00 90.75 392 LEU A CA 1
ATOM 3091 C C . LEU A 1 392 ? -30.998 -4.548 23.954 1.00 90.75 392 LEU A C 1
ATOM 3093 O O . LEU A 1 392 ? -30.496 -5.120 22.980 1.00 90.75 392 LEU A O 1
ATOM 3097 N N . LYS A 1 393 ? -32.164 -4.940 24.478 1.00 91.06 393 LYS A N 1
ATOM 3098 C CA . LYS A 1 393 ? -32.919 -6.086 23.948 1.00 91.06 393 LYS A CA 1
ATOM 3099 C C . LYS A 1 393 ? -33.535 -5.746 22.596 1.00 91.06 393 LYS A C 1
ATOM 3101 O O . LYS A 1 393 ? -33.946 -4.616 22.349 1.00 91.06 393 LYS A O 1
ATOM 3106 N N . LYS A 1 394 ? -33.703 -6.750 21.729 1.00 90.56 394 LYS A N 1
ATOM 3107 C CA . LYS A 1 394 ? -34.290 -6.563 20.386 1.00 90.56 394 LYS A CA 1
ATOM 3108 C C . LYS A 1 394 ? -35.667 -5.889 20.405 1.00 90.56 394 LYS A C 1
ATOM 3110 O O . LYS A 1 394 ? -35.952 -5.110 19.507 1.00 90.56 394 LYS A O 1
ATOM 3115 N N . THR A 1 395 ? -36.481 -6.139 21.429 1.00 91.06 395 THR A N 1
ATOM 3116 C CA . THR A 1 395 ? -37.788 -5.489 21.623 1.00 91.06 395 THR A CA 1
ATOM 3117 C C . THR A 1 395 ? -37.667 -3.990 21.893 1.00 91.06 395 THR A C 1
ATOM 3119 O O . THR A 1 395 ? -38.431 -3.209 21.340 1.00 91.06 395 THR A O 1
ATOM 3122 N N . GLU A 1 396 ? -36.688 -3.581 22.701 1.00 89.44 396 GLU A N 1
ATOM 3123 C CA . GLU A 1 396 ? -36.443 -2.177 23.055 1.00 89.44 396 GLU A CA 1
ATOM 3124 C C . GLU A 1 396 ? -35.866 -1.410 21.864 1.00 89.44 396 GLU A C 1
ATOM 3126 O O . GLU A 1 396 ? -36.214 -0.258 21.630 1.00 89.44 396 GLU A O 1
ATOM 3131 N N . GLN A 1 397 ? -35.029 -2.071 21.059 1.00 92.56 397 GLN A N 1
ATOM 3132 C CA . GLN A 1 397 ? -34.376 -1.468 19.898 1.00 92.56 397 GLN A CA 1
ATOM 3133 C C . GLN A 1 397 ? -35.360 -0.990 18.818 1.00 92.56 397 GLN A C 1
ATOM 3135 O O . GLN A 1 397 ? -35.041 -0.034 18.112 1.00 92.56 397 GLN A O 1
ATOM 3140 N N . VAL A 1 398 ? -36.547 -1.602 18.693 1.00 92.06 398 VAL A N 1
ATOM 3141 C CA . VAL A 1 398 ? -37.548 -1.245 17.665 1.00 92.06 398 VAL A CA 1
ATOM 3142 C C . VAL A 1 398 ? -37.884 0.247 17.715 1.00 92.06 398 VAL A C 1
ATOM 3144 O O . VAL A 1 398 ? -37.819 0.921 16.687 1.00 92.06 398 VAL A O 1
ATOM 3147 N N . GLN A 1 399 ? -38.129 0.783 18.915 1.00 92.44 399 GLN A N 1
ATOM 3148 C CA . GLN A 1 399 ? -38.470 2.193 19.108 1.00 92.44 399 GLN A CA 1
ATOM 3149 C C . GLN A 1 399 ? -37.345 3.130 18.639 1.00 92.44 399 GLN A C 1
ATOM 3151 O O . GLN A 1 399 ? -37.602 4.129 17.966 1.00 92.44 399 GLN A O 1
ATOM 3156 N N . PHE A 1 400 ? -36.087 2.800 18.945 1.00 92.88 400 PHE A N 1
ATOM 3157 C CA . PHE A 1 400 ? -34.932 3.601 18.524 1.00 92.88 400 PHE A CA 1
ATOM 3158 C C . PHE A 1 400 ? -34.757 3.580 17.004 1.00 92.88 400 PHE A C 1
ATOM 3160 O O . PHE A 1 400 ? -34.470 4.611 16.398 1.00 92.88 400 PHE A O 1
ATOM 3167 N N . LEU A 1 401 ? -34.936 2.417 16.370 1.00 91.94 401 LEU A N 1
ATOM 3168 C CA . LEU A 1 401 ? -34.799 2.273 14.919 1.00 91.94 401 LEU A CA 1
ATOM 3169 C C . LEU A 1 401 ? -35.887 3.036 14.161 1.00 91.94 401 LEU A C 1
ATOM 3171 O O . LEU A 1 401 ? -35.599 3.635 13.124 1.00 91.94 401 LEU A O 1
ATOM 3175 N N . GLU A 1 402 ? -37.123 3.026 14.658 1.00 91.12 402 GLU A N 1
ATOM 3176 C CA . GLU A 1 402 ? -38.222 3.791 14.066 1.00 91.12 402 GLU A CA 1
ATOM 3177 C C . GLU A 1 402 ? -37.950 5.292 14.126 1.00 91.12 402 GLU A C 1
ATOM 3179 O O . GLU A 1 402 ? -38.029 5.971 13.101 1.00 91.12 402 GLU A O 1
ATOM 3184 N N . GLN A 1 403 ? -37.535 5.803 15.286 1.00 89.56 403 GLN A N 1
ATOM 3185 C CA . GLN A 1 403 ? -37.176 7.213 15.434 1.00 89.56 403 GLN A CA 1
ATOM 3186 C C . GLN A 1 403 ? -35.970 7.598 14.573 1.00 89.56 403 GLN A C 1
ATOM 3188 O O . GLN A 1 403 ? -35.970 8.653 13.937 1.00 89.56 403 GLN A O 1
ATOM 3193 N N . PHE A 1 404 ? -34.966 6.722 14.476 1.00 90.44 404 PHE A N 1
ATOM 3194 C CA . PHE A 1 404 ? -33.812 6.939 13.608 1.00 90.44 404 PHE A CA 1
ATOM 3195 C C . PHE A 1 404 ? -34.216 7.066 12.133 1.00 90.44 404 PHE A C 1
ATOM 3197 O O . PHE A 1 404 ? -33.722 7.959 11.443 1.00 90.44 404 PHE A O 1
ATOM 3204 N N . LYS A 1 405 ? -35.145 6.222 11.658 1.00 88.44 405 LYS A N 1
ATOM 3205 C CA . LYS A 1 405 ? -35.694 6.286 10.292 1.00 88.44 405 LYS A CA 1
ATOM 3206 C C . LYS A 1 405 ? -36.558 7.525 10.063 1.00 88.44 405 LYS A C 1
ATOM 3208 O O . LYS A 1 405 ? -36.470 8.132 9.000 1.00 88.44 405 LYS A O 1
ATOM 3213 N N . GLN A 1 406 ? -37.379 7.915 11.038 1.00 85.50 406 GLN A N 1
ATOM 3214 C CA . GLN A 1 406 ? -38.215 9.116 10.938 1.00 85.50 406 GLN A CA 1
ATOM 3215 C C . GLN A 1 406 ? -37.362 10.379 10.777 1.00 85.50 406 GLN A C 1
ATOM 3217 O O . GLN A 1 406 ? -37.614 11.172 9.871 1.00 85.50 406 GLN A O 1
ATOM 3222 N N . LEU A 1 407 ? -36.306 10.531 11.585 1.00 80.25 407 LEU A N 1
ATOM 3223 C CA . LEU A 1 407 ? -35.353 11.635 11.439 1.00 80.25 407 LEU A CA 1
ATOM 3224 C C . LEU A 1 407 ? -34.570 11.562 10.122 1.00 80.25 407 LEU A C 1
ATOM 3226 O O . LEU A 1 407 ? -34.321 12.596 9.504 1.00 80.25 407 LEU A O 1
ATOM 3230 N N . GLU A 1 408 ? -34.216 10.366 9.649 1.00 78.81 408 GLU A N 1
ATOM 3231 C CA . GLU A 1 408 ? -33.569 10.199 8.343 1.00 78.81 408 GLU A CA 1
ATOM 3232 C C . GLU A 1 408 ? -34.452 10.699 7.194 1.00 78.81 408 GLU A C 1
ATOM 3234 O O . GLU A 1 408 ? -33.991 11.445 6.329 1.00 78.81 408 GLU A O 1
ATOM 3239 N N . ASN A 1 409 ? -35.733 10.329 7.215 1.00 76.12 409 ASN A N 1
ATOM 3240 C CA . ASN A 1 409 ? -36.703 10.745 6.211 1.00 76.12 409 ASN A CA 1
ATOM 3241 C C . ASN A 1 409 ? -36.993 12.246 6.294 1.00 76.12 409 ASN A C 1
ATOM 3243 O O . ASN A 1 409 ? -37.056 12.885 5.250 1.00 76.12 409 ASN A O 1
ATOM 3247 N N . ALA A 1 410 ? -37.079 12.819 7.501 1.00 72.12 410 ALA A N 1
ATOM 3248 C CA . ALA A 1 410 ? -37.262 14.257 7.702 1.00 72.12 410 ALA A CA 1
ATOM 3249 C C . ALA A 1 410 ? -36.073 15.079 7.168 1.00 72.12 410 ALA A C 1
ATOM 3251 O O . ALA A 1 410 ? -36.256 16.136 6.564 1.00 72.12 410 ALA A O 1
ATOM 3252 N N . THR A 1 411 ? -34.849 14.568 7.337 1.00 63.84 411 THR A N 1
ATOM 3253 C CA . THR A 1 411 ? -33.629 15.213 6.828 1.00 63.84 411 THR A CA 1
ATOM 3254 C C . THR A 1 411 ? -33.565 15.123 5.300 1.00 63.84 411 THR A C 1
ATOM 3256 O O . THR A 1 411 ? -33.259 16.111 4.638 1.00 63.84 411 THR A O 1
ATOM 3259 N N . LYS A 1 412 ? -33.936 13.974 4.711 1.00 61.66 412 LYS A N 1
ATOM 3260 C CA . LYS A 1 412 ? -34.022 13.806 3.248 1.00 61.66 412 LYS A CA 1
ATOM 3261 C C . LYS A 1 412 ? -35.146 14.647 2.633 1.00 61.66 412 LYS A C 1
ATOM 3263 O O . LYS A 1 412 ? -34.928 15.255 1.592 1.00 61.66 412 LYS A O 1
ATOM 3268 N N . SER A 1 413 ? -36.309 14.760 3.278 1.00 52.53 413 SER A N 1
ATOM 3269 C CA . SER A 1 413 ? -37.399 15.622 2.801 1.00 52.53 413 SER A CA 1
ATOM 3270 C C . SER A 1 413 ? -37.050 17.107 2.876 1.00 52.53 413 SER A C 1
ATOM 3272 O O . SER A 1 413 ? -37.467 17.856 2.002 1.00 52.53 413 SER A O 1
ATOM 3274 N N . HIS A 1 414 ? -36.244 17.538 3.856 1.00 47.97 414 HIS A N 1
ATOM 3275 C CA . HIS A 1 414 ? -35.774 18.925 3.933 1.00 47.97 414 HIS A CA 1
ATOM 3276 C C . HIS A 1 414 ? -34.776 19.286 2.823 1.00 47.97 414 HIS A C 1
ATOM 3278 O O . HIS A 1 414 ? -34.783 20.423 2.364 1.00 47.97 414 HIS A O 1
ATOM 3284 N N . VAL A 1 415 ? -33.964 18.327 2.360 1.00 47.47 415 VAL A N 1
ATOM 3285 C CA . VAL A 1 415 ? -33.048 18.509 1.217 1.00 47.47 415 VAL A CA 1
ATOM 3286 C C . VAL A 1 415 ? -33.803 18.513 -0.121 1.00 47.47 415 VAL A C 1
ATOM 3288 O O . VAL A 1 415 ? -33.404 19.208 -1.047 1.00 47.47 415 VAL A O 1
ATOM 3291 N N . VAL A 1 416 ? -34.924 17.789 -0.225 1.00 43.41 416 VAL A N 1
ATOM 3292 C CA . VAL A 1 416 ? -35.783 17.770 -1.428 1.00 43.41 416 VAL A CA 1
ATOM 3293 C C . VAL A 1 416 ? -36.709 18.997 -1.510 1.00 43.41 416 VAL A C 1
ATOM 3295 O O . VAL A 1 416 ? -37.151 19.353 -2.598 1.00 43.41 416 VAL A O 1
ATOM 3298 N N . HIS A 1 417 ? -36.980 19.680 -0.391 1.00 37.78 417 HIS A N 1
ATOM 3299 C CA . HIS A 1 417 ? -37.839 20.870 -0.366 1.00 37.78 417 HIS A CA 1
ATOM 3300 C C . HIS A 1 417 ? -37.136 22.194 -0.710 1.00 37.78 417 HIS A C 1
ATOM 3302 O O . HIS A 1 417 ? -37.814 23.226 -0.750 1.00 37.78 417 HIS A O 1
ATOM 3308 N N . ASP A 1 418 ? -35.833 22.184 -1.023 1.00 39.47 418 ASP A N 1
ATOM 3309 C CA . ASP A 1 418 ? -35.178 23.302 -1.718 1.00 39.47 418 ASP A CA 1
ATOM 3310 C C . ASP A 1 418 ? -35.571 23.234 -3.211 1.00 39.47 418 ASP A C 1
ATOM 3312 O O . ASP A 1 418 ? -34.850 22.764 -4.089 1.00 39.47 418 ASP A O 1
ATOM 3316 N N . SER A 1 419 ? -36.833 23.589 -3.463 1.00 42.25 419 SER A N 1
ATOM 3317 C CA . SER A 1 419 ? -37.488 23.582 -4.771 1.00 42.25 419 SER A CA 1
ATOM 3318 C C . SER A 1 419 ? -36.841 24.613 -5.718 1.00 42.25 419 SER A C 1
ATOM 3320 O O . SER A 1 419 ? -36.507 25.718 -5.271 1.00 42.25 419 SER A O 1
ATOM 3322 N N . PRO A 1 420 ? -36.729 24.342 -7.038 1.00 50.59 420 PRO A N 1
ATOM 3323 C CA . PRO A 1 420 ? -36.137 25.249 -8.038 1.00 50.59 420 PRO A CA 1
ATOM 3324 C C . PRO A 1 420 ? -36.797 26.641 -8.136 1.00 50.59 420 PRO A C 1
ATOM 3326 O O . PRO A 1 420 ? -36.266 27.546 -8.785 1.00 50.59 420 PRO A O 1
ATOM 3329 N N . GLU A 1 421 ? -37.928 26.864 -7.466 1.00 51.81 421 GLU A N 1
ATOM 3330 C CA . GLU A 1 421 ? -38.558 28.183 -7.352 1.00 51.81 421 GLU A CA 1
ATOM 3331 C C . GLU A 1 421 ? -37.716 29.189 -6.546 1.00 51.81 421 GLU A C 1
ATOM 3333 O O . GLU A 1 421 ? -37.712 30.385 -6.862 1.00 51.81 421 GLU A O 1
ATOM 3338 N N . HIS A 1 422 ? -36.944 28.728 -5.553 1.00 47.81 422 HIS A N 1
ATOM 3339 C CA . HIS A 1 422 ? -36.104 29.611 -4.734 1.00 47.81 422 HIS A CA 1
ATOM 3340 C C . HIS A 1 422 ? -34.837 30.080 -5.484 1.00 47.81 422 HIS A C 1
ATOM 3342 O O . HIS A 1 422 ? -34.348 31.195 -5.262 1.00 47.81 422 HIS A O 1
ATOM 3348 N N . GLU A 1 423 ? -34.362 29.279 -6.443 1.00 47.25 423 GLU A N 1
ATOM 3349 C CA . GLU A 1 423 ? -33.277 29.607 -7.379 1.00 47.25 423 GLU A CA 1
ATOM 3350 C C . GLU A 1 423 ? -33.751 30.622 -8.440 1.00 47.25 423 GLU A C 1
ATOM 3352 O O . GLU A 1 423 ? -33.104 31.648 -8.676 1.00 47.25 423 GLU A O 1
ATOM 3357 N N . ALA A 1 424 ? -34.951 30.419 -9.003 1.00 52.22 424 ALA A N 1
ATOM 3358 C CA . ALA A 1 424 ? -35.550 31.319 -9.994 1.00 52.22 424 ALA A CA 1
ATOM 3359 C C . ALA A 1 424 ? -35.806 32.737 -9.437 1.00 52.22 424 ALA A C 1
ATOM 3361 O O . ALA A 1 424 ? -35.624 33.740 -10.138 1.00 52.22 424 ALA A O 1
ATOM 3362 N N . GLY A 1 425 ? -36.178 32.844 -8.155 1.00 55.56 425 GLY A N 1
ATOM 3363 C CA . GLY A 1 425 ? -36.339 34.125 -7.459 1.00 55.56 425 GLY A CA 1
ATOM 3364 C C . GLY A 1 425 ? -35.022 34.885 -7.242 1.00 55.56 425 GLY A C 1
ATOM 3365 O O . GLY A 1 425 ? -34.997 36.120 -7.312 1.00 55.56 425 GLY A O 1
ATOM 3366 N N . ARG A 1 426 ? -33.910 34.167 -7.022 1.00 56.81 426 ARG A N 1
ATOM 3367 C CA . ARG A 1 426 ? -32.565 34.754 -6.871 1.00 56.81 426 ARG A CA 1
ATOM 3368 C C . ARG A 1 426 ? -31.999 35.229 -8.208 1.00 56.81 426 ARG A C 1
ATOM 3370 O O . ARG A 1 426 ? -31.481 36.344 -8.272 1.00 56.81 426 ARG A O 1
ATOM 3377 N N . ILE A 1 427 ? -32.193 34.456 -9.277 1.00 61.69 427 ILE A N 1
ATOM 3378 C CA . ILE A 1 427 ? -31.760 34.811 -10.639 1.00 61.69 427 ILE A CA 1
ATOM 3379 C C . ILE A 1 427 ? -32.505 36.063 -11.140 1.00 61.69 427 ILE A C 1
ATOM 3381 O O . ILE A 1 427 ? -31.866 37.022 -11.573 1.00 61.69 427 ILE A O 1
ATOM 3385 N N . LYS A 1 428 ? -33.830 36.156 -10.942 1.00 62.31 428 LYS A N 1
ATOM 3386 C CA . LYS A 1 428 ? -34.604 37.372 -11.284 1.00 62.31 428 LYS A CA 1
ATOM 3387 C C . LYS A 1 428 ? -34.181 38.621 -10.498 1.00 62.31 428 LYS A C 1
ATOM 3389 O O . LYS A 1 428 ? -34.297 39.739 -11.008 1.00 62.31 428 LYS A O 1
ATOM 3394 N N . ARG A 1 429 ? -33.714 38.477 -9.249 1.00 61.62 429 ARG A N 1
ATOM 3395 C CA . ARG A 1 429 ? -33.177 39.605 -8.458 1.00 61.62 429 ARG A CA 1
ATOM 3396 C C . ARG A 1 429 ? -31.808 40.058 -8.966 1.00 61.62 429 ARG A C 1
ATOM 3398 O O . ARG A 1 429 ? -31.568 41.263 -9.012 1.00 61.62 429 ARG A O 1
ATOM 3405 N N . LEU A 1 430 ? -30.954 39.126 -9.386 1.00 55.72 430 LEU A N 1
ATOM 3406 C CA . LEU A 1 430 ? -29.658 39.421 -10.005 1.00 55.72 430 LEU A CA 1
ATOM 3407 C C . LEU A 1 430 ? -29.816 40.130 -11.359 1.00 55.72 430 LEU A C 1
ATOM 3409 O O . LEU A 1 430 ? -29.183 41.161 -11.577 1.00 55.72 430 LEU A O 1
ATOM 3413 N N . GLU A 1 431 ? -30.735 39.688 -12.220 1.00 64.44 431 GLU A N 1
ATOM 3414 C CA . GLU A 1 431 ? -31.009 40.349 -13.508 1.00 64.44 431 GLU A CA 1
ATOM 3415 C C . GLU A 1 431 ? -31.528 41.788 -13.348 1.00 64.44 431 GLU A C 1
ATOM 3417 O O . GLU A 1 431 ? -31.141 42.684 -14.103 1.00 64.44 431 GLU A O 1
ATOM 3422 N N . LYS A 1 432 ? -32.358 42.050 -12.326 1.00 68.12 432 LYS A N 1
ATOM 3423 C CA . LYS A 1 432 ? -32.819 43.412 -12.000 1.00 68.12 432 LYS A CA 1
ATOM 3424 C C . LYS A 1 432 ? -31.698 44.326 -11.501 1.00 68.12 432 LYS A C 1
ATOM 3426 O O . LYS A 1 432 ? -31.789 45.536 -11.695 1.00 68.12 432 LYS A O 1
ATOM 3431 N N . LEU A 1 433 ? -30.665 43.781 -10.859 1.00 59.50 433 LEU A N 1
ATOM 3432 C CA . LEU A 1 433 ? -29.509 44.557 -10.400 1.00 59.50 433 LEU A CA 1
ATOM 3433 C C . LEU A 1 433 ? -28.518 44.841 -11.535 1.00 59.50 433 LEU A C 1
ATOM 3435 O O . LEU A 1 433 ? -27.936 45.923 -11.565 1.00 59.50 433 LEU A O 1
ATOM 3439 N N . VAL A 1 434 ? -28.379 43.925 -12.498 1.00 61.94 434 VAL A N 1
ATOM 3440 C CA . VAL A 1 434 ? -27.532 44.116 -13.688 1.00 61.94 434 VAL A CA 1
ATOM 3441 C C . VAL A 1 434 ? -28.147 45.138 -14.651 1.00 61.94 434 VAL A C 1
ATOM 3443 O O . VAL A 1 434 ? -27.446 46.037 -15.104 1.00 61.94 434 VAL A O 1
ATOM 3446 N N . LYS A 1 435 ? -29.471 45.109 -14.867 1.00 63.31 435 LYS A N 1
ATOM 3447 C CA . LYS A 1 435 ? -30.189 46.126 -15.669 1.00 63.31 435 LYS A CA 1
ATOM 3448 C C . LYS A 1 435 ? -30.231 47.529 -15.055 1.00 63.31 435 LYS A C 1
ATOM 3450 O O . LYS A 1 435 ? -30.692 48.450 -15.710 1.00 63.31 435 LYS A O 1
ATOM 3455 N N . LYS A 1 436 ? -29.800 47.699 -13.802 1.00 56.53 436 LYS A N 1
ATOM 3456 C CA . LYS A 1 436 ? -29.701 49.010 -13.139 1.00 56.53 436 LYS A CA 1
ATOM 3457 C C . LYS A 1 436 ? -28.298 49.628 -13.227 1.00 56.53 436 LYS A C 1
ATOM 3459 O O . LYS A 1 436 ? -28.107 50.727 -12.718 1.00 56.53 436 LYS A O 1
ATOM 3464 N N . ARG A 1 437 ? -27.322 48.911 -13.801 1.00 47.84 437 ARG A N 1
ATOM 3465 C CA . ARG A 1 437 ? -25.926 49.360 -13.984 1.00 47.84 437 ARG A CA 1
ATOM 3466 C C . ARG A 1 437 ? -25.507 49.530 -15.451 1.00 47.84 437 ARG A C 1
ATOM 3468 O O . ARG A 1 437 ? -24.343 49.829 -15.698 1.00 47.84 437 ARG A O 1
ATOM 3475 N N . VAL A 1 438 ? -26.435 49.353 -16.384 1.00 46.09 438 VAL A N 1
ATOM 3476 C CA . VAL A 1 438 ? -26.335 49.771 -17.791 1.00 46.09 438 VAL A CA 1
ATOM 3477 C C . VAL A 1 438 ? -27.420 50.810 -17.996 1.00 46.09 438 VAL A C 1
ATOM 3479 O O . VAL A 1 438 ? -27.125 51.832 -18.645 1.00 46.09 438 VAL A O 1
#

Sequence (438 aa):
IETEKSRPSPFANLIGRCFEPYLNIYIESLDRNLADLMDKFVSDSKTQPPGAKEFDGIEGPSSVLSSCADLFVFYKKCMLQCTQLSTGLIMLSLTETFQKYLREYAIKILQNNLPKVGGNASIGTSMSNITRDFRDLSTSGFIQNFQSFLKEGEIARYSKEEQSRICCILTTAEYCLETTQQLEGKLREKTDKCYSEKIVLSQEQDNFHKVISHCIQLLVQDLETACESALTTMTKVQWSSVEVVGDQSNYVNTIIAHLRQTIPTIRDRLSSCRKYFTQFCLKFASSFIAKLVQQLFKCKPLNAVGAEQLLLDVHMLKTALLDLPSTGYQVPRKAPVTYTKVVVKGMANAEMILKIVMSSIESATDFVKQCRMHLPDLQSSEFQKILDMKGLKKTEQVQFLEQFKQLENATKSHVVHDSPEHEAGRIKRLEKLVKKRV

Solvent-accessible surface area (backbone atoms only — not comparable to full-atom values): 24745 Å² total; per-residue (Å²): 131,83,79,77,76,74,80,77,58,96,69,63,63,57,72,38,62,75,45,55,88,58,48,59,59,56,50,54,52,50,49,52,54,49,49,56,52,50,54,48,49,48,53,48,41,71,79,52,45,65,40,59,84,60,65,80,75,61,88,48,56,46,61,59,53,64,68,57,54,53,50,55,53,49,50,52,51,52,50,59,56,42,58,75,53,47,37,54,72,65,48,52,56,50,48,53,50,50,50,53,52,49,46,46,44,45,45,63,57,45,55,67,69,47,84,78,72,86,75,72,79,82,87,74,84,79,59,76,66,62,62,58,73,55,66,78,63,88,62,98,78,66,63,71,70,59,59,64,74,71,64,75,92,69,70,76,70,71,49,74,60,54,52,37,21,38,40,13,44,31,48,28,29,50,52,50,31,56,49,48,55,52,46,44,54,50,54,35,74,60,28,41,80,94,53,23,82,74,65,75,56,60,72,48,38,49,48,24,52,50,50,35,53,48,38,41,50,53,55,29,51,41,55,51,55,70,34,43,65,32,53,53,50,55,42,69,50,67,33,54,75,42,83,71,71,76,76,75,49,69,42,55,55,52,40,53,49,53,49,66,63,49,47,40,59,55,43,39,28,29,55,86,48,50,71,54,47,54,49,32,50,43,53,34,51,58,52,50,47,55,49,49,48,60,44,52,57,52,41,54,44,35,35,62,43,25,35,51,41,50,42,52,33,51,50,54,51,43,54,53,58,57,41,48,82,35,48,83,51,95,64,92,56,83,55,55,67,73,48,49,52,51,53,52,56,53,44,50,51,50,47,46,56,38,52,58,51,54,50,83,80,88,43,60,67,58,49,46,50,50,48,43,73,77,38,75,86,65,46,75,74,53,52,53,35,48,46,44,22,48,53,58,51,77,80,65,46,51,61,42,53,52,52,46,49,52,54,51,50,54,54,51,50,57,66,65,64,71,46,72,66,65,54,54,56,50,50,56,53,51,54,57,56,55,67,71,76,112

Radius of gyration: 31.55 Å; Cα contacts (8 Å, |Δi|>4): 391; chains: 1; bounding box: 65×99×86 Å

InterPro domains:
  IPR007234 Vps53, N-terminal [PF04100] (7-46)
  IPR031745 Vps53, C-terminal [PF16854] (308-392)
  IPR038260 Vps53, C-terminal domain superfamily [G3DSA:1.10.357.110] (248-427)
  IPR039766 Vacuolar protein sorting-associated protein 53 [PTHR12820] (8-422)

Secondary structure (DSSP, 8-state):
----PPPPPTTTTHHHHHHGGGTHHHHHHHHHHHHHHHHHHHHHHHHS-TTGGGGSS--SPPPPPHHHHHHHHHHHHHHHHHHHH-SSHHHHHHHHHHHHHHHHIIIIIIGGGSPPPSS-----SSSTTHHHHTTT---TTSSHHHHGGG-S---PPPPHHHHHHHHHHHHHHHHHHHHHHHHHHHHHHHS-HHHHTT---HHHHHHHHHHHHHHHHHHHHHHHHHHHHHHHHHHHS-GGG--S--SS-HHHHHHHHHHHHHHHHHHHHTGGGHHHHHHHHHHHHHHHHHHHHHHHTTS-S--HHHHHHHHHHHHHHHHHHHHGGGTT-SS-PPPPHHHHHHHHHHHHHHHHHHHHHHS--S-HHHHHHHHHHH-TT--HHHHHHHHHHTT--HHHHHHHHHHHHHHHHHHHHHHHTS-THHHHHHHHHHHHHHTT--

Foldseek 3Di:
DPPPDPDDDPCPCPVLVVCVVVCVVVLVVLLVVLVVLLVVLLVVCVVPPQLNVVVPPDQFAQDADVSLVVLLVSLVVSLVVVLNRDQEPVLVSSLVSNLVSLLSCLVSPQVVSADDFPDDDCPDDPCVVVVVVCVPDPDPPPVVVVVVVVPDDQRDADDLSNLSSLLNSLVNLVVSLVSLVVSLVVSLVSHDPVCSVVNDNVVSSVSSVVSNVVSLVSLLVNLLSQLVVLLVVLLVDLQAPDDAADAADPSLVSNLVSLLVRLSRSCRRCVVPLVSSLVSLQVNLLVVLVVSLVSLLSNDAHDLRSLVNVLNNLVSVLVSSQCSSVRPDPDRDGRDPVSNVSSCVSSQVVNLLSVLLNDDDPDLLVSLVSCCVSPVPDDLVNVVSSCRRNVDDPVVVVVNSVSNVVVVVVVVVVVVPPDCVVVVVVVVVVVVVVVVVD

Organism: Lasius niger (NCBI:txid67767)

Mean predicted aligned error: 12.0 Å

pLDDT: mean 82.92, std 18.66, range [31.12, 98.31]